Protein AF-0000000086184238 (afdb_homodimer)

Radius of gyration: 27.13 Å; Cα contacts (8 Å, |Δi|>4): 1151; chains: 2; bounding box: 64×146×68 Å

Foldseek 3Di:
DPDDDDPPPPPPCPPPPDPPPPDDPPCVVVVVVVVLVCLLVLLQLDDDDPLQLLLLQLLLQLLLLQLVLLVVVPVVADQVQCVVVVNHPCSVVSVVVNVLSVVSNVNSCSNCVSHVHHHFDRFDWADDDDGPVSSLVVQLVSLLLSLQANVQSLVPPPDDDPDPDDPDDDPSPNVNPVPPVVVSSVVSLVSNLVSCVVLQHHSDLDPAFFHDHPQQSLLACVVTGDGGPPPSRNPDHHAFAKDFDDPVQADPQKTFIAGPDNVLDDPVAWKWKWKTGGHDIDIATQDPRMGRHDPVLVPSWDKIWIFIFRDHDPPPVTGSYHTDIDTDHDPNHDDDDDDPPPPD/DDPCPPDPPPPDDPPPPDPPPPPDPPCVVVVVVVVLLCLLVVLQLDDDDPLQLLLLQLLLQLLLVQLVLLVVVPVVDDQVQCVVVVNHPCSVVSVVVNVLSVVSNVNSCSNCVSHVHHHFDRFDWAQDDDGPVSSLVVQLVSLLLSLQANVQSLVPPPDDDDDPDDPDDDPPPNVNPVPPVVVSSVVSLVSNLVSCVVLQHHSDLDPAFFHDHPQQSLLACVVTGDGGPPPSRNPDHHAFAKDFDDPVQADPQKTFIAGPDNVLDDPVAWKWKWKTGGHDIDIATQDPRMGRHDPVCVPSWDKIWIFIFRDHDPPPVTGSYHTDIDTDRDPNHDDDDDDPPPPD

Secondary structure (DSSP, 8-state):
--------------------------THHHHHHHHHHHHHHHS---S--HHHHHHHHHHHHHHHHHHHHHHHHHHH--HHHHHHTT-TT-HHHHHHHHHHHHHHHHHHHHHHHHTT-PPPPP-EE-----SHHHHHHHHHHHHHHHHHHHHHHHHHS-----------S-----TTTTHHHHHHHHHHHHHHHHHHHHTTS-SS-SSS-----HHHHHHHHHTTEEE--TT-S-SSPPPPPEEE--SSSEETTEEEEEESSGGGS-TTS--EEEEEETTEEEEEEEETTEEEPPHHHHHH-S-EEEEEESSS--SGGGEEEEEEEE--S---------------/--------------------------THHHHHHHHHHHHHHHS---S--HHHHHHHHHHHHHHHHHHHHHHHHHHH--HHHHHHTT-TT-HHHHHHHHHHHHHHHHHHHHHHHHTTPPPPPPPEE----SSHHHHHHHHHHHHHHHHHHHHHHHHHS-----------S-----TTTTHHHHHHHHHHHHHHHHHHHHTTS-SS-SSS-----HHHHHHHHHTTEEE--TT-S-SSPPPPPEEE--SSSEETTEEEEEESSGGGS-TTS--EEEEEETTEEEEEEEETTEEEPPHHHHHH-S-EEEEEESSS--SGGGEEEEEEEE--S---------------

Nearest PDB structures (foldseek):
  8w9k-assembly2_C  TM=8.357E-01  e=1.340E-16  Ramazzottius varieornatus
  8w9k-assembly1_B  TM=8.524E-01  e=4.489E-16  Ramazzottius varieornatus
  8w9k-assembly1_A  TM=8.519E-01  e=5.592E-16  Ramazzottius varieornatus
  8kce-assembly1_A-2  TM=8.612E-01  e=2.466E-15  Ramazzottius varieornatus
  8x1k-assembly1_B  TM=8.320E-01  e=1.979E-15  Ramazzottius varieornatus

Organism: Rhodotorula mucilaginosa (NCBI:txid5537)

pLDDT: mean 76.62, std 26.75, range [19.73, 98.75]

Structure (mmCIF, N/CA/C/O backbone):
data_AF-0000000086184238-model_v1
#
loop_
_entity.id
_entity.type
_entity.pdbx_description
1 polymer 'Uncharacterized protein'
#
loop_
_atom_site.group_PDB
_atom_site.id
_atom_site.type_symbol
_atom_site.label_atom_id
_atom_site.label_alt_id
_atom_site.label_comp_id
_atom_site.label_asym_id
_atom_site.label_entity_id
_atom_site.label_seq_id
_atom_site.pdbx_PDB_ins_code
_atom_site.Cartn_x
_atom_site.Cartn_y
_atom_site.Cartn_z
_atom_site.occupancy
_atom_site.B_iso_or_equiv
_atom_site.auth_seq_id
_atom_site.auth_comp_id
_atom_site.auth_asym_id
_atom_site.auth_atom_id
_atom_site.pdbx_PDB_model_num
ATOM 1 N N . MET A 1 1 ? 11.625 -73.438 -4.777 1 19.83 1 MET A N 1
ATOM 2 C CA . MET A 1 1 ? 10.523 -72.625 -5.328 1 19.83 1 MET A CA 1
ATOM 3 C C . MET A 1 1 ? 10.023 -71.625 -4.309 1 19.83 1 MET A C 1
ATOM 5 O O . MET A 1 1 ? 8.898 -71.125 -4.41 1 19.83 1 MET A O 1
ATOM 9 N N . LYS A 1 2 ? 10.594 -71.75 -3.109 1 26.55 2 LYS A N 1
ATOM 10 C CA . LYS A 1 2 ? 10.227 -71.125 -1.846 1 26.55 2 LYS A CA 1
ATOM 11 C C . LYS A 1 2 ? 10.227 -69.625 -1.977 1 26.55 2 LYS A C 1
ATOM 13 O O . LYS A 1 2 ? 11.281 -69 -2.162 1 26.55 2 LYS A O 1
ATOM 18 N N . LEU A 1 3 ? 9.219 -69 -2.691 1 20.02 3 LEU A N 1
ATOM 19 C CA . LEU A 1 3 ? 9.273 -67.625 -3.158 1 20.02 3 LEU A CA 1
ATOM 20 C C . LEU A 1 3 ? 9.656 -66.688 -2.021 1 20.02 3 LEU A C 1
ATOM 22 O O . LEU A 1 3 ? 9.25 -66.875 -0.875 1 20.02 3 LEU A O 1
ATOM 26 N N . ALA A 1 4 ? 10.523 -65.75 -2.27 1 22.7 4 ALA A N 1
ATOM 27 C CA . ALA A 1 4 ? 11.406 -64.812 -1.563 1 22.7 4 ALA A CA 1
ATOM 28 C C . ALA A 1 4 ? 10.625 -64 -0.544 1 22.7 4 ALA A C 1
ATOM 30 O O . ALA A 1 4 ? 10.977 -63.969 0.639 1 22.7 4 ALA A O 1
ATOM 31 N N . LEU A 1 5 ? 10.438 -62.656 -0.885 1 19.73 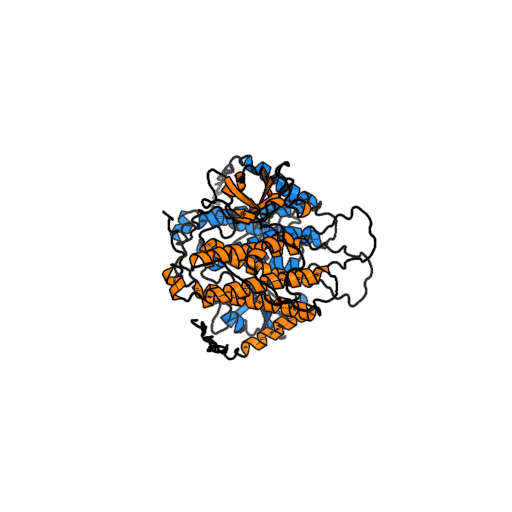5 LEU A N 1
ATOM 32 C CA . LEU A 1 5 ? 11.195 -61.5 -0.398 1 19.73 5 LEU A CA 1
ATOM 33 C C . LEU A 1 5 ? 10.445 -60.812 0.734 1 19.73 5 LEU A C 1
ATOM 35 O O . LEU A 1 5 ? 11.039 -60.469 1.771 1 19.73 5 LEU A O 1
ATOM 39 N N . ALA A 1 6 ? 9.328 -59.906 0.461 1 22.89 6 ALA A N 1
ATOM 40 C CA . ALA A 1 6 ? 9.266 -58.469 0.602 1 22.89 6 ALA A CA 1
ATOM 41 C C . ALA A 1 6 ? 8.695 -58.062 1.96 1 22.89 6 ALA A C 1
ATOM 43 O O . ALA A 1 6 ? 7.508 -58.281 2.225 1 22.89 6 ALA A O 1
ATOM 44 N N . ALA A 1 7 ? 9.383 -58.25 2.992 1 22.8 7 ALA A N 1
ATOM 45 C CA . ALA A 1 7 ? 8.805 -58 4.305 1 22.8 7 ALA A CA 1
ATOM 46 C C . ALA A 1 7 ? 8.438 -56.531 4.465 1 22.8 7 ALA A C 1
ATOM 48 O O . ALA A 1 7 ? 9.258 -55.656 4.211 1 22.8 7 ALA A O 1
ATOM 49 N N . ALA A 1 8 ? 7.141 -56.094 4.402 1 23.66 8 ALA A N 1
ATOM 50 C CA . ALA A 1 8 ? 6.41 -54.812 4.543 1 23.66 8 ALA A CA 1
ATOM 51 C C . ALA A 1 8 ? 6.691 -54.188 5.898 1 23.66 8 ALA A C 1
ATOM 53 O O . ALA A 1 8 ? 6.328 -54.719 6.941 1 23.66 8 ALA A O 1
ATOM 54 N N . PHE A 1 9 ? 7.93 -53.688 6.07 1 20.62 9 PHE A N 1
ATOM 55 C CA . PHE A 1 9 ? 8.18 -53.094 7.375 1 20.62 9 PHE A CA 1
ATOM 56 C C . PHE A 1 9 ? 7.152 -52 7.68 1 20.62 9 PHE A C 1
ATOM 58 O O . PHE A 1 9 ? 6.867 -51.156 6.836 1 20.62 9 PHE A O 1
ATOM 65 N N . ALA A 1 10 ? 6.234 -52.188 8.578 1 23.8 10 ALA A N 1
ATOM 66 C CA . ALA A 1 10 ? 5.156 -51.438 9.211 1 23.8 10 ALA A CA 1
ATOM 67 C C . ALA A 1 10 ? 5.695 -50.219 9.93 1 23.8 10 ALA A C 1
ATOM 69 O O . ALA A 1 10 ? 6.355 -50.344 10.969 1 23.8 10 ALA A O 1
ATOM 70 N N . LEU A 1 11 ? 6.465 -49.344 9.211 1 20.69 11 LEU A N 1
ATOM 71 C CA . LEU A 1 11 ? 7.023 -48.25 9.992 1 20.69 11 LEU A CA 1
ATOM 72 C C . LEU A 1 11 ? 5.934 -47.562 10.812 1 20.69 11 LEU A C 1
ATOM 74 O O . LEU A 1 11 ? 4.984 -47 10.25 1 20.69 11 LEU A O 1
ATOM 78 N N . GLU A 1 12 ? 5.754 -47.875 12.055 1 21.83 12 GLU A N 1
ATOM 79 C CA . GLU A 1 12 ? 4.871 -47.375 13.109 1 21.83 12 GLU A CA 1
ATOM 80 C C . GLU A 1 12 ? 5.125 -45.906 13.406 1 21.83 12 GLU A C 1
ATOM 82 O O . GLU A 1 12 ? 4.441 -45.281 14.234 1 21.83 12 GLU A O 1
ATOM 87 N N . ALA A 1 13 ? 6.16 -45.25 12.945 1 21.45 13 ALA A N 1
ATOM 88 C CA . ALA A 1 13 ? 6.648 -44.219 13.852 1 21.45 13 ALA A CA 1
ATOM 89 C C . ALA A 1 13 ? 5.629 -43.094 13.992 1 21.45 13 ALA A C 1
ATOM 91 O O . ALA A 1 13 ? 5.402 -42.344 13.055 1 21.45 13 ALA A O 1
ATOM 92 N N . ALA A 1 14 ? 4.562 -43.188 14.773 1 23.66 14 ALA A N 1
ATOM 93 C CA . ALA A 1 14 ? 3.547 -42.188 15.062 1 23.66 14 ALA A CA 1
ATOM 94 C C . ALA A 1 14 ? 4.156 -40.969 15.766 1 23.66 14 ALA A C 1
ATOM 96 O O . ALA A 1 14 ? 4.188 -40.906 17 1 23.66 14 ALA A O 1
ATOM 97 N N . SER A 1 15 ? 5.418 -40.594 15.602 1 24.69 15 SER A N 1
ATOM 98 C CA . SER A 1 15 ? 5.754 -39.625 16.641 1 24.69 15 SER A CA 1
ATOM 99 C C . SER A 1 15 ? 4.75 -38.469 16.656 1 24.69 15 SER A C 1
ATOM 101 O O . SER A 1 15 ? 4.328 -38 15.609 1 24.69 15 SER A O 1
ATOM 103 N N . THR A 1 16 ? 4.023 -38.375 17.766 1 24.09 16 THR A N 1
ATOM 104 C CA . THR A 1 16 ? 3.074 -37.375 18.266 1 24.09 16 THR A CA 1
ATOM 105 C C . THR A 1 16 ? 3.684 -36 18.25 1 24.09 16 THR A C 1
ATOM 107 O O . THR A 1 16 ? 4.715 -35.75 18.891 1 24.09 16 THR A O 1
ATOM 110 N N . VAL A 1 17 ? 3.855 -35.406 17.203 1 24.34 17 VAL A N 1
ATOM 111 C CA . VAL A 1 17 ? 4.309 -34 17.172 1 24.34 17 VAL A CA 1
ATOM 112 C C . VAL A 1 17 ? 3.539 -33.188 18.219 1 24.34 17 VAL A C 1
ATOM 114 O O . VAL A 1 17 ? 2.307 -33.156 18.188 1 24.34 17 VAL A O 1
ATOM 117 N N . HIS A 1 18 ? 4.02 -33.156 19.469 1 23.97 18 HIS A N 1
ATOM 118 C CA . HIS A 1 18 ? 3.539 -32.344 20.594 1 23.97 18 HIS A CA 1
ATOM 119 C C . HIS A 1 18 ? 3.129 -30.953 20.125 1 23.97 18 HIS A C 1
ATOM 121 O O . HIS A 1 18 ? 3.822 -30.328 19.312 1 23.97 18 HIS A O 1
ATOM 127 N N . ALA A 1 19 ? 1.967 -30.562 20.375 1 23.92 19 ALA A N 1
ATOM 128 C CA . ALA A 1 19 ? 1.245 -29.297 20.297 1 23.92 19 ALA A CA 1
ATOM 129 C C . ALA A 1 19 ? 2.01 -28.172 21 1 23.92 19 ALA A C 1
ATOM 131 O O . ALA A 1 19 ? 2.201 -28.219 22.219 1 23.92 19 ALA A O 1
ATOM 132 N N . ILE A 1 20 ? 3.082 -27.781 20.609 1 24.19 20 ILE A N 1
ATOM 133 C CA . ILE A 1 20 ? 3.693 -26.656 21.312 1 24.19 20 ILE A CA 1
ATOM 134 C C . ILE A 1 20 ? 2.617 -25.656 21.719 1 24.19 20 ILE A C 1
ATOM 136 O O . ILE A 1 20 ? 1.836 -25.203 20.891 1 24.19 20 ILE A O 1
ATOM 140 N N . ALA A 1 21 ? 2.246 -25.562 23.016 1 24.05 21 ALA A N 1
ATOM 141 C CA . ALA A 1 21 ? 1.38 -24.641 23.766 1 24.05 21 ALA A CA 1
ATOM 142 C C . ALA A 1 21 ? 1.622 -23.203 23.359 1 24.05 21 ALA A C 1
ATOM 144 O O . ALA A 1 21 ? 2.73 -22.672 23.516 1 24.05 21 ALA A O 1
ATOM 145 N N . VAL A 1 22 ? 1.077 -22.75 22.359 1 26.66 22 VAL A N 1
ATOM 146 C CA . VAL A 1 22 ? 0.925 -21.312 22.094 1 26.66 22 VAL A CA 1
ATOM 147 C C . VAL A 1 22 ? 0.598 -20.594 23.406 1 26.66 22 VAL A C 1
ATOM 149 O O . VAL A 1 22 ? -0.439 -20.844 24.016 1 26.66 22 VAL A O 1
ATOM 152 N N . GLY A 1 23 ? 1.545 -20.375 24.172 1 27.75 23 GLY A N 1
ATOM 153 C CA . GLY A 1 23 ? 1.433 -19.75 25.484 1 27.75 23 GLY A CA 1
ATOM 154 C C . GLY A 1 23 ? 0.356 -18.688 25.531 1 27.75 23 GLY A C 1
ATOM 155 O O . GLY A 1 23 ? -0.129 -18.234 24.5 1 27.75 23 GLY A O 1
ATOM 156 N N . THR A 1 24 ? -0.101 -18.344 26.781 1 27.12 24 THR A N 1
ATOM 157 C CA . THR A 1 24 ? -1.165 -17.5 27.312 1 27.12 24 THR A CA 1
ATOM 158 C C . THR A 1 24 ? -1.14 -16.125 26.672 1 27.12 24 THR A C 1
ATOM 160 O O . THR A 1 24 ? -0.106 -15.445 26.672 1 27.12 24 THR A O 1
ATOM 163 N N . ILE A 1 25 ? -1.861 -16.016 25.688 1 28.94 25 ILE A N 1
ATOM 164 C CA . ILE A 1 25 ? -2.178 -14.766 25.016 1 28.94 25 ILE A CA 1
ATOM 165 C C . ILE A 1 25 ? -2.412 -13.664 26.047 1 28.94 25 ILE A C 1
ATOM 167 O O . ILE A 1 25 ? -3.262 -13.805 26.922 1 28.94 25 ILE A O 1
ATOM 171 N N . ASP A 1 26 ? -1.383 -12.984 26.359 1 29.31 26 ASP A N 1
ATOM 172 C CA . ASP A 1 26 ? -1.398 -11.906 27.344 1 29.31 26 ASP A CA 1
ATOM 173 C C . ASP A 1 26 ? -2.676 -11.078 27.234 1 29.31 26 ASP A C 1
ATOM 175 O O . ASP A 1 26 ? -3.221 -10.914 26.141 1 29.31 26 ASP A O 1
ATOM 179 N N . PRO A 1 27 ? -3.4 -10.742 28.234 1 26.41 27 PRO A N 1
ATOM 180 C CA . PRO A 1 27 ? -4.637 -9.977 28.422 1 26.41 27 PRO A CA 1
ATOM 181 C C . PRO A 1 27 ? -4.66 -8.688 27.594 1 26.41 27 PRO A C 1
ATOM 183 O O . PRO A 1 27 ? -5.734 -8.141 27.328 1 26.41 27 PRO A O 1
ATOM 186 N N . ALA A 1 28 ? -3.551 -8.094 27.453 1 30.59 28 ALA A N 1
ATOM 187 C CA . ALA A 1 28 ? -3.539 -6.902 26.609 1 30.59 28 ALA A CA 1
ATOM 188 C C . ALA A 1 28 ? -4.141 -7.191 25.234 1 30.59 28 ALA A C 1
ATOM 190 O O . ALA A 1 28 ? -4.465 -6.27 24.484 1 30.59 28 ALA A O 1
ATOM 191 N N . LYS A 1 29 ? -4.188 -8.398 24.797 1 32.75 29 LYS A N 1
ATOM 192 C CA . LYS A 1 29 ? -4.766 -8.914 23.547 1 32.75 29 LYS A CA 1
ATOM 193 C C . LYS A 1 29 ? -6.289 -8.828 23.578 1 32.75 29 LYS A C 1
ATOM 195 O O . LYS A 1 29 ? -6.945 -9.023 22.562 1 32.75 29 LYS A O 1
ATOM 200 N N . LYS A 1 30 ? -6.902 -8.82 24.766 1 30.89 30 LYS A N 1
ATOM 201 C CA . LYS A 1 30 ? -8.352 -8.719 24.922 1 30.89 30 LYS A CA 1
ATOM 202 C C . LYS A 1 30 ? -8.852 -7.352 24.484 1 30.89 30 LYS A C 1
ATOM 204 O O . LYS A 1 30 ? -9.922 -7.242 23.875 1 30.89 30 LYS A O 1
ATOM 209 N N . MET A 1 31 ? -8.156 -6.34 24.969 1 28.81 31 MET A N 1
ATOM 210 C CA . MET A 1 31 ? -8.633 -4.992 24.688 1 28.81 31 MET A CA 1
ATOM 211 C C . MET A 1 31 ? -8.602 -4.711 23.188 1 28.81 31 MET A C 1
ATOM 213 O O . MET A 1 31 ? -9.391 -3.906 22.688 1 28.81 31 MET A O 1
ATOM 217 N N . LYS A 1 32 ? -7.66 -5.414 22.516 1 33.72 32 LYS A N 1
ATOM 218 C CA . LYS A 1 32 ? -7.527 -5.246 21.062 1 33.72 32 LYS A CA 1
ATOM 219 C C . LYS A 1 32 ? -8.742 -5.805 20.344 1 33.72 32 LYS A C 1
ATOM 221 O O . LYS A 1 32 ? -9.062 -5.375 19.234 1 33.72 32 LYS A O 1
ATOM 226 N N . ARG A 1 33 ? -9.469 -6.742 20.875 1 31.64 33 ARG A N 1
ATOM 227 C CA . ARG A 1 33 ? -10.656 -7.395 20.328 1 31.64 33 ARG A CA 1
ATOM 228 C C . ARG A 1 33 ? -11.836 -6.43 20.266 1 31.64 33 ARG A C 1
ATOM 230 O O . ARG A 1 33 ? -12.609 -6.441 19.312 1 31.64 33 ARG A O 1
ATOM 237 N N . SER A 1 34 ? -12.031 -5.773 21.391 1 33.5 34 SER A N 1
ATOM 238 C CA . SER A 1 34 ? -13.203 -4.914 21.453 1 33.5 34 SER A CA 1
ATOM 239 C C . SER A 1 34 ? -13.156 -3.828 20.391 1 33.5 34 SER A C 1
ATOM 241 O O . SER A 1 34 ? -14.172 -3.525 19.75 1 33.5 34 SER A O 1
ATOM 243 N N . HIS A 1 35 ? -12.023 -3.279 20.266 1 31.86 35 HIS A N 1
ATOM 244 C CA . HIS A 1 35 ? -11.938 -2.176 19.312 1 31.86 35 HIS A CA 1
ATOM 245 C C . HIS A 1 35 ? -12.133 -2.666 17.875 1 31.86 35 HIS A C 1
ATOM 247 O O . HIS A 1 35 ? -12.844 -2.033 17.094 1 31.86 35 HIS A O 1
ATOM 253 N N . PHE A 1 36 ? -11.602 -3.803 17.656 1 33.03 36 PHE A N 1
ATOM 254 C CA . PHE A 1 36 ? -11.859 -4.43 16.359 1 33.03 36 PHE A CA 1
ATOM 255 C C . PHE A 1 36 ? -13.336 -4.754 16.203 1 33.03 36 PHE A C 1
ATOM 257 O O . PHE A 1 36 ? -13.93 -4.484 15.156 1 33.03 36 PHE A O 1
ATOM 264 N N . GLU A 1 37 ? -13.859 -5.379 17.266 1 35.84 37 GLU A N 1
ATOM 265 C CA . GLU A 1 37 ? -15.289 -5.676 17.203 1 35.84 37 GLU A CA 1
ATOM 266 C C . GLU A 1 37 ? -16.109 -4.406 17 1 35.84 37 GLU A C 1
ATOM 268 O O . GLU A 1 37 ? -17.078 -4.41 16.234 1 35.84 37 GLU A O 1
ATOM 273 N N . ASN A 1 38 ? -15.734 -3.51 17.781 1 31.56 38 ASN A N 1
ATOM 274 C CA . ASN A 1 38 ? -16.469 -2.256 17.641 1 31.56 38 ASN A CA 1
ATOM 275 C C . ASN A 1 38 ? -16.281 -1.659 16.25 1 31.56 38 ASN A C 1
ATOM 277 O O . ASN A 1 38 ? -17.234 -1.104 15.68 1 31.56 38 ASN A O 1
ATOM 281 N N . LEU A 1 39 ? -15.078 -1.734 15.891 1 32.81 39 LEU A N 1
ATOM 282 C CA . LEU A 1 39 ? -14.859 -1.259 14.523 1 32.81 39 LEU A CA 1
ATOM 283 C C . LEU A 1 39 ? -15.641 -2.105 13.523 1 32.81 39 LEU A C 1
ATOM 285 O O . LEU A 1 39 ? -16.219 -1.572 12.578 1 32.81 39 LEU A O 1
ATOM 289 N N . VAL A 1 40 ? -15.578 -3.475 13.867 1 34.56 40 VAL A N 1
ATOM 290 C CA . VAL A 1 40 ? -16.375 -4.359 13.023 1 34.56 40 VAL A CA 1
ATOM 291 C C . VAL A 1 40 ? -17.859 -4.055 13.211 1 34.56 40 VAL A C 1
ATOM 293 O O . VAL A 1 40 ? -18.625 -4.035 12.25 1 34.56 40 VAL A O 1
ATOM 296 N N . LYS A 1 41 ? -18.297 -3.945 14.5 1 33.16 41 LYS A N 1
ATOM 297 C CA . LYS A 1 41 ? -19.703 -3.639 14.797 1 33.16 41 LYS A CA 1
ATOM 298 C C . LYS A 1 41 ? -20.109 -2.299 14.188 1 33.16 41 LYS A C 1
ATOM 300 O O . LYS A 1 41 ? -21.25 -2.131 13.758 1 33.16 41 LYS A O 1
ATOM 305 N N . ARG A 1 42 ? -19.25 -1.415 14.539 1 29.59 42 ARG A N 1
ATOM 306 C CA . ARG A 1 42 ? -19.547 -0.114 13.945 1 29.59 42 ARG A CA 1
ATOM 307 C C . ARG A 1 42 ? -19.562 -0.193 12.422 1 29.59 42 ARG A C 1
ATOM 309 O O . ARG A 1 42 ? -20.141 0.668 11.758 1 29.59 42 ARG A O 1
ATOM 316 N N . GLN A 1 43 ? -18.656 -0.974 12.055 1 31.66 43 GLN A N 1
ATOM 317 C CA . GLN A 1 43 ? -18.656 -1.25 10.617 1 31.66 43 GLN A CA 1
ATOM 318 C C . GLN A 1 43 ? -19.75 -2.254 10.25 1 31.66 43 GLN A C 1
ATOM 320 O O . GLN A 1 43 ? -19.578 -3.457 10.461 1 31.66 43 GLN A O 1
ATOM 325 N N . SER A 1 44 ? -20.875 -2.004 10.789 1 28.59 44 SER A N 1
ATOM 326 C CA . SER A 1 44 ? -22.047 -2.816 10.484 1 28.59 44 SER A CA 1
ATOM 327 C C . SER A 1 44 ? -22.078 -3.229 9.023 1 28.59 44 SER A C 1
ATOM 329 O O . SER A 1 44 ? -22.078 -2.377 8.133 1 28.59 44 SER A O 1
ATOM 331 N N . PHE A 1 45 ? -21.359 -4.238 8.734 1 30.84 45 PHE A N 1
ATOM 332 C CA . PHE A 1 45 ? -21.672 -4.953 7.5 1 30.84 45 PHE A CA 1
ATOM 333 C C . PHE A 1 45 ? -23.188 -5.137 7.344 1 30.84 45 PHE A C 1
ATOM 335 O O . PHE A 1 45 ? -23.781 -5.996 8 1 30.84 45 PHE A O 1
ATOM 342 N N . THR A 1 46 ? -23.844 -4.156 7.469 1 28.94 46 THR A N 1
ATOM 343 C CA . THR A 1 46 ? -25.25 -4.52 7.273 1 28.94 46 THR A CA 1
ATOM 344 C C . THR A 1 46 ? -25.406 -5.414 6.047 1 28.94 46 THR A C 1
ATOM 346 O O . THR A 1 46 ? -24.484 -5.531 5.234 1 28.94 46 THR A O 1
ATOM 349 N N . THR A 1 47 ? -26.625 -5.141 5.234 1 29.42 47 THR A N 1
ATOM 350 C CA . THR A 1 47 ? -27.438 -6.082 4.473 1 29.42 47 THR A CA 1
ATOM 351 C C . THR A 1 47 ? -26.641 -6.656 3.303 1 29.42 47 THR A C 1
ATOM 353 O O . THR A 1 47 ? -25.641 -6.078 2.889 1 29.42 47 THR A O 1
ATOM 356 N N . GLY A 1 48 ? -27.156 -7.801 2.496 1 33.38 48 GLY A N 1
ATOM 357 C CA . GLY A 1 48 ? -27.328 -9.016 1.726 1 33.38 48 GLY A CA 1
ATOM 358 C C . GLY A 1 48 ? -26.859 -8.891 0.289 1 33.38 48 GLY A C 1
ATOM 359 O O . GLY A 1 48 ? -27.312 -9.633 -0.586 1 33.38 48 GLY A O 1
ATOM 360 N N . ASN A 1 49 ? -26.359 -7.703 -0.216 1 37.5 49 ASN A N 1
ATOM 361 C CA . ASN A 1 49 ? -26.312 -8.055 -1.631 1 37.5 49 ASN A CA 1
ATOM 362 C C . ASN A 1 49 ? -25.172 -9.039 -1.923 1 37.5 49 ASN A C 1
ATOM 364 O O . ASN A 1 49 ? -24.188 -9.086 -1.198 1 37.5 49 ASN A O 1
ATOM 368 N N . ALA A 1 50 ? -25.469 -10.156 -2.596 1 40 50 ALA A N 1
ATOM 369 C CA . ALA A 1 50 ? -24.672 -11.281 -3.082 1 40 50 ALA A CA 1
ATOM 370 C C . ALA A 1 50 ? -23.25 -10.852 -3.412 1 40 50 ALA A C 1
ATOM 372 O O . ALA A 1 50 ? -22.297 -11.586 -3.152 1 40 50 ALA A O 1
ATOM 373 N N . SER A 1 51 ? -23.031 -9.461 -3.824 1 52.75 51 SER A N 1
ATOM 374 C CA . SER A 1 51 ? -21.75 -8.977 -4.312 1 52.75 51 SER A CA 1
ATOM 375 C C . SER A 1 51 ? -20.781 -8.695 -3.158 1 52.75 51 SER A C 1
ATOM 377 O O . SER A 1 51 ? -19.609 -9.055 -3.215 1 52.75 51 SER A O 1
ATOM 379 N N . ASP A 1 52 ? -21.297 -8.391 -1.926 1 61.31 52 ASP A N 1
ATOM 380 C CA . ASP A 1 52 ? -20.406 -8.086 -0.809 1 61.31 52 ASP A CA 1
ATOM 381 C C . ASP A 1 52 ? -19.922 -9.359 -0.119 1 61.31 52 ASP A C 1
ATOM 383 O O . ASP A 1 52 ? -18.75 -9.469 0.242 1 61.31 52 ASP A O 1
ATOM 387 N N . SER A 1 53 ? -20.734 -10.352 -0.139 1 69.69 53 SER A N 1
ATOM 388 C CA . SER A 1 53 ? -20.375 -11.617 0.489 1 69.69 53 SER A CA 1
ATOM 389 C C . SER A 1 53 ? -19.266 -12.32 -0.281 1 69.69 53 SER A C 1
ATOM 391 O O . SER A 1 53 ? -18.344 -12.883 0.321 1 69.69 53 SER A O 1
ATOM 393 N N . THR A 1 54 ? -19.359 -12.227 -1.538 1 73.19 54 THR A N 1
ATOM 394 C CA . THR A 1 54 ? -18.359 -12.891 -2.373 1 73.19 54 THR A CA 1
ATOM 395 C C . THR A 1 54 ? -17 -12.211 -2.244 1 73.19 54 THR A C 1
ATOM 397 O O . THR A 1 54 ? -15.977 -12.891 -2.145 1 73.19 54 THR A O 1
ATOM 400 N N . VAL A 1 55 ? -17.031 -10.891 -2.141 1 74 55 VAL A N 1
ATOM 401 C CA . VAL A 1 55 ? -15.781 -10.133 -2.041 1 74 55 VAL A CA 1
ATOM 402 C C . VAL A 1 55 ? -15.109 -10.43 -0.706 1 74 55 VAL A C 1
ATOM 404 O O . VAL A 1 55 ? -13.898 -10.672 -0.656 1 74 55 VAL A O 1
ATOM 407 N N . LEU A 1 56 ? -15.891 -10.484 0.382 1 81.5 56 LEU A N 1
ATOM 408 C CA . LEU A 1 56 ? -15.336 -10.75 1.705 1 81.5 56 LEU A CA 1
ATOM 409 C C . LEU A 1 56 ? -14.812 -12.18 1.798 1 81.5 56 LEU A C 1
ATOM 411 O O . LEU A 1 56 ? -13.742 -12.414 2.365 1 81.5 56 LEU A O 1
ATOM 415 N N . SER A 1 57 ? -15.602 -13.078 1.233 1 86 57 SER A N 1
ATOM 416 C CA . SER A 1 57 ? -15.188 -14.484 1.257 1 86 57 SER A CA 1
ATOM 417 C C . SER A 1 57 ? -13.922 -14.695 0.441 1 86 57 SER A C 1
ATOM 419 O O . SER A 1 57 ? -13.016 -15.422 0.868 1 86 57 SER A O 1
ATOM 421 N N . ASN A 1 58 ? -13.859 -14.031 -0.707 1 84.88 58 ASN A N 1
ATOM 422 C CA . ASN A 1 58 ? -12.664 -14.148 -1.539 1 84.88 58 ASN A CA 1
ATOM 423 C C . ASN A 1 58 ? -11.445 -13.531 -0.865 1 84.88 58 ASN A C 1
ATOM 425 O O . ASN A 1 58 ? -10.336 -14.062 -0.961 1 84.88 58 ASN A O 1
ATOM 429 N N . ALA A 1 59 ? -11.727 -12.43 -0.25 1 87.56 59 ALA A N 1
ATOM 430 C CA . ALA A 1 59 ? -10.641 -11.805 0.492 1 87.56 59 ALA A CA 1
ATOM 431 C C . ALA A 1 59 ? -10.117 -12.734 1.586 1 87.56 59 ALA A C 1
ATOM 433 O O . ALA A 1 59 ? -8.906 -12.852 1.779 1 87.56 59 ALA A O 1
ATOM 434 N N . LEU A 1 60 ? -11 -13.391 2.285 1 93 60 LEU A N 1
ATOM 435 C CA . LEU A 1 60 ? -10.602 -14.297 3.357 1 93 60 LEU A CA 1
ATOM 436 C C . LEU A 1 60 ? -9.82 -15.484 2.803 1 93 60 LEU A C 1
ATOM 438 O O . LEU A 1 60 ? -8.867 -15.953 3.428 1 93 60 LEU A O 1
ATOM 442 N N . VAL A 1 61 ? -10.18 -15.977 1.635 1 93.69 61 VAL A N 1
ATOM 443 C CA . VAL A 1 61 ? -9.438 -17.047 0.979 1 93.69 61 VAL A CA 1
ATOM 444 C C . VAL A 1 61 ? -7.984 -16.625 0.779 1 93.69 61 VAL A C 1
ATOM 446 O O . VAL A 1 61 ? -7.062 -17.391 1.092 1 93.69 61 VAL A O 1
ATOM 449 N N . LEU A 1 62 ? -7.797 -15.422 0.311 1 94.25 62 LEU A N 1
ATOM 450 C CA . LEU A 1 62 ? -6.461 -14.898 0.062 1 94.25 62 LEU A CA 1
ATOM 451 C C . LEU A 1 62 ? -5.676 -14.773 1.362 1 94.25 62 LEU A C 1
ATOM 453 O O . LEU A 1 62 ? -4.5 -15.133 1.421 1 94.25 62 LEU A O 1
ATOM 457 N N . GLN A 1 63 ? -6.344 -14.297 2.346 1 95.88 63 GLN A N 1
ATOM 458 C CA . GLN A 1 63 ? -5.66 -14.078 3.617 1 95.88 63 GLN A CA 1
ATOM 459 C C . GLN A 1 63 ? -5.289 -15.398 4.277 1 95.88 63 GLN A C 1
ATOM 461 O O . GLN A 1 63 ? -4.227 -15.516 4.891 1 95.88 63 GLN A O 1
ATOM 466 N N . HIS A 1 64 ? -6.176 -16.422 4.156 1 97.62 64 HIS A N 1
ATOM 467 C CA . HIS A 1 64 ? -5.828 -17.75 4.637 1 97.62 64 HIS A CA 1
ATOM 468 C C . HIS A 1 64 ? -4.559 -18.266 3.967 1 97.62 64 HIS A C 1
ATOM 470 O O . HIS A 1 64 ? -3.686 -18.828 4.633 1 97.62 64 HIS A O 1
ATOM 476 N N . LEU A 1 65 ? -4.531 -18.125 2.703 1 97.69 65 LEU A N 1
ATOM 477 C CA . LEU A 1 65 ? -3.367 -18.609 1.963 1 97.69 65 LEU A CA 1
ATOM 478 C C . LEU A 1 65 ? -2.094 -17.938 2.465 1 97.69 65 LEU A C 1
ATOM 480 O O . LEU A 1 65 ? -1.104 -18.609 2.758 1 97.69 65 LEU A O 1
ATOM 484 N N . GLU A 1 66 ? -2.084 -16.609 2.635 1 98.06 66 GLU A N 1
ATOM 485 C CA . GLU A 1 66 ? -0.897 -15.883 3.076 1 98.06 66 GLU A CA 1
ATOM 486 C C . GLU A 1 66 ? -0.537 -16.234 4.516 1 98.06 66 GLU A C 1
ATOM 488 O O . GLU A 1 66 ? 0.637 -16.422 4.84 1 98.06 66 GLU A O 1
ATOM 493 N N . ALA A 1 67 ? -1.575 -16.266 5.352 1 98.56 67 ALA A N 1
ATOM 494 C CA . ALA A 1 67 ? -1.309 -16.594 6.746 1 98.56 67 ALA A CA 1
ATOM 495 C C . ALA A 1 67 ? -0.633 -17.953 6.863 1 98.56 67 ALA A C 1
ATOM 497 O O . ALA A 1 67 ? 0.326 -18.125 7.621 1 98.56 67 ALA A O 1
ATOM 498 N N . ASN A 1 68 ? -1.084 -18.953 6.109 1 98.62 68 ASN A N 1
ATOM 499 C CA . ASN A 1 68 ? -0.487 -20.281 6.133 1 98.62 68 ASN A CA 1
ATOM 500 C C . ASN A 1 68 ? 0.918 -20.266 5.535 1 98.62 68 ASN A C 1
ATOM 502 O O . ASN A 1 68 ? 1.814 -20.953 6.047 1 98.62 68 ASN A O 1
ATOM 506 N N . PHE A 1 69 ? 1.146 -19.562 4.457 1 98.69 69 PHE A N 1
ATOM 507 C CA . PHE A 1 69 ? 2.447 -19.453 3.807 1 98.69 69 PHE A CA 1
ATOM 508 C C . PHE A 1 69 ? 3.512 -19 4.801 1 98.69 69 PHE A C 1
ATOM 510 O O . PHE A 1 69 ? 4.562 -19.641 4.926 1 98.69 69 PHE A O 1
ATOM 517 N N . TYR A 1 70 ? 3.209 -17.906 5.559 1 98.75 70 TYR A N 1
ATOM 518 C CA . TYR A 1 70 ? 4.199 -17.344 6.473 1 98.75 70 TYR A CA 1
ATOM 519 C C . TYR A 1 70 ? 4.355 -18.234 7.707 1 98.75 70 TYR A C 1
ATOM 521 O O . TYR A 1 70 ? 5.457 -18.359 8.242 1 98.75 70 TYR A O 1
ATOM 529 N N . THR A 1 71 ? 3.234 -18.797 8.188 1 98.19 71 THR A N 1
ATOM 530 C CA . THR A 1 71 ? 3.322 -19.719 9.312 1 98.19 71 THR A CA 1
ATOM 531 C C . THR A 1 71 ? 4.234 -20.906 8.984 1 98.19 71 THR A C 1
ATOM 533 O O . THR A 1 71 ? 5.133 -21.234 9.758 1 98.19 71 THR A O 1
ATOM 536 N N . GLU A 1 72 ? 4.055 -21.484 7.793 1 98 72 GLU A N 1
ATOM 537 C CA . GLU A 1 72 ? 4.867 -22.625 7.371 1 98 72 GLU A CA 1
ATOM 538 C C . GLU A 1 72 ? 6.32 -22.219 7.156 1 98 72 GLU A C 1
ATOM 540 O O . GLU A 1 72 ? 7.238 -22.938 7.555 1 98 72 GLU A O 1
ATOM 545 N N . GLY A 1 73 ? 6.535 -21.094 6.496 1 98.44 73 GLY A N 1
ATOM 546 C CA . GLY A 1 73 ? 7.887 -20.609 6.25 1 98.44 73 GLY A CA 1
ATOM 547 C C . GLY A 1 73 ? 8.672 -20.359 7.523 1 98.44 73 GLY A C 1
ATOM 548 O O . GLY A 1 73 ? 9.836 -20.75 7.633 1 98.44 73 GLY A O 1
ATOM 549 N N . LEU A 1 74 ? 8.031 -19.766 8.523 1 98.44 74 LEU A N 1
ATOM 550 C CA . LEU A 1 74 ? 8.695 -19.422 9.781 1 98.44 74 LEU A CA 1
ATOM 551 C C . LEU A 1 74 ? 8.914 -20.656 10.633 1 98.44 74 LEU A C 1
ATOM 553 O O . LEU A 1 74 ? 9.797 -20.672 11.492 1 98.44 74 LEU A O 1
ATOM 557 N N . ALA A 1 75 ? 8.078 -21.703 10.453 1 98.19 75 ALA A N 1
ATOM 558 C CA . ALA A 1 75 ? 8.32 -23 11.109 1 98.19 75 ALA A CA 1
ATOM 559 C C . ALA A 1 75 ? 9.508 -23.719 10.484 1 98.19 75 ALA A C 1
ATOM 561 O O . ALA A 1 75 ? 10.273 -24.375 11.18 1 98.19 75 ALA A O 1
ATOM 562 N N . LYS A 1 76 ? 9.68 -23.578 9.219 1 98.12 76 LYS A N 1
ATOM 563 C CA . LYS A 1 76 ? 10.727 -24.266 8.469 1 98.12 76 LYS A CA 1
ATOM 564 C C . LYS A 1 76 ? 12.078 -23.594 8.656 1 98.12 76 LYS A C 1
ATOM 566 O O . LYS A 1 76 ? 13.109 -24.266 8.75 1 98.12 76 LYS A O 1
ATOM 571 N N . PHE A 1 77 ? 12.141 -22.25 8.664 1 98.44 77 PHE A N 1
ATOM 572 C CA . PHE A 1 77 ? 13.383 -21.5 8.688 1 98.44 77 PHE A CA 1
ATOM 573 C C . PHE A 1 77 ? 13.523 -20.719 10 1 98.44 77 PHE A C 1
ATOM 575 O O . PHE A 1 77 ? 12.703 -19.859 10.305 1 98.44 77 PHE A O 1
ATOM 582 N N . ASP A 1 78 ? 14.547 -21.031 10.75 1 97.75 78 ASP A N 1
ATOM 583 C CA . ASP A 1 78 ? 14.844 -20.297 11.969 1 97.75 78 ASP A CA 1
ATOM 584 C C . ASP A 1 78 ? 15.766 -19.109 11.688 1 97.75 78 ASP A C 1
ATOM 586 O O . ASP A 1 78 ? 16.062 -18.828 10.523 1 97.75 78 ASP A O 1
ATOM 590 N N . GLN A 1 79 ? 16.125 -18.391 12.719 1 97.12 79 GLN A N 1
ATOM 591 C CA . GLN A 1 79 ? 16.969 -17.203 12.57 1 97.12 79 GLN A CA 1
ATOM 592 C C . GLN A 1 79 ? 18.281 -17.547 11.859 1 97.12 79 GLN A C 1
ATOM 594 O O . GLN A 1 79 ? 18.734 -16.797 10.984 1 97.12 79 GLN A O 1
ATOM 599 N N . ASN A 1 80 ? 18.844 -18.656 12.195 1 97.62 80 ASN A N 1
ATOM 600 C CA . ASN A 1 80 ? 20.109 -19.062 11.609 1 97.62 80 ASN A CA 1
ATOM 601 C C . ASN A 1 80 ? 19.984 -19.312 10.109 1 97.62 80 ASN A C 1
ATOM 603 O O . ASN A 1 80 ? 20.922 -19.047 9.352 1 97.62 80 ASN A O 1
ATOM 607 N N . SER A 1 81 ? 18.828 -19.828 9.688 1 97.5 81 SER A N 1
ATOM 608 C CA . SER A 1 81 ? 18.594 -20.062 8.266 1 97.5 81 SER A CA 1
ATOM 609 C C . SER A 1 81 ? 18.656 -18.766 7.473 1 97.5 81 SER A C 1
ATOM 611 O O . SER A 1 81 ? 19.297 -18.703 6.422 1 97.5 81 SER A O 1
ATOM 613 N N . PHE A 1 82 ? 18.047 -17.734 7.977 1 96.56 82 PHE A N 1
ATOM 614 C CA . PHE A 1 82 ? 18.047 -16.438 7.309 1 96.56 82 PHE A CA 1
ATOM 615 C C . PHE A 1 82 ? 19.422 -15.797 7.355 1 96.56 82 PHE A C 1
ATOM 617 O O . PHE A 1 82 ? 19.891 -15.227 6.363 1 96.56 82 PHE A O 1
ATOM 624 N N . ASP A 1 83 ? 20.125 -15.938 8.508 1 95.31 83 ASP A N 1
ATOM 625 C CA . ASP A 1 83 ? 21.469 -15.398 8.648 1 95.31 83 ASP A CA 1
ATOM 626 C C . ASP A 1 83 ? 22.438 -16.047 7.66 1 95.31 83 ASP A C 1
ATOM 628 O O . ASP A 1 83 ? 23.234 -15.367 7.02 1 95.31 83 ASP A O 1
ATOM 632 N N . GLN A 1 84 ? 22.312 -17.359 7.523 1 95.81 84 GLN A N 1
ATOM 633 C CA . GLN A 1 84 ? 23.188 -18.109 6.625 1 95.81 84 GLN A CA 1
ATOM 634 C C . GLN A 1 84 ? 22.938 -17.734 5.168 1 95.81 84 GLN A C 1
ATOM 636 O O . GLN A 1 84 ? 23.844 -17.766 4.344 1 95.81 84 GLN A O 1
ATOM 641 N N . ALA A 1 85 ? 21.719 -17.312 4.949 1 94.69 85 ALA A N 1
ATOM 642 C CA . ALA A 1 85 ? 21.375 -16.891 3.594 1 94.69 85 ALA A CA 1
ATOM 643 C C . ALA A 1 85 ? 21.734 -15.43 3.359 1 94.69 85 ALA A C 1
ATOM 645 O O . ALA A 1 85 ? 21.531 -14.906 2.262 1 94.69 85 ALA A O 1
ATOM 646 N N . GLY A 1 86 ? 22.219 -14.75 4.375 1 93.62 86 GLY A N 1
ATOM 647 C CA . GLY A 1 86 ? 22.688 -13.383 4.242 1 93.62 86 GLY A CA 1
ATOM 648 C C . GLY A 1 86 ? 21.656 -12.352 4.625 1 93.62 86 GLY A C 1
ATOM 649 O O . GLY A 1 86 ? 21.859 -11.148 4.438 1 93.62 86 GLY A O 1
ATOM 650 N N . TYR A 1 87 ? 20.5 -12.789 5.125 1 94.5 87 TYR A N 1
ATOM 651 C CA . TYR A 1 87 ? 19.422 -11.898 5.527 1 94.5 87 TYR A CA 1
ATOM 652 C C . TYR A 1 87 ? 19.406 -11.719 7.043 1 94.5 87 TYR A C 1
ATOM 654 O O . TYR A 1 87 ? 18.453 -12.133 7.711 1 94.5 87 TYR A O 1
ATOM 662 N N . TYR A 1 88 ? 20.391 -10.945 7.539 1 94.31 88 TYR A N 1
ATOM 663 C CA . TYR A 1 88 ? 20.453 -10.664 8.969 1 94.31 88 TYR A CA 1
ATOM 664 C C . TYR A 1 88 ? 19.312 -9.742 9.391 1 94.31 88 TYR A C 1
ATOM 666 O O . TYR A 1 88 ? 18.953 -8.82 8.664 1 94.31 88 TYR A O 1
ATOM 674 N N . ASN A 1 89 ? 18.672 -10.008 10.508 1 94.44 89 ASN A N 1
ATOM 675 C CA . ASN A 1 89 ? 17.625 -9.203 11.148 1 94.44 89 ASN A CA 1
ATOM 676 C C . ASN A 1 89 ? 16.328 -9.234 10.352 1 94.44 89 ASN A C 1
ATOM 678 O O . ASN A 1 89 ? 15.438 -8.406 10.57 1 94.44 89 ASN A O 1
ATOM 682 N N . LEU A 1 90 ? 16.188 -10.18 9.422 1 96.38 90 LEU A N 1
ATOM 683 C CA . LEU A 1 90 ? 14.984 -10.258 8.602 1 96.38 90 LEU A CA 1
ATOM 684 C C . LEU A 1 90 ? 13.852 -10.953 9.352 1 96.38 90 LEU A C 1
ATOM 686 O O . LEU A 1 90 ? 12.688 -10.562 9.219 1 96.38 90 LEU A O 1
ATOM 690 N N . ARG A 1 91 ? 14.133 -11.977 10.078 1 96.62 91 ARG A N 1
ATOM 691 C CA . ARG A 1 91 ? 13.117 -12.875 10.617 1 96.62 91 ARG A CA 1
ATOM 692 C C . ARG A 1 91 ? 12.117 -12.117 11.477 1 96.62 91 ARG A C 1
ATOM 694 O O . ARG A 1 91 ? 10.906 -12.359 11.391 1 96.62 91 ARG A O 1
ATOM 701 N N . PRO A 1 92 ? 12.539 -11.148 12.359 1 94.81 92 PRO A N 1
ATOM 702 C CA . PRO A 1 92 ? 11.539 -10.414 13.141 1 94.81 92 PRO A CA 1
ATOM 703 C C . PRO A 1 92 ? 10.531 -9.68 12.258 1 94.81 92 PRO A C 1
ATOM 705 O O . PRO A 1 92 ? 9.359 -9.539 12.633 1 94.81 92 PRO A O 1
ATOM 708 N N . LEU A 1 93 ? 10.953 -9.195 11.156 1 96.19 93 LEU A N 1
ATOM 709 C CA . LEU A 1 93 ? 10.031 -8.531 10.25 1 96.19 93 LEU A CA 1
ATOM 710 C C . LEU A 1 93 ? 9.086 -9.531 9.594 1 96.19 93 LEU A C 1
ATOM 712 O O . LEU A 1 93 ? 7.91 -9.227 9.367 1 96.19 93 LEU A O 1
ATOM 716 N N . LEU A 1 94 ? 9.586 -10.711 9.305 1 98.31 94 LEU A N 1
ATOM 717 C CA . LEU A 1 94 ? 8.719 -11.758 8.773 1 98.31 94 LEU A CA 1
ATOM 718 C C . LEU A 1 94 ? 7.684 -12.18 9.812 1 98.31 94 LEU A C 1
ATOM 720 O O . LEU A 1 94 ? 6.539 -12.484 9.461 1 98.31 94 LEU A O 1
ATOM 724 N N . GLU A 1 95 ? 8.094 -12.266 11.016 1 97.5 95 GLU A N 1
ATOM 725 C CA . GLU A 1 95 ? 7.148 -12.555 12.102 1 97.5 95 GLU A CA 1
ATOM 726 C C . GLU A 1 95 ? 6.07 -11.477 12.188 1 97.5 95 GLU A C 1
ATOM 728 O O . GLU A 1 95 ? 4.902 -11.789 12.438 1 97.5 95 GLU A O 1
ATOM 733 N N . GLN A 1 96 ? 6.438 -10.258 11.992 1 95.62 96 GLN A N 1
ATOM 734 C CA . GLN A 1 96 ? 5.445 -9.195 11.961 1 95.62 96 GLN A CA 1
ATOM 735 C C . GLN A 1 96 ? 4.488 -9.367 10.781 1 95.62 96 GLN A C 1
ATOM 737 O O . GLN A 1 96 ? 3.279 -9.172 10.922 1 95.62 96 GLN A O 1
ATOM 742 N N . VAL A 1 97 ? 5.008 -9.703 9.617 1 98.25 97 VAL A N 1
ATOM 743 C CA . VAL A 1 97 ? 4.152 -9.969 8.469 1 98.25 97 VAL A CA 1
ATOM 744 C C . VAL A 1 97 ? 3.166 -11.086 8.805 1 98.25 97 VAL A C 1
ATOM 746 O O . VAL A 1 97 ? 1.974 -10.977 8.508 1 98.25 97 VAL A O 1
ATOM 749 N N . ALA A 1 98 ? 3.678 -12.133 9.414 1 98.44 98 ALA A N 1
ATOM 750 C CA . ALA A 1 98 ? 2.824 -13.258 9.805 1 98.44 98 ALA A CA 1
ATOM 751 C C . ALA A 1 98 ? 1.713 -12.805 10.742 1 98.44 98 ALA A C 1
ATOM 753 O O . ALA A 1 98 ? 0.562 -13.227 10.609 1 98.44 98 ALA A O 1
ATOM 754 N N . GLN A 1 99 ? 2.027 -11.969 11.641 1 96.62 99 GLN A N 1
ATOM 755 C CA . GLN A 1 99 ? 1.033 -11.438 12.562 1 96.62 99 GLN A CA 1
ATOM 756 C C . GLN A 1 99 ? 0.006 -10.578 11.836 1 96.62 99 GLN A C 1
ATOM 758 O O . GLN A 1 99 ? -1.19 -10.648 12.125 1 96.62 99 GLN A O 1
ATOM 763 N N . ASP A 1 100 ? 0.467 -9.742 10.953 1 96.62 100 ASP A N 1
ATOM 764 C CA . ASP A 1 100 ? -0.453 -8.953 10.141 1 96.62 100 ASP A CA 1
ATOM 765 C C . ASP A 1 100 ? -1.439 -9.844 9.391 1 96.62 100 ASP A C 1
ATOM 767 O O . ASP A 1 100 ? -2.645 -9.594 9.406 1 96.62 100 ASP A O 1
ATOM 771 N N . GLU A 1 101 ? -0.887 -10.906 8.773 1 97.81 101 GLU A N 1
ATOM 772 C CA . GLU A 1 101 ? -1.743 -11.797 8 1 97.81 101 GLU A CA 1
ATOM 773 C C . GLU A 1 101 ? -2.766 -12.5 8.898 1 97.81 101 GLU A C 1
ATOM 775 O O . GLU A 1 101 ? -3.912 -12.703 8.492 1 97.81 101 GLU A O 1
ATOM 780 N N . ALA A 1 102 ? -2.346 -12.867 10.07 1 97.25 102 ALA A N 1
ATOM 781 C CA . ALA A 1 102 ? -3.281 -13.461 11.023 1 97.25 102 ALA A CA 1
ATOM 782 C C . ALA A 1 102 ? -4.387 -12.477 11.391 1 97.25 102 ALA A C 1
ATOM 784 O O . ALA A 1 102 ? -5.555 -12.859 11.5 1 97.25 102 ALA A O 1
ATOM 785 N N . GLU A 1 103 ? -4.012 -11.242 11.586 1 93.94 103 GLU A N 1
ATOM 786 C CA . GLU A 1 103 ? -5 -10.219 11.891 1 93.94 103 GLU A CA 1
ATOM 787 C C . GLU A 1 103 ? -5.941 -9.977 10.719 1 93.94 103 GLU A C 1
ATOM 789 O O . GLU A 1 103 ? -7.121 -9.68 10.906 1 93.94 103 GLU A O 1
ATOM 794 N N . HIS A 1 104 ? -5.434 -10.055 9.492 1 94.5 104 HIS A N 1
ATOM 795 C CA . HIS A 1 104 ? -6.285 -9.938 8.312 1 94.5 104 HIS A CA 1
ATOM 796 C C . HIS A 1 104 ? -7.324 -11.055 8.266 1 94.5 104 HIS A C 1
ATOM 798 O O . HIS A 1 104 ? -8.5 -10.805 7.984 1 94.5 104 HIS A O 1
ATOM 804 N N . VAL A 1 105 ? -6.867 -12.266 8.555 1 95.5 105 VAL A N 1
ATOM 805 C CA . VAL A 1 105 ? -7.793 -13.391 8.625 1 95.5 105 VAL A CA 1
ATOM 806 C C . VAL A 1 105 ? -8.867 -13.102 9.664 1 95.5 105 VAL A C 1
ATOM 808 O O . VAL A 1 105 ? -10.062 -13.281 9.406 1 95.5 105 VAL A O 1
ATOM 811 N N . ASN A 1 106 ? -8.445 -12.695 10.836 1 93.5 106 ASN A N 1
ATOM 812 C CA . ASN A 1 106 ? -9.391 -12.391 11.898 1 93.5 106 ASN A CA 1
ATOM 813 C C . ASN A 1 106 ? -10.383 -11.312 11.477 1 93.5 106 ASN A C 1
ATOM 815 O O . ASN A 1 106 ? -11.57 -11.398 11.781 1 93.5 106 ASN A O 1
ATOM 819 N N . PHE A 1 107 ? -9.922 -10.32 10.836 1 88.75 107 PHE A N 1
ATOM 820 C CA . PHE A 1 107 ? -10.773 -9.227 10.375 1 88.75 107 PHE A CA 1
ATOM 821 C C . PHE A 1 107 ? -11.875 -9.758 9.461 1 88.75 107 PHE A C 1
ATOM 823 O O . PHE A 1 107 ? -13.062 -9.523 9.711 1 88.75 107 PHE A O 1
ATOM 830 N N . PHE A 1 108 ? -11.539 -10.453 8.43 1 88.62 108 PHE A N 1
ATOM 831 C CA . PHE A 1 108 ? -12.508 -10.898 7.441 1 88.62 108 PHE A CA 1
ATOM 832 C C . PHE A 1 108 ? -13.43 -11.961 8.023 1 88.62 108 PHE A C 1
ATOM 834 O O . PHE A 1 108 ? -14.609 -12.031 7.676 1 88.62 108 PHE A O 1
ATOM 841 N N . THR A 1 109 ? -12.844 -12.859 8.914 1 92.12 109 THR A N 1
ATOM 842 C CA . THR A 1 109 ? -13.688 -13.836 9.602 1 92.12 109 THR A CA 1
ATOM 843 C C . THR A 1 109 ? -14.758 -13.141 10.438 1 92.12 109 THR A C 1
ATOM 845 O O . THR A 1 109 ? -15.938 -13.508 10.375 1 92.12 109 THR A O 1
ATOM 848 N N . THR A 1 110 ? -14.367 -12.156 11.141 1 86.44 110 THR A N 1
ATOM 849 C CA . THR A 1 110 ? -15.289 -11.406 11.992 1 86.44 110 THR A CA 1
ATOM 850 C C . THR A 1 110 ? -16.312 -10.648 11.148 1 86.44 110 THR A C 1
ATOM 852 O O . THR A 1 110 ? -17.5 -10.609 11.484 1 86.44 110 THR A O 1
ATOM 855 N N . ALA A 1 111 ? -15.852 -10.031 10.055 1 80.69 111 ALA A N 1
ATOM 856 C CA . ALA A 1 111 ? -16.75 -9.305 9.156 1 80.69 111 ALA A CA 1
ATOM 857 C C . ALA A 1 111 ? -17.797 -10.227 8.562 1 80.69 111 ALA A C 1
ATOM 859 O O . ALA A 1 111 ? -18.969 -9.859 8.461 1 80.69 111 ALA A O 1
ATOM 860 N N . LEU A 1 112 ? -17.422 -11.398 8.172 1 84.69 112 LEU A N 1
ATOM 861 C CA . LEU A 1 112 ? -18.344 -12.367 7.594 1 84.69 112 LEU A CA 1
ATOM 862 C C . LEU A 1 112 ? -19.344 -12.844 8.641 1 84.69 112 LEU A C 1
ATOM 864 O O . LEU A 1 112 ? -20.547 -12.961 8.352 1 84.69 112 LEU A O 1
ATOM 868 N N . LYS A 1 113 ? -18.891 -13.094 9.844 1 85.38 113 LYS A N 1
ATOM 869 C CA . LYS A 1 113 ? -19.781 -13.484 10.938 1 85.38 113 LYS A CA 1
ATOM 870 C C . LYS A 1 113 ? -20.812 -12.391 11.219 1 85.38 113 LYS A C 1
ATOM 872 O O . LYS A 1 113 ? -21.984 -12.68 11.391 1 85.38 113 LYS A O 1
ATOM 877 N N . ALA A 1 114 ? -20.312 -11.211 11.227 1 75.81 114 ALA A N 1
ATOM 878 C CA . ALA A 1 114 ? -21.203 -10.078 11.461 1 75.81 114 ALA A CA 1
ATOM 879 C C . ALA A 1 114 ? -22.266 -9.977 10.375 1 75.81 114 ALA A C 1
ATOM 881 O O . ALA A 1 114 ? -23.375 -9.516 10.625 1 75.81 114 ALA A O 1
ATOM 882 N N . ALA A 1 115 ? -21.969 -10.414 9.172 1 74.38 115 ALA A N 1
ATOM 883 C CA . ALA A 1 115 ? -22.891 -10.391 8.039 1 74.38 115 ALA A CA 1
ATOM 884 C C . ALA A 1 115 ? -23.719 -11.68 7.973 1 74.38 115 ALA A C 1
ATOM 886 O O . ALA A 1 115 ? -24.469 -11.898 7.027 1 74.38 115 ALA A O 1
ATOM 887 N N . ASN A 1 116 ? -23.516 -12.57 8.961 1 82.94 116 ASN A N 1
ATOM 888 C CA . ASN A 1 116 ? -24.203 -13.859 9.047 1 82.94 116 ASN A CA 1
ATOM 889 C C . ASN A 1 116 ? -23.875 -14.75 7.848 1 82.94 116 ASN A C 1
ATOM 891 O O . ASN A 1 116 ? -24.75 -15.422 7.312 1 82.94 116 ASN A O 1
ATOM 895 N N . ILE A 1 117 ? -22.719 -14.531 7.383 1 84.5 117 ILE A N 1
ATOM 896 C CA . ILE A 1 117 ? -22.188 -15.375 6.32 1 84.5 117 ILE A CA 1
ATOM 897 C C . ILE A 1 117 ? -21.141 -16.328 6.898 1 84.5 117 ILE A C 1
ATOM 899 O O . ILE A 1 117 ? -20.266 -15.906 7.672 1 84.5 117 ILE A O 1
ATOM 903 N N . SER A 1 118 ? -21.266 -17.578 6.531 1 90.69 118 SER A N 1
ATOM 904 C CA . SER A 1 118 ? -20.266 -18.547 7.004 1 90.69 118 SER A CA 1
ATOM 905 C C . SER A 1 118 ? -18.875 -18.219 6.465 1 90.69 118 SER A C 1
ATOM 907 O O . SER A 1 118 ? -18.703 -18.078 5.25 1 90.69 118 SER A O 1
ATOM 909 N N . ALA A 1 119 ? -17.969 -18.078 7.367 1 92.75 119 ALA A N 1
ATOM 910 C CA . ALA A 1 119 ? -16.594 -17.797 6.957 1 92.75 119 ALA A CA 1
ATOM 911 C C . ALA A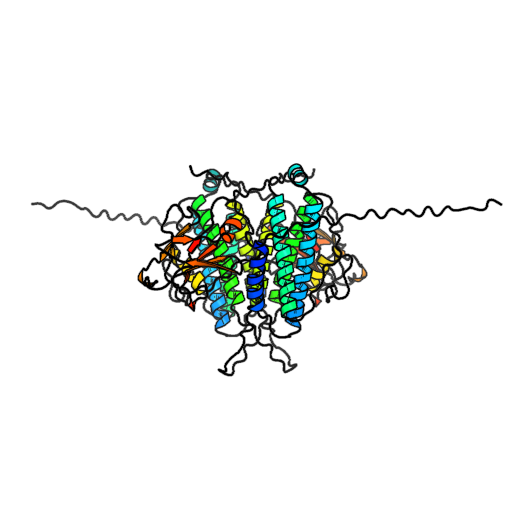 1 119 ? -15.945 -19.016 6.32 1 92.75 119 ALA A C 1
ATOM 913 O O . ALA A 1 119 ? -16.062 -20.141 6.844 1 92.75 119 ALA A O 1
ATOM 914 N N . VAL A 1 120 ? -15.305 -18.828 5.168 1 94.94 120 VAL A N 1
ATOM 915 C CA . VAL A 1 120 ? -14.555 -19.922 4.543 1 94.94 120 VAL A CA 1
ATOM 916 C C . VAL A 1 120 ? -13.391 -20.328 5.441 1 94.94 120 VAL A C 1
ATOM 918 O O . VAL A 1 120 ? -12.875 -19.516 6.211 1 94.94 120 VAL A O 1
ATOM 921 N N . GLN A 1 121 ? -12.977 -21.578 5.336 1 97 121 GLN A N 1
ATOM 922 C CA . GLN A 1 121 ? -11.867 -22.109 6.113 1 97 121 GLN A CA 1
ATOM 923 C C . GLN A 1 121 ? -10.594 -22.188 5.277 1 97 121 GLN A C 1
ATOM 925 O O . GLN A 1 121 ? -10.641 -22.109 4.051 1 97 121 GLN A O 1
ATOM 930 N N . ALA A 1 122 ? -9.492 -22.266 6.016 1 97.81 122 ALA A N 1
ATOM 931 C CA . ALA A 1 122 ? -8.211 -22.438 5.324 1 97.81 122 ALA A CA 1
ATOM 932 C C . ALA A 1 122 ? -8.18 -23.75 4.547 1 97.81 122 ALA A C 1
ATOM 934 O O . ALA A 1 122 ? -8.656 -24.781 5.035 1 97.81 122 ALA A O 1
ATOM 935 N N . CYS A 1 123 ? -7.617 -23.734 3.352 1 97.69 123 CYS A N 1
ATOM 936 C CA . CYS A 1 123 ? -7.379 -24.922 2.547 1 97.69 123 CYS A CA 1
ATOM 937 C C . CYS A 1 123 ? -6.074 -25.594 2.945 1 97.69 123 CYS A C 1
ATOM 939 O O . CYS A 1 123 ? -5.398 -25.156 3.875 1 97.69 123 CYS A O 1
ATOM 941 N N . ASN A 1 124 ? -5.844 -26.766 2.326 1 97.69 124 ASN A N 1
ATOM 942 C CA . ASN A 1 124 ? -4.52 -27.375 2.344 1 97.69 124 ASN A CA 1
ATOM 943 C C . ASN A 1 124 ? -3.641 -26.844 1.22 1 97.69 124 ASN A C 1
ATOM 945 O O . ASN A 1 124 ? -4.059 -26.797 0.061 1 97.69 124 ASN A O 1
ATOM 949 N N . TYR A 1 125 ? -2.498 -26.359 1.688 1 98 125 TYR A N 1
ATOM 950 C CA . TYR A 1 125 ? -1.66 -25.656 0.725 1 98 125 TYR A CA 1
ATOM 951 C C . TYR A 1 125 ? -0.341 -26.391 0.508 1 98 125 TYR A C 1
ATOM 953 O O . TYR A 1 125 ? 0.102 -27.156 1.37 1 98 125 TYR A O 1
ATOM 961 N N . THR A 1 126 ? 0.242 -26.25 -0.698 1 97.06 126 THR A N 1
ATOM 962 C CA . THR A 1 126 ? 1.617 -26.609 -1.018 1 97.06 126 THR A CA 1
ATOM 963 C C . THR A 1 126 ? 2.363 -25.438 -1.629 1 97.06 126 THR A C 1
ATOM 965 O O . THR A 1 126 ? 1.962 -24.906 -2.672 1 97.06 126 THR A O 1
ATOM 968 N N . PHE A 1 127 ? 3.387 -25.062 -0.969 1 97.62 127 PHE A N 1
ATOM 969 C CA . PHE A 1 127 ? 4.188 -23.938 -1.432 1 97.62 127 PHE A CA 1
ATOM 970 C C . PHE A 1 127 ? 5.543 -24.406 -1.943 1 97.62 127 PHE A C 1
ATOM 972 O O . PHE A 1 127 ? 6.309 -25.031 -1.205 1 97.62 127 PHE A O 1
ATOM 979 N N . PRO A 1 128 ? 5.887 -24.109 -3.199 1 95.31 128 PRO A N 1
ATOM 980 C CA . PRO A 1 128 ? 7.098 -24.672 -3.809 1 95.31 128 PRO A CA 1
ATOM 981 C C . PRO A 1 128 ? 8.344 -23.844 -3.514 1 95.31 128 PRO A C 1
ATOM 983 O O . PRO A 1 128 ? 8.828 -23.109 -4.383 1 95.31 128 PRO A O 1
ATOM 986 N N . TYR A 1 129 ? 8.906 -24 -2.328 1 95.75 129 TYR A N 1
ATOM 987 C CA . TYR A 1 129 ? 10.211 -23.453 -1.983 1 95.75 129 TYR A CA 1
ATOM 988 C C . TYR A 1 129 ? 11.039 -24.469 -1.214 1 95.75 129 TYR A C 1
ATOM 990 O O . TYR A 1 129 ? 10.5 -25.266 -0.452 1 95.75 129 TYR A O 1
ATOM 998 N N . GLU A 1 130 ? 12.32 -24.375 -1.45 1 96 130 GLU A N 1
ATOM 999 C CA . GLU A 1 130 ? 13.219 -25.328 -0.826 1 96 130 GLU A CA 1
ATOM 1000 C C . GLU A 1 130 ? 14.117 -24.672 0.212 1 96 130 GLU A C 1
ATOM 1002 O O . GLU A 1 130 ? 14.586 -25.312 1.149 1 96 130 GLU A O 1
ATOM 1007 N N . ASP A 1 131 ? 14.383 -23.406 -0.017 1 97.06 131 ASP A N 1
ATOM 1008 C CA . ASP A 1 131 ? 15.312 -22.672 0.836 1 97.06 131 ASP A CA 1
ATOM 1009 C C . ASP A 1 131 ? 14.82 -21.234 1.067 1 97.06 131 ASP A C 1
ATOM 1011 O O . ASP A 1 131 ? 13.742 -20.859 0.599 1 97.06 131 ASP A O 1
ATOM 1015 N N . VAL A 1 132 ? 15.57 -20.484 1.797 1 96.56 132 VAL A N 1
ATOM 1016 C CA . VAL A 1 132 ? 15.203 -19.125 2.182 1 96.56 132 VAL A CA 1
ATOM 1017 C C . VAL A 1 132 ? 15.008 -18.266 0.933 1 96.56 132 VAL A C 1
ATOM 1019 O O . VAL A 1 132 ? 14.055 -17.5 0.846 1 96.56 132 VAL A O 1
ATOM 1022 N N . SER A 1 133 ? 15.906 -18.438 -0.032 1 93.81 133 SER A N 1
ATOM 1023 C CA . SER A 1 133 ? 15.797 -17.672 -1.264 1 93.81 133 SER A CA 1
ATOM 1024 C C . SER A 1 133 ? 14.492 -17.969 -1.99 1 93.81 133 SER A C 1
ATOM 1026 O O . SER A 1 133 ? 13.805 -17.047 -2.449 1 93.81 133 SER A O 1
ATOM 1028 N N . GLY A 1 134 ? 14.18 -19.297 -2.107 1 95 134 GLY A N 1
ATOM 1029 C CA . GLY A 1 134 ? 12.914 -19.672 -2.715 1 95 134 GLY A CA 1
ATOM 1030 C C . GLY A 1 134 ? 11.711 -19.172 -1.949 1 95 134 GLY A C 1
ATOM 1031 O O . GLY A 1 134 ? 10.719 -18.75 -2.551 1 95 134 GLY A O 1
ATOM 1032 N N . PHE A 1 135 ? 11.789 -19.188 -0.608 1 97.69 135 PHE A N 1
ATOM 1033 C CA . PHE A 1 135 ? 10.727 -18.672 0.253 1 97.69 135 PHE A CA 1
ATOM 1034 C C . PHE A 1 135 ? 10.492 -17.188 0.018 1 97.69 135 PHE A C 1
ATOM 1036 O O . PHE A 1 135 ? 9.359 -16.75 -0.146 1 97.69 135 PHE A O 1
ATOM 1043 N N . LEU A 1 136 ? 11.586 -16.406 -0.072 1 96.38 136 LEU A N 1
ATOM 1044 C CA . LEU A 1 136 ? 11.477 -14.961 -0.237 1 96.38 136 LEU A CA 1
ATOM 1045 C C . LEU A 1 136 ? 11.008 -14.602 -1.643 1 96.38 136 LEU A C 1
ATOM 1047 O O . LEU A 1 136 ? 10.281 -13.625 -1.831 1 96.38 136 LEU A O 1
ATOM 1051 N N . ARG A 1 137 ? 11.359 -15.383 -2.625 1 93.38 137 ARG A N 1
ATOM 1052 C CA . ARG A 1 137 ? 10.852 -15.18 -3.979 1 93.38 137 ARG A CA 1
ATOM 1053 C C . ARG A 1 137 ? 9.344 -15.398 -4.039 1 93.38 137 ARG A C 1
ATOM 1055 O O . ARG A 1 137 ? 8.625 -14.609 -4.656 1 93.38 137 ARG A O 1
ATOM 1062 N N . LEU A 1 138 ? 8.922 -16.469 -3.457 1 96.44 138 LEU A N 1
ATOM 1063 C CA . LEU A 1 138 ? 7.488 -16.75 -3.469 1 96.44 138 LEU A CA 1
ATOM 1064 C C . LEU A 1 138 ? 6.723 -15.711 -2.662 1 96.44 138 LEU A C 1
ATOM 1066 O O . LEU A 1 138 ? 5.613 -15.32 -3.037 1 96.44 138 LEU A O 1
ATOM 1070 N N . ALA A 1 139 ? 7.301 -15.211 -1.531 1 97.69 139 ALA A N 1
ATOM 1071 C CA . ALA A 1 139 ? 6.688 -14.133 -0.765 1 97.69 139 ALA A CA 1
ATOM 1072 C C . ALA A 1 139 ? 6.469 -12.898 -1.637 1 97.69 139 ALA A C 1
ATOM 1074 O O . ALA A 1 139 ? 5.395 -12.289 -1.6 1 97.69 139 ALA A O 1
ATOM 1075 N N . GLN A 1 140 ? 7.465 -12.57 -2.41 1 95.5 140 GLN A N 1
ATOM 1076 C CA . GLN A 1 140 ? 7.367 -11.438 -3.332 1 95.5 140 GLN A CA 1
ATOM 1077 C C . GLN A 1 140 ? 6.215 -11.633 -4.316 1 95.5 140 GLN A C 1
ATOM 1079 O O . GLN A 1 140 ? 5.402 -10.727 -4.512 1 95.5 140 GLN A O 1
ATOM 1084 N N . VAL A 1 141 ? 6.137 -12.797 -4.887 1 95.12 141 VAL A N 1
ATOM 1085 C CA . VAL A 1 141 ? 5.117 -13.094 -5.887 1 95.12 141 VAL A CA 1
ATOM 1086 C C . VAL A 1 141 ? 3.732 -13.023 -5.25 1 95.12 141 VAL A C 1
ATOM 1088 O O . VAL A 1 141 ? 2.838 -12.344 -5.77 1 95.12 141 VAL A O 1
ATOM 1091 N N . LEU A 1 142 ? 3.568 -13.672 -4.098 1 97.5 142 LEU A N 1
ATOM 1092 C CA . LEU A 1 142 ? 2.262 -13.781 -3.459 1 97.5 142 LEU A CA 1
ATOM 1093 C C . LEU A 1 142 ? 1.768 -12.414 -2.992 1 97.5 142 LEU A C 1
ATOM 1095 O O . LEU A 1 142 ? 0.595 -12.078 -3.174 1 97.5 142 LEU A O 1
ATOM 1099 N N . GLU A 1 143 ? 2.666 -11.633 -2.398 1 98.06 143 GLU A N 1
ATOM 1100 C CA . GLU A 1 143 ? 2.252 -10.312 -1.925 1 98.06 143 GLU A CA 1
ATOM 1101 C C . GLU A 1 143 ? 1.823 -9.422 -3.086 1 98.06 143 GLU A C 1
ATOM 1103 O O . GLU A 1 143 ? 0.86 -8.656 -2.967 1 98.06 143 GLU A O 1
ATOM 1108 N N . ASN A 1 144 ? 2.535 -9.477 -4.18 1 96.81 144 ASN A N 1
ATOM 1109 C CA . ASN A 1 144 ? 2.135 -8.695 -5.344 1 96.81 144 ASN A CA 1
ATOM 1110 C C . ASN A 1 144 ? 0.816 -9.188 -5.926 1 96.81 144 ASN A C 1
ATOM 1112 O O . ASN A 1 144 ? -0.013 -8.391 -6.367 1 96.81 144 ASN A O 1
ATOM 1116 N N . VAL A 1 145 ? 0.591 -10.469 -5.961 1 96.5 145 VAL A N 1
ATOM 1117 C CA . VAL A 1 145 ? -0.648 -11.039 -6.477 1 96.5 145 VAL A CA 1
ATOM 1118 C C . VAL A 1 145 ? -1.823 -10.602 -5.605 1 96.5 145 VAL A C 1
ATOM 1120 O O . VAL A 1 145 ? -2.893 -10.266 -6.121 1 96.5 145 VAL A O 1
ATOM 1123 N N . VAL A 1 146 ? -1.63 -10.609 -4.32 1 96.56 146 VAL A N 1
ATOM 1124 C CA . VAL A 1 146 ? -2.719 -10.258 -3.416 1 96.56 146 VAL A CA 1
ATOM 1125 C C . VAL A 1 146 ? -3.082 -8.789 -3.59 1 96.56 146 VAL A C 1
ATOM 1127 O O . VAL A 1 146 ? -4.262 -8.422 -3.547 1 96.56 146 VAL A O 1
ATOM 1130 N N . VAL A 1 147 ? -2.074 -7.926 -3.766 1 95.56 147 VAL A N 1
ATOM 1131 C CA . VAL A 1 147 ? -2.361 -6.527 -4.066 1 95.56 147 VAL A CA 1
ATOM 1132 C C . VAL A 1 147 ? -3.201 -6.434 -5.34 1 95.56 147 VAL A C 1
ATOM 1134 O O . VAL A 1 147 ? -4.23 -5.754 -5.363 1 95.56 147 VAL A O 1
ATOM 1137 N N . SER A 1 148 ? -2.828 -7.145 -6.359 1 93.19 148 SER A N 1
ATOM 1138 C CA . SER A 1 148 ? -3.555 -7.148 -7.625 1 93.19 148 SER A CA 1
ATOM 1139 C C . SER A 1 148 ? -4.969 -7.691 -7.453 1 93.19 148 SER A C 1
ATOM 1141 O O . SER A 1 148 ? -5.91 -7.199 -8.078 1 93.19 148 SER A O 1
ATOM 1143 N N . ALA A 1 149 ? -5.098 -8.68 -6.633 1 91.62 149 ALA A N 1
ATOM 1144 C CA . ALA A 1 149 ? -6.395 -9.297 -6.367 1 91.62 149 ALA A CA 1
ATOM 1145 C C . ALA A 1 149 ? -7.348 -8.305 -5.699 1 91.62 149 ALA A C 1
ATOM 1147 O O . ALA A 1 149 ? -8.484 -8.141 -6.133 1 91.62 149 ALA A O 1
ATOM 1148 N N . PHE A 1 150 ? -6.863 -7.641 -4.723 1 87.88 150 PHE A N 1
ATOM 1149 C CA . PHE A 1 150 ? -7.688 -6.66 -4.02 1 87.88 150 PHE A CA 1
ATOM 1150 C C . PHE A 1 150 ? -8.078 -5.516 -4.949 1 87.88 150 PHE A C 1
ATOM 1152 O O . PHE A 1 150 ? -9.211 -5.043 -4.914 1 87.88 150 PHE A O 1
ATOM 1159 N N . LEU A 1 151 ? -7.16 -5.133 -5.715 1 86.19 151 LEU A N 1
ATOM 1160 C CA . LEU A 1 151 ? -7.441 -4.051 -6.652 1 86.19 151 LEU A CA 1
ATOM 1161 C C . LEU A 1 151 ? -8.5 -4.473 -7.664 1 86.19 151 LEU A C 1
ATOM 1163 O O . LEU A 1 151 ? -9.359 -3.674 -8.039 1 86.19 151 LEU A O 1
ATOM 1167 N N . GLY A 1 152 ? -8.414 -5.703 -8.141 1 82.38 152 GLY A N 1
ATOM 1168 C CA . GLY A 1 152 ? -9.453 -6.207 -9.023 1 82.38 152 GLY A CA 1
ATOM 1169 C C . GLY A 1 152 ? -10.828 -6.234 -8.383 1 82.38 152 GLY A C 1
ATOM 1170 O O . GLY A 1 152 ? -11.828 -5.941 -9.039 1 82.38 152 GLY A O 1
ATOM 1171 N N . ALA A 1 153 ? -10.875 -6.547 -7.133 1 75.25 153 ALA A N 1
ATOM 1172 C CA . ALA A 1 153 ? -12.133 -6.625 -6.387 1 75.25 153 ALA A CA 1
ATOM 1173 C C . ALA A 1 153 ? -12.727 -5.238 -6.168 1 75.25 153 ALA A C 1
ATOM 1175 O O . ALA A 1 153 ? -13.945 -5.059 -6.242 1 75.25 153 ALA A O 1
ATOM 1176 N N . VAL A 1 154 ? -11.898 -4.305 -5.887 1 66.56 154 VAL A N 1
ATOM 1177 C CA . VAL A 1 154 ? -12.367 -2.953 -5.605 1 66.56 154 VAL A CA 1
ATOM 1178 C C . VAL A 1 154 ? -12.758 -2.26 -6.91 1 66.56 154 VAL A C 1
ATOM 1180 O O . VAL A 1 154 ? -13.656 -1.418 -6.926 1 66.56 154 VAL A O 1
ATOM 1183 N N . THR A 1 155 ? -12.211 -2.615 -7.992 1 59.69 155 THR A N 1
ATOM 1184 C CA . THR A 1 155 ? -12.484 -1.976 -9.273 1 59.69 155 THR A CA 1
ATOM 1185 C C . THR A 1 155 ? -13.711 -2.6 -9.93 1 59.69 155 THR A C 1
ATOM 1187 O O . THR A 1 155 ? -14.32 -1.996 -10.82 1 59.69 155 THR A O 1
ATOM 1190 N N . SER A 1 156 ? -14.141 -3.787 -9.539 1 54.53 156 SER A N 1
ATOM 1191 C CA . SER A 1 156 ? -15.273 -4.488 -10.125 1 54.53 156 SER A CA 1
ATOM 1192 C C . SER A 1 156 ? -16.578 -4.133 -9.398 1 54.53 156 SER A C 1
ATOM 1194 O O . SER A 1 156 ? -17.656 -4.473 -9.867 1 54.53 156 SER A O 1
ATOM 1196 N N . VAL A 1 157 ? -16.578 -3.516 -8.258 1 45.81 157 VAL A N 1
ATOM 1197 C CA . VAL A 1 157 ? -17.797 -3.199 -7.508 1 45.81 157 VAL A CA 1
ATOM 1198 C C . VAL A 1 157 ? -18.516 -2.021 -8.156 1 45.81 157 VAL A C 1
ATOM 1200 O O . VAL A 1 157 ? -17.922 -0.967 -8.383 1 45.81 157 VAL A O 1
ATOM 1203 N N . PRO A 1 158 ? -19.719 -2.379 -8.844 1 41.19 158 PRO A N 1
ATOM 1204 C CA . PRO A 1 158 ? -20.5 -1.312 -9.477 1 41.19 158 PRO A CA 1
ATOM 1205 C C . PRO A 1 158 ? -20.781 -0.148 -8.531 1 41.19 158 PRO A C 1
ATOM 1207 O O . PRO A 1 158 ? -20.922 -0.349 -7.324 1 41.19 158 PRO A O 1
ATOM 1210 N N . THR A 1 159 ? -20.453 1.066 -8.945 1 37.47 159 THR A N 1
ATOM 1211 C CA . THR A 1 159 ? -20.781 2.273 -8.195 1 37.47 159 THR A CA 1
ATOM 1212 C C . THR A 1 159 ? -22.281 2.398 -8 1 37.47 159 THR A C 1
ATOM 1214 O O . THR A 1 159 ? -23.062 2.08 -8.906 1 37.47 159 THR A O 1
ATOM 1217 N N . CYS A 1 160 ? -22.812 2.314 -6.883 1 34.88 160 CYS A N 1
ATOM 1218 C CA . CYS A 1 160 ? -24.234 2.445 -6.535 1 34.88 160 CYS A CA 1
ATOM 1219 C C . CYS A 1 160 ? -24.812 3.732 -7.098 1 34.88 160 CYS A C 1
ATOM 1221 O O . CYS A 1 160 ? -24.219 4.801 -6.98 1 34.88 160 CYS A O 1
ATOM 1223 N N . PRO A 1 161 ? -25.766 3.627 -8.047 1 31.64 161 PRO A N 1
ATOM 1224 C CA . PRO A 1 161 ? -26.484 4.871 -8.32 1 31.64 161 PRO A CA 1
ATOM 1225 C C . PRO A 1 161 ? -27.047 5.516 -7.059 1 31.64 161 PRO A C 1
ATOM 1227 O O . PRO A 1 161 ? -27.562 4.816 -6.176 1 31.64 161 PRO A O 1
ATOM 1230 N N . ARG A 1 162 ? -26.641 6.656 -6.648 1 31.28 162 ARG A N 1
ATOM 1231 C CA . ARG A 1 162 ? -27.266 7.398 -5.555 1 31.28 162 ARG A CA 1
ATOM 1232 C C . ARG A 1 162 ? -28.75 7.602 -5.812 1 31.28 162 ARG A C 1
ATOM 1234 O O . ARG A 1 162 ? -29.141 8.109 -6.867 1 31.28 162 ARG A O 1
ATOM 1241 N N . PRO A 1 163 ? -29.766 6.887 -5.184 1 27.69 163 PRO A N 1
ATOM 1242 C CA . PRO A 1 163 ? -31.109 7.461 -5.332 1 27.69 163 PRO A CA 1
ATOM 1243 C C . PRO A 1 163 ? -31.188 8.914 -4.871 1 27.69 163 PRO A C 1
ATOM 1245 O O . PRO A 1 163 ? -30.438 9.32 -3.975 1 27.69 163 PRO A O 1
ATOM 1248 N N . ARG A 1 164 ? -31.719 9.914 -5.684 1 26.86 164 ARG A N 1
ATOM 1249 C CA . ARG A 1 164 ? -32.094 11.281 -5.348 1 26.86 164 ARG A CA 1
ATOM 1250 C C . ARG A 1 164 ? -32.844 11.336 -4.02 1 26.86 164 ARG A C 1
ATOM 1252 O O . ARG A 1 164 ? -33.188 12.422 -3.525 1 26.86 164 ARG A O 1
ATOM 1259 N N . SER A 1 165 ? -34.062 10.523 -3.826 1 26.09 165 SER A N 1
ATOM 1260 C CA . SER A 1 165 ? -35.188 11.086 -3.074 1 26.09 165 SER A CA 1
ATOM 1261 C C . SER A 1 165 ? -34.75 11.445 -1.651 1 26.09 165 SER A C 1
ATOM 1263 O O . SER A 1 165 ? -34.938 12.578 -1.209 1 26.09 165 SER A O 1
ATOM 1265 N N . GLU A 1 166 ? -35.781 10.906 -0.534 1 25.42 166 GLU A N 1
ATOM 1266 C CA . GLU A 1 166 ? -36.406 11.367 0.693 1 25.42 166 GLU A CA 1
ATOM 1267 C C . GLU A 1 166 ? -35.406 11.461 1.839 1 25.42 166 GLU A C 1
ATOM 1269 O O . GLU A 1 166 ? -34.469 10.68 1.899 1 25.42 166 GLU A O 1
ATOM 1274 N N . ALA A 1 167 ? -35.406 12.609 2.74 1 25.19 167 ALA A N 1
ATOM 1275 C CA . ALA A 1 167 ? -35.031 13.195 4.023 1 25.19 167 ALA A CA 1
ATOM 1276 C C . ALA A 1 167 ? -35 12.133 5.121 1 25.19 167 ALA A C 1
ATOM 1278 O O . ALA A 1 167 ? -34.844 12.461 6.301 1 25.19 167 ALA A O 1
ATOM 1279 N N . GLY A 1 168 ? -35.844 11.031 5.086 1 24.5 168 GLY A N 1
ATOM 1280 C CA . GLY A 1 168 ? -36.062 10.477 6.41 1 24.5 168 GLY A CA 1
ATOM 1281 C C . GLY A 1 168 ? -34.781 10.062 7.113 1 24.5 168 GLY A C 1
ATOM 1282 O O . GLY A 1 168 ? -33.719 9.93 6.48 1 24.5 168 GLY A O 1
ATOM 1283 N N . ALA A 1 169 ? -35 9.523 8.445 1 22.97 169 ALA A N 1
ATOM 1284 C CA . ALA A 1 169 ? -34.219 9.312 9.664 1 22.97 169 ALA A CA 1
ATOM 1285 C C . ALA A 1 169 ? -32.969 8.477 9.383 1 22.97 169 ALA A C 1
ATOM 1287 O O . ALA A 1 169 ? -31.859 8.891 9.711 1 22.97 169 ALA A O 1
ATOM 1288 N N . GLY A 1 170 ? -33.031 7.125 9.828 1 25.14 170 GLY A N 1
ATOM 1289 C CA . GLY A 1 170 ? -32 6.262 10.375 1 25.14 170 GLY A CA 1
ATOM 1290 C C . GLY A 1 170 ? -31.094 5.691 9.312 1 25.14 170 GLY A C 1
ATOM 1291 O O . GLY A 1 170 ? -30.969 4.473 9.172 1 25.14 170 GLY A O 1
ATOM 1292 N N . ALA A 1 171 ? -31.219 6.129 8.078 1 26.89 171 ALA A N 1
ATOM 1293 C CA . ALA A 1 171 ? -30.547 5.379 7.02 1 26.89 171 ALA A CA 1
ATOM 1294 C C . ALA A 1 171 ? -29.078 5.121 7.375 1 26.89 171 ALA A C 1
ATOM 1296 O O . ALA A 1 171 ? -28.344 6.055 7.676 1 26.89 171 ALA A O 1
ATOM 1297 N N . ILE A 1 172 ? -28.938 3.955 7.957 1 27.27 172 ILE A N 1
ATOM 1298 C CA . ILE A 1 172 ? -27.656 3.338 8.242 1 27.27 172 ILE A CA 1
ATOM 1299 C C . ILE A 1 172 ? -26.719 3.494 7.035 1 27.27 172 ILE A C 1
ATOM 1301 O O . ILE A 1 172 ? -27.062 3.057 5.934 1 27.27 172 ILE A O 1
ATOM 1305 N N . ASP A 1 173 ? -26.172 4.598 6.785 1 31.53 173 ASP A N 1
ATOM 1306 C CA . ASP A 1 173 ? -25.062 4.922 5.898 1 31.53 173 ASP A CA 1
ATOM 1307 C C . ASP A 1 173 ? -24.141 3.727 5.719 1 31.53 173 ASP A C 1
ATOM 1309 O O . ASP A 1 173 ? -23.422 3.344 6.652 1 31.53 173 ASP A O 1
ATOM 1313 N N . ASN A 1 174 ? -24.656 2.656 5.129 1 31.75 174 ASN A N 1
ATOM 1314 C CA . ASN A 1 174 ? -23.969 1.453 4.664 1 31.75 174 ASN A CA 1
ATOM 1315 C C . ASN A 1 174 ? -22.609 1.779 4.059 1 31.75 174 ASN A C 1
ATOM 1317 O O . ASN A 1 174 ? -22.25 1.249 3.006 1 31.75 174 ASN A O 1
ATOM 1321 N N . SER A 1 175 ? -22.156 2.938 4.133 1 33.5 175 SER A N 1
ATOM 1322 C CA . SER A 1 175 ? -20.906 3.354 3.482 1 33.5 175 SER A CA 1
ATOM 1323 C C . SER A 1 175 ? -19.734 2.492 3.934 1 33.5 175 SER A C 1
ATOM 1325 O O . SER A 1 175 ? -18.578 2.867 3.74 1 33.5 175 SER A O 1
ATOM 1327 N N . LEU A 1 176 ? -19.922 1.488 4.836 1 34.69 176 LEU A N 1
ATOM 1328 C CA . LEU A 1 176 ? -18.797 0.989 5.621 1 34.69 176 LEU A CA 1
ATOM 1329 C C . LEU A 1 176 ? -17.781 0.284 4.727 1 34.69 176 LEU A C 1
ATOM 1331 O O . LEU A 1 176 ? -16.703 -0.093 5.188 1 34.69 176 LEU A O 1
ATOM 1335 N N . TYR A 1 177 ? -18.25 -0.525 3.67 1 40.47 177 TYR A N 1
ATOM 1336 C CA . TYR A 1 177 ? -17.406 -1.617 3.199 1 40.47 177 TYR A CA 1
ATOM 1337 C C . TYR A 1 177 ? -16.062 -1.093 2.688 1 40.47 177 TYR A C 1
ATOM 1339 O O . TYR A 1 177 ? -15.008 -1.605 3.059 1 40.47 177 TYR A O 1
ATOM 1347 N N . PRO A 1 178 ? -16.203 -0.229 1.637 1 51.16 178 PRO A N 1
ATOM 1348 C CA . PRO A 1 178 ? -14.969 -0.129 0.861 1 51.16 178 PRO A CA 1
ATOM 1349 C C . PRO A 1 178 ? -13.797 0.386 1.688 1 51.16 178 PRO A C 1
ATOM 1351 O O . PRO A 1 178 ? -12.641 0.141 1.342 1 51.16 178 PRO A O 1
ATOM 1354 N N . GLY A 1 179 ? -14.07 0.542 3.172 1 60.47 179 GLY A N 1
ATOM 1355 C CA . GLY A 1 179 ? -12.969 1.236 3.818 1 60.47 179 GLY A CA 1
ATOM 1356 C C . GLY A 1 179 ? -11.992 0.298 4.504 1 60.47 179 GLY A C 1
ATOM 1357 O O . GLY A 1 179 ? -10.781 0.419 4.324 1 60.47 179 GLY A O 1
ATOM 1358 N N . ALA A 1 180 ? -12.57 -0.789 5.164 1 66 180 ALA A N 1
ATOM 1359 C CA . ALA A 1 180 ? -11.656 -1.586 5.977 1 66 180 ALA A CA 1
ATOM 1360 C C . ALA A 1 180 ? -10.773 -2.473 5.098 1 66 180 ALA A C 1
ATOM 1362 O O . ALA A 1 180 ? -9.562 -2.568 5.316 1 66 180 ALA A O 1
ATOM 1363 N N . PRO A 1 181 ? -11.359 -3.018 4.02 1 76 181 PRO A N 1
ATOM 1364 C CA . PRO A 1 181 ? -10.484 -3.816 3.162 1 76 181 PRO A CA 1
ATOM 1365 C C . PRO A 1 181 ? -9.383 -2.984 2.506 1 76 181 PRO A C 1
ATOM 1367 O O . PRO A 1 181 ? -8.281 -3.484 2.273 1 76 181 PRO A O 1
ATOM 1370 N N . ALA A 1 182 ? -9.719 -1.783 2.336 1 83.5 182 ALA A N 1
ATOM 1371 C CA . ALA A 1 182 ? -8.719 -0.912 1.734 1 83.5 182 ALA A CA 1
ATOM 1372 C C . ALA A 1 182 ? -7.535 -0.704 2.678 1 83.5 182 ALA A C 1
ATOM 1374 O O . ALA A 1 182 ? -6.395 -0.548 2.232 1 83.5 182 ALA A O 1
ATOM 1375 N N . THR A 1 183 ? -7.781 -0.721 4.031 1 88.38 183 THR A N 1
ATOM 1376 C CA . THR A 1 183 ? -6.715 -0.525 5.004 1 88.38 183 THR A CA 1
ATOM 1377 C C . THR A 1 183 ? -5.809 -1.752 5.066 1 88.38 183 THR A C 1
ATOM 1379 O O . THR A 1 183 ? -4.66 -1.66 5.5 1 88.38 183 THR A O 1
ATOM 1382 N N . ILE A 1 184 ? -6.367 -2.867 4.691 1 91.62 184 ILE A N 1
ATOM 1383 C CA . ILE A 1 184 ? -5.59 -4.098 4.598 1 91.62 184 ILE A CA 1
ATOM 1384 C C . ILE A 1 184 ? -4.828 -4.125 3.273 1 91.62 184 ILE A C 1
ATOM 1386 O O . ILE A 1 184 ? -3.658 -4.512 3.23 1 91.62 184 ILE A O 1
ATOM 1390 N N . LEU A 1 185 ? -5.496 -3.676 2.211 1 92.06 185 LEU A N 1
ATOM 1391 C CA . LEU A 1 185 ? -4.883 -3.588 0.89 1 92.06 185 LEU A CA 1
ATOM 1392 C C . LEU A 1 185 ? -3.584 -2.789 0.946 1 92.06 185 LEU A C 1
ATOM 1394 O O . LEU A 1 185 ? -2.566 -3.207 0.386 1 92.06 185 LEU A O 1
ATOM 1398 N N . THR A 1 186 ? -3.58 -1.679 1.633 1 95.56 186 THR A N 1
ATOM 1399 C CA . THR A 1 186 ? -2.387 -0.842 1.69 1 95.56 186 THR A CA 1
ATOM 1400 C C . THR A 1 186 ? -1.28 -1.534 2.482 1 95.56 186 THR A C 1
ATOM 1402 O O . THR A 1 186 ? -0.097 -1.372 2.176 1 95.56 186 THR A O 1
ATOM 1405 N N . VAL A 1 187 ? -1.633 -2.289 3.469 1 96.88 187 VAL A N 1
ATOM 1406 C CA . VAL A 1 187 ? -0.621 -3.023 4.223 1 96.88 187 VAL A CA 1
ATOM 1407 C C . VAL A 1 187 ? -0.007 -4.109 3.342 1 96.88 187 VAL A C 1
ATOM 1409 O O . VAL A 1 187 ? 1.21 -4.312 3.352 1 96.88 187 VAL A O 1
ATOM 1412 N N . ASP A 1 188 ? -0.833 -4.762 2.584 1 97.56 188 ASP A N 1
ATOM 1413 C CA . ASP A 1 188 ? -0.309 -5.754 1.649 1 97.56 188 ASP A CA 1
ATOM 1414 C C . ASP A 1 188 ? 0.608 -5.105 0.616 1 97.56 188 ASP A C 1
ATOM 1416 O O . ASP A 1 188 ? 1.603 -5.703 0.198 1 97.56 188 ASP A O 1
ATOM 1420 N N . ALA A 1 189 ? 0.244 -3.938 0.218 1 98.19 189 ALA A N 1
ATOM 1421 C CA . ALA A 1 189 ? 1.114 -3.201 -0.694 1 98.19 189 ALA A CA 1
ATOM 1422 C C . ALA A 1 189 ? 2.451 -2.877 -0.035 1 98.19 189 ALA A C 1
ATOM 1424 O O . ALA A 1 189 ? 3.5 -2.934 -0.683 1 98.19 189 ALA A O 1
ATOM 1425 N N . ARG A 1 190 ? 2.438 -2.525 1.248 1 98.56 190 ARG A N 1
ATOM 1426 C CA . ARG A 1 190 ? 3.668 -2.297 1.998 1 98.56 190 ARG A CA 1
ATOM 1427 C C . ARG A 1 190 ? 4.512 -3.566 2.068 1 98.56 190 ARG A C 1
ATOM 1429 O O . ARG A 1 190 ? 5.727 -3.521 1.877 1 98.56 190 ARG A O 1
ATOM 1436 N N . HIS A 1 191 ? 3.811 -4.715 2.326 1 98.75 191 HIS A N 1
ATOM 1437 C CA . HIS A 1 191 ? 4.531 -5.984 2.314 1 98.75 191 HIS A CA 1
ATOM 1438 C C . HIS A 1 191 ? 5.219 -6.211 0.975 1 98.75 191 HIS A C 1
ATOM 1440 O O . HIS A 1 191 ? 6.406 -6.543 0.932 1 98.75 191 HIS A O 1
ATOM 1446 N N . SER A 1 192 ? 4.48 -6.004 -0.073 1 98.19 192 SER A N 1
ATOM 1447 C CA . SER A 1 192 ? 5.004 -6.266 -1.411 1 98.19 192 SER A CA 1
ATOM 1448 C C . SER A 1 192 ? 6.199 -5.375 -1.723 1 98.19 192 SER A C 1
ATOM 1450 O O . SER A 1 192 ? 7.168 -5.824 -2.338 1 98.19 192 SER A O 1
ATOM 1452 N N . ALA A 1 193 ? 6.148 -4.098 -1.312 1 98 193 ALA A N 1
ATOM 1453 C CA . ALA A 1 193 ? 7.262 -3.178 -1.521 1 98 193 ALA A CA 1
ATOM 1454 C C . ALA A 1 193 ? 8.523 -3.668 -0.807 1 98 193 ALA A C 1
ATOM 1456 O O . ALA A 1 193 ? 9.617 -3.605 -1.36 1 98 193 ALA A O 1
ATOM 1457 N N . PHE A 1 194 ? 8.336 -4.133 0.407 1 97.69 194 PHE A N 1
ATOM 1458 C CA . PHE A 1 194 ? 9.445 -4.629 1.215 1 97.69 194 PHE A CA 1
ATOM 1459 C C . PHE A 1 194 ? 10.094 -5.84 0.559 1 97.69 194 PHE A C 1
ATOM 1461 O O . PHE A 1 194 ? 11.312 -5.898 0.423 1 97.69 194 PHE A O 1
ATOM 1468 N N . PHE A 1 195 ? 9.297 -6.766 0.057 1 96.56 195 PHE A N 1
ATOM 1469 C CA . PHE A 1 195 ? 9.836 -7.984 -0.535 1 96.56 195 PHE A CA 1
ATOM 1470 C C . PHE A 1 195 ? 10.461 -7.695 -1.895 1 96.56 195 PHE A C 1
ATOM 1472 O O . PHE A 1 195 ? 11.445 -8.328 -2.277 1 96.56 195 PHE A O 1
ATOM 1479 N N . ASN A 1 196 ? 9.812 -6.762 -2.701 1 94.75 196 ASN A N 1
ATOM 1480 C CA . ASN A 1 196 ? 10.492 -6.324 -3.916 1 94.75 196 ASN A CA 1
ATOM 1481 C C . ASN A 1 196 ? 11.898 -5.82 -3.625 1 94.75 196 ASN A C 1
ATOM 1483 O O . ASN A 1 196 ? 12.859 -6.223 -4.289 1 94.75 196 ASN A O 1
ATOM 1487 N N . PHE A 1 197 ? 11.992 -5.027 -2.578 1 94.25 197 PHE A N 1
ATOM 1488 C CA . PHE A 1 197 ? 13.273 -4.43 -2.24 1 94.25 197 PHE A CA 1
ATOM 1489 C C . PHE A 1 197 ? 14.258 -5.492 -1.753 1 94.25 197 PHE A C 1
ATOM 1491 O O . PHE A 1 197 ? 15.438 -5.457 -2.098 1 94.25 197 PHE A O 1
ATOM 1498 N N . LEU A 1 198 ? 13.773 -6.461 -0.931 1 92.69 198 LEU A N 1
ATOM 1499 C CA . LEU A 1 198 ? 14.609 -7.551 -0.436 1 92.69 198 LEU A CA 1
ATOM 1500 C C . LEU A 1 198 ? 15.195 -8.352 -1.591 1 92.69 198 LEU A C 1
ATOM 1502 O O . LEU A 1 198 ? 16.297 -8.906 -1.478 1 92.69 198 LEU A O 1
ATOM 1506 N N . ARG A 1 199 ? 14.438 -8.391 -2.631 1 91.81 199 ARG A N 1
ATOM 1507 C CA . ARG A 1 199 ? 14.867 -9.156 -3.799 1 91.81 199 ARG A CA 1
ATOM 1508 C C . ARG A 1 199 ? 15.609 -8.258 -4.793 1 91.81 199 ARG A C 1
ATOM 1510 O O . ARG A 1 199 ? 15.797 -8.641 -5.949 1 91.81 199 ARG A O 1
ATOM 1517 N N . ARG A 1 200 ? 15.945 -7.055 -4.367 1 91.19 200 ARG A N 1
ATOM 1518 C CA . ARG A 1 200 ? 16.75 -6.086 -5.109 1 91.19 200 ARG A CA 1
ATOM 1519 C C . ARG A 1 200 ? 16.016 -5.609 -6.359 1 91.19 200 ARG A C 1
ATOM 1521 O O . ARG A 1 200 ? 16.641 -5.406 -7.406 1 91.19 200 ARG A O 1
ATOM 1528 N N . GLU A 1 201 ? 14.766 -5.551 -6.25 1 91.44 201 GLU A N 1
ATOM 1529 C CA . GLU A 1 201 ? 13.906 -4.938 -7.254 1 91.44 201 GLU A CA 1
ATOM 1530 C C . GLU A 1 201 ? 13.273 -3.648 -6.73 1 91.44 201 GLU A C 1
ATOM 1532 O O . GLU A 1 201 ? 13.242 -3.412 -5.523 1 91.44 201 GLU A O 1
ATOM 1537 N N . SER A 1 202 ? 12.789 -2.803 -7.668 1 93.25 202 SER A N 1
ATOM 1538 C CA . SER A 1 202 ? 12.133 -1.576 -7.234 1 93.25 202 SER A CA 1
ATOM 1539 C C . SER A 1 202 ? 10.953 -1.877 -6.312 1 93.25 202 SER A C 1
ATOM 1541 O O . SER A 1 202 ? 10.102 -2.707 -6.637 1 93.25 202 SER A O 1
ATOM 1543 N N . PRO A 1 203 ? 10.852 -1.195 -5.176 1 96 203 PRO A N 1
ATOM 1544 C CA . PRO A 1 203 ? 9.688 -1.359 -4.305 1 96 203 PRO A CA 1
ATOM 1545 C C . PRO A 1 203 ? 8.398 -0.87 -4.949 1 96 203 PRO A C 1
ATOM 1547 O O . PRO A 1 203 ? 7.305 -1.216 -4.488 1 96 203 PRO A O 1
ATOM 1550 N N . PHE A 1 204 ? 8.469 -0.015 -5.922 1 96.25 204 PHE A N 1
ATOM 1551 C CA . PHE A 1 204 ? 7.34 0.602 -6.605 1 96.25 204 PHE A CA 1
ATOM 1552 C C . PHE A 1 204 ? 7.57 0.638 -8.109 1 96.25 204 PHE A C 1
ATOM 1554 O O . PHE A 1 204 ? 7.777 1.707 -8.688 1 96.25 204 PHE A O 1
ATOM 1561 N N . PRO A 1 205 ? 7.434 -0.503 -8.758 1 92.69 205 PRO A N 1
ATOM 1562 C CA . PRO A 1 205 ? 7.883 -0.646 -10.148 1 92.69 205 PRO A CA 1
ATOM 1563 C C . PRO A 1 205 ? 6.996 0.114 -11.133 1 92.69 205 PRO A C 1
ATOM 1565 O O . PRO A 1 205 ? 7.43 0.413 -12.25 1 92.69 205 PRO A O 1
ATOM 1568 N N . PHE A 1 206 ? 5.746 0.415 -10.773 1 91.06 206 PHE A N 1
ATOM 1569 C CA . PHE A 1 206 ? 4.805 1.072 -11.672 1 91.06 206 PHE A CA 1
ATOM 1570 C C . PHE A 1 206 ? 4.102 2.227 -10.969 1 91.06 206 PHE A C 1
ATOM 1572 O O . PHE A 1 206 ? 3.871 2.176 -9.766 1 91.06 206 PHE A O 1
ATOM 1579 N N . PRO A 1 207 ? 3.734 3.277 -11.734 1 93.12 207 PRO A N 1
ATOM 1580 C CA . PRO A 1 207 ? 3.01 4.383 -11.102 1 93.12 207 PRO A CA 1
ATOM 1581 C C . PRO A 1 207 ? 1.595 3.992 -10.68 1 93.12 207 PRO A C 1
ATOM 1583 O O . PRO A 1 207 ? 0.959 4.707 -9.898 1 93.12 207 PRO A O 1
ATOM 1586 N N . MET A 1 208 ? 1.107 2.945 -11.242 1 90.81 208 MET A N 1
ATOM 1587 C CA . MET A 1 208 ? -0.156 2.32 -10.867 1 90.81 208 MET A CA 1
ATOM 1588 C C . MET A 1 208 ? -0.014 0.802 -10.805 1 90.81 208 MET A C 1
ATOM 1590 O O . MET A 1 208 ? 0.636 0.199 -11.656 1 90.81 208 MET A O 1
ATOM 1594 N N . ASP A 1 209 ? -0.664 0.242 -9.797 1 92.62 209 ASP A N 1
ATOM 1595 C CA . ASP A 1 209 ? -0.582 -1.212 -9.688 1 92.62 209 ASP A CA 1
ATOM 1596 C C . ASP A 1 209 ? -1.56 -1.892 -10.641 1 92.62 209 ASP A C 1
ATOM 1598 O O . ASP A 1 209 ? -2.457 -1.243 -11.188 1 92.62 209 ASP A O 1
ATOM 1602 N N . THR A 1 210 ? -1.382 -3.146 -10.859 1 90.56 210 THR A N 1
ATOM 1603 C CA . THR A 1 210 ? -2.105 -3.926 -11.859 1 90.56 210 THR A CA 1
ATOM 1604 C C . THR A 1 210 ? -3.273 -4.672 -11.219 1 90.56 210 THR A C 1
ATOM 1606 O O . THR A 1 210 ? -3.068 -5.613 -10.445 1 90.56 210 THR A O 1
ATOM 1609 N N . PRO A 1 211 ? -4.527 -4.305 -11.516 1 88.38 211 PRO A N 1
ATOM 1610 C CA . PRO A 1 211 ? -5.652 -5.105 -11.031 1 88.38 211 PRO A CA 1
ATOM 1611 C C . PRO A 1 211 ? -5.789 -6.438 -11.766 1 88.38 211 PRO A C 1
ATOM 1613 O O . PRO A 1 211 ? -5.527 -6.512 -12.969 1 88.38 211 PRO A O 1
ATOM 1616 N N . LEU A 1 212 ? -6.145 -7.469 -11.055 1 90.12 212 LEU A N 1
ATOM 1617 C CA . LEU A 1 212 ? -6.469 -8.766 -11.641 1 90.12 212 LEU A CA 1
ATOM 1618 C C . LEU A 1 212 ? -7.918 -9.148 -11.352 1 90.12 212 LEU A C 1
ATOM 1620 O O . LEU A 1 212 ? -8.414 -8.922 -10.242 1 90.12 212 LEU A O 1
ATOM 1624 N N . SER A 1 213 ? -8.555 -9.727 -12.391 1 85.62 213 SER A N 1
ATOM 1625 C CA . SER A 1 213 ? -9.891 -10.258 -12.164 1 85.62 213 SER A CA 1
ATOM 1626 C C . SER A 1 213 ? -9.875 -11.422 -11.172 1 85.62 213 SER A C 1
ATOM 1628 O O . SER A 1 213 ? -8.828 -12.031 -10.945 1 85.62 213 SER A O 1
ATOM 1630 N N . GLU A 1 214 ? -11.016 -11.648 -10.617 1 85.81 214 GLU A N 1
ATOM 1631 C CA . GLU A 1 214 ? -11.148 -12.758 -9.68 1 85.81 214 GLU A CA 1
ATOM 1632 C C . GLU A 1 214 ? -10.695 -14.07 -10.312 1 85.81 214 GLU A C 1
ATOM 1634 O O . GLU A 1 214 ? -10 -14.867 -9.68 1 85.81 214 GLU A O 1
ATOM 1639 N N . ARG A 1 215 ? -11.117 -14.289 -11.5 1 91.38 215 ARG A N 1
ATOM 1640 C CA . ARG A 1 215 ? -10.789 -15.539 -12.172 1 91.38 215 ARG A CA 1
ATOM 1641 C C . ARG A 1 215 ? -9.281 -15.656 -12.406 1 91.38 215 ARG A C 1
ATOM 1643 O O . ARG A 1 215 ? -8.711 -16.734 -12.273 1 91.38 215 ARG A O 1
ATOM 1650 N N . ALA A 1 216 ? -8.648 -14.547 -12.789 1 92.75 216 ALA A N 1
ATOM 1651 C CA . ALA A 1 216 ? -7.195 -14.531 -12.938 1 92.75 216 ALA A CA 1
ATOM 1652 C C . ALA A 1 216 ? -6.504 -14.867 -11.625 1 92.75 216 ALA A C 1
ATOM 1654 O O . ALA A 1 216 ? -5.547 -15.641 -11.594 1 92.75 216 ALA A O 1
ATOM 1655 N N . VAL A 1 217 ? -7 -14.32 -10.57 1 93.19 217 VAL A N 1
ATOM 1656 C CA . VAL A 1 217 ? -6.402 -14.523 -9.25 1 93.19 217 VAL A CA 1
ATOM 1657 C C . VAL A 1 217 ? -6.512 -15.992 -8.852 1 93.19 217 VAL A C 1
ATOM 1659 O O . VAL A 1 217 ? -5.531 -16.594 -8.422 1 93.19 217 VAL A O 1
ATOM 1662 N N . VAL A 1 218 ? -7.703 -16.547 -9.023 1 93.25 218 VAL A N 1
ATOM 1663 C CA . VAL A 1 218 ? -7.922 -17.938 -8.656 1 93.25 218 VAL A CA 1
ATOM 1664 C C . VAL A 1 218 ? -7.023 -18.844 -9.5 1 93.25 218 VAL A C 1
ATOM 1666 O O . VAL A 1 218 ? -6.535 -19.875 -9.023 1 93.25 218 VAL A O 1
ATOM 1669 N N . THR A 1 219 ? -6.766 -18.453 -10.711 1 95.44 219 THR A N 1
ATOM 1670 C CA . THR A 1 219 ? -5.883 -19.219 -11.594 1 95.44 219 THR A CA 1
ATOM 1671 C C . THR A 1 219 ? -4.461 -19.234 -11.031 1 95.44 219 THR A C 1
ATOM 1673 O O . THR A 1 219 ? -3.83 -20.297 -10.984 1 95.44 219 THR A O 1
ATOM 1676 N N . VAL A 1 220 ? -3.977 -18.125 -10.586 1 95 220 VAL A N 1
ATOM 1677 C CA . VAL A 1 220 ? -2.631 -18.062 -10.023 1 95 220 VAL A CA 1
ATOM 1678 C C . VAL A 1 220 ? -2.568 -18.875 -8.734 1 95 220 VAL A C 1
ATOM 1680 O O . VAL A 1 220 ? -1.614 -19.625 -8.508 1 95 220 VAL A O 1
ATOM 1683 N N . LEU A 1 221 ? -3.555 -18.828 -7.926 1 93.69 221 LEU A N 1
ATOM 1684 C CA . LEU A 1 221 ? -3.498 -19.375 -6.574 1 93.69 221 LEU A CA 1
ATOM 1685 C C . LEU A 1 221 ? -3.734 -20.891 -6.59 1 93.69 221 LEU A C 1
ATOM 1687 O O . LEU A 1 221 ? -3.373 -21.578 -5.641 1 93.69 221 LEU A O 1
ATOM 1691 N N . LYS A 1 222 ? -4.418 -21.312 -7.594 1 94 222 LYS A N 1
ATOM 1692 C CA . LYS A 1 222 ? -4.75 -22.719 -7.684 1 94 222 LYS A CA 1
ATOM 1693 C C . LYS A 1 222 ? -3.494 -23.594 -7.578 1 94 222 LYS A C 1
ATOM 1695 O O . LYS A 1 222 ? -3.531 -24.672 -7.008 1 94 222 LYS A O 1
ATOM 1700 N N . GLN A 1 223 ? -2.393 -23.156 -8.055 1 92.5 223 GLN A N 1
ATOM 1701 C CA . GLN A 1 223 ? -1.171 -23.953 -8.062 1 92.5 223 GLN A CA 1
ATOM 1702 C C . GLN A 1 223 ? -0.646 -24.172 -6.645 1 92.5 223 GLN A C 1
ATOM 1704 O O . GLN A 1 223 ? 0.168 -25.078 -6.41 1 92.5 223 GLN A O 1
ATOM 1709 N N . PHE A 1 224 ? -1.136 -23.422 -5.672 1 96.06 224 PHE A N 1
ATOM 1710 C CA . PHE A 1 224 ? -0.649 -23.547 -4.305 1 96.06 224 PHE A CA 1
ATOM 1711 C C . PHE A 1 224 ? -1.676 -24.266 -3.428 1 96.06 224 PHE A C 1
ATOM 1713 O O . PHE A 1 224 ? -1.441 -24.469 -2.236 1 96.06 224 PHE A O 1
ATOM 1720 N N . THR A 1 225 ? -2.814 -24.547 -3.973 1 95.69 225 THR A N 1
ATOM 1721 C CA . THR A 1 225 ? -3.926 -25.078 -3.199 1 95.69 225 THR A CA 1
ATOM 1722 C C . THR A 1 225 ? -4.156 -26.547 -3.541 1 95.69 225 THR A C 1
ATOM 1724 O O . THR A 1 225 ? -4.434 -26.891 -4.691 1 95.69 225 THR A O 1
ATOM 1727 N N . GLU A 1 226 ? -4.105 -27.422 -2.582 1 95.44 226 GLU A N 1
ATOM 1728 C CA . GLU A 1 226 ? -4.281 -28.859 -2.787 1 95.44 226 GLU A CA 1
ATOM 1729 C C . GLU A 1 226 ? -5.746 -29.266 -2.648 1 95.44 226 GLU A C 1
ATOM 1731 O O . GLU A 1 226 ? -6.281 -29.984 -3.502 1 95.44 226 GLU A O 1
ATOM 1736 N N . SER A 1 227 ? -6.336 -28.922 -1.572 1 96.19 227 SER A N 1
ATOM 1737 C CA . SER A 1 227 ? -7.73 -29.219 -1.277 1 96.19 227 SER A CA 1
ATOM 1738 C C . SER A 1 227 ? -8.312 -28.219 -0.282 1 96.19 227 SER A C 1
ATOM 1740 O O . SER A 1 227 ? -7.57 -27.562 0.45 1 96.19 227 SER A O 1
ATOM 1742 N N . CYS A 1 228 ? -9.578 -28.125 -0.401 1 96.56 228 CYS A N 1
ATOM 1743 C CA . CYS A 1 228 ? -10.273 -27.234 0.526 1 96.56 228 CYS A CA 1
ATOM 1744 C C . CYS A 1 228 ? -11.406 -27.969 1.238 1 96.56 228 CYS A C 1
ATOM 1746 O O . CYS A 1 228 ? -12.047 -28.844 0.658 1 96.56 228 CYS A O 1
ATOM 1748 N N . PRO A 1 229 ? -11.633 -27.609 2.502 1 96.5 229 PRO A N 1
ATOM 1749 C CA . PRO A 1 229 ? -12.883 -28.062 3.115 1 96.5 229 PRO A CA 1
ATOM 1750 C C . PRO A 1 229 ? -14.117 -27.688 2.297 1 96.5 229 PRO A C 1
ATOM 1752 O O . PRO A 1 229 ? -14.086 -26.719 1.532 1 96.5 229 PRO A O 1
ATOM 1755 N N . SER A 1 230 ? -15.18 -28.453 2.51 1 93.88 230 SER A N 1
ATOM 1756 C CA . SER A 1 230 ? -16.422 -28.234 1.764 1 93.88 230 SER A CA 1
ATOM 1757 C C . SER A 1 230 ? -16.891 -26.781 1.9 1 93.88 230 SER A C 1
ATOM 1759 O O . SER A 1 230 ? -16.922 -26.25 3.008 1 93.88 230 SER A O 1
ATOM 1761 N N . GLY A 1 231 ? -17.094 -26.156 0.783 1 91.06 231 GLY A N 1
ATOM 1762 C CA . GLY A 1 231 ? -17.641 -24.812 0.768 1 91.06 231 GLY A CA 1
ATOM 1763 C C . GLY A 1 231 ? -16.594 -23.734 0.879 1 91.06 231 GLY A C 1
ATOM 1764 O O . GLY A 1 231 ? -16.891 -22.531 0.806 1 91.06 231 GLY A O 1
ATOM 1765 N N . SER A 1 232 ? -15.297 -24.109 0.944 1 94.44 232 SER A N 1
ATOM 1766 C CA . SER A 1 232 ? -14.273 -23.109 1.236 1 94.44 232 SER A CA 1
ATOM 1767 C C . SER A 1 232 ? -13.445 -22.797 -0.005 1 94.44 232 SER A C 1
ATOM 1769 O O . SER A 1 232 ? -12.641 -21.859 0.003 1 94.44 232 SER A O 1
ATOM 1771 N N . ALA A 1 233 ? -13.688 -23.531 -1.078 1 90.81 233 ALA A N 1
ATOM 1772 C CA . ALA A 1 233 ? -13 -23.25 -2.332 1 90.81 233 ALA A CA 1
ATOM 1773 C C . ALA A 1 233 ? -13.617 -22.031 -3.023 1 90.81 233 ALA A C 1
ATOM 1775 O O . ALA A 1 233 ? -14.797 -21.75 -2.848 1 90.81 233 ALA A O 1
ATOM 1776 N N . PRO A 1 234 ? -12.695 -21.281 -3.766 1 88.12 234 PRO A N 1
ATOM 1777 C CA . PRO A 1 234 ? -13.297 -20.219 -4.57 1 88.12 234 PRO A CA 1
ATOM 1778 C C . PRO A 1 234 ? -14.43 -20.719 -5.465 1 88.12 234 PRO A C 1
ATOM 1780 O O . PRO A 1 234 ? -14.352 -21.828 -6.008 1 88.12 234 PRO A O 1
ATOM 1783 N N . LYS A 1 235 ? -15.453 -19.891 -5.629 1 84 235 LYS A N 1
ATOM 1784 C CA . LYS A 1 235 ? -16.641 -20.297 -6.375 1 84 235 LYS A CA 1
ATOM 1785 C C . LYS A 1 235 ? -16.422 -20.156 -7.875 1 84 235 LYS A C 1
ATOM 1787 O O . LYS A 1 235 ? -17.062 -20.844 -8.672 1 84 235 LYS A O 1
ATOM 1792 N N . ILE A 1 236 ? -15.547 -19.297 -8.211 1 88.31 236 ILE A N 1
ATOM 1793 C CA . ILE A 1 236 ? -15.273 -19.078 -9.633 1 88.31 236 ILE A CA 1
ATOM 1794 C C . ILE A 1 236 ? -14.195 -20.062 -10.102 1 88.31 236 ILE A C 1
ATOM 1796 O O . ILE A 1 236 ? -13.211 -20.297 -9.398 1 88.31 236 ILE A O 1
ATOM 1800 N N . ALA A 1 237 ? -14.398 -20.703 -11.281 1 91.56 237 ALA A N 1
ATOM 1801 C CA . ALA A 1 237 ? -13.438 -21.656 -11.852 1 91.56 237 ALA A CA 1
ATOM 1802 C C . ALA A 1 237 ? -12.227 -20.922 -12.43 1 91.56 237 ALA A C 1
ATOM 1804 O O . ALA A 1 237 ? -12.375 -19.891 -13.078 1 91.56 237 ALA A O 1
ATOM 1805 N N . PRO A 1 238 ? -11.062 -21.5 -12.219 1 94.94 238 PRO A N 1
ATOM 1806 C CA . PRO A 1 238 ? -9.875 -20.891 -12.82 1 94.94 238 PRO A CA 1
ATOM 1807 C C . PRO A 1 238 ? -9.812 -21.078 -14.336 1 94.94 238 PRO A C 1
ATOM 1809 O O . PRO A 1 238 ? -10.516 -21.938 -14.883 1 94.94 238 PRO A O 1
ATOM 1812 N N . PHE A 1 239 ? -8.977 -20.234 -14.992 1 96.5 239 PHE A N 1
ATOM 1813 C CA . PHE A 1 239 ? -8.555 -20.5 -16.359 1 96.5 239 PHE A CA 1
ATOM 1814 C C . PHE A 1 239 ? -7.602 -21.688 -16.406 1 96.5 239 PHE A C 1
ATOM 1816 O O . PHE A 1 239 ? -7.051 -22.094 -15.383 1 96.5 239 PHE A O 1
ATOM 1823 N N . PRO A 1 240 ? -7.512 -22.234 -17.656 1 97.31 240 PRO A N 1
ATOM 1824 C CA . PRO A 1 240 ? -6.371 -23.141 -17.812 1 97.31 240 PRO A CA 1
ATOM 1825 C C . PRO A 1 240 ? -5.047 -22.5 -17.406 1 97.31 240 PRO A C 1
ATOM 1827 O O . PRO A 1 240 ? -4.809 -21.328 -17.703 1 97.31 240 PRO A O 1
ATOM 1830 N N . ALA A 1 241 ? -4.266 -23.281 -16.719 1 96.06 241 ALA A N 1
ATOM 1831 C CA . ALA A 1 241 ? -2.99 -22.766 -16.234 1 96.06 241 ALA A CA 1
ATOM 1832 C C . ALA A 1 241 ? -2.012 -22.531 -17.375 1 96.06 241 ALA A C 1
ATOM 1834 O O . ALA A 1 241 ? -2.102 -23.188 -18.422 1 96.06 241 ALA A O 1
ATOM 1835 N N . LEU A 1 242 ? -1.148 -21.562 -17.172 1 95.88 242 LEU A N 1
ATOM 1836 C CA . LEU A 1 242 ? -0.07 -21.219 -18.094 1 95.88 242 LEU A CA 1
ATOM 1837 C C . LEU A 1 242 ? 1.29 -21.406 -17.422 1 95.88 242 LEU A C 1
ATOM 1839 O O . LEU A 1 242 ? 1.521 -20.891 -16.328 1 95.88 242 LEU A O 1
ATOM 1843 N N . ASN A 1 243 ? 2.184 -22.156 -18.125 1 92.19 243 ASN A N 1
ATOM 1844 C CA . ASN A 1 243 ? 3.508 -22.406 -17.562 1 92.19 243 ASN A CA 1
ATOM 1845 C C . ASN A 1 243 ? 4.609 -21.844 -18.453 1 92.19 243 ASN A C 1
ATOM 1847 O O . ASN A 1 243 ? 4.477 -21.812 -19.672 1 92.19 243 ASN A O 1
ATOM 1851 N N . PHE A 1 244 ? 5.609 -21.422 -17.781 1 90.75 244 PHE A N 1
ATOM 1852 C CA . PHE A 1 244 ? 6.832 -21.125 -18.531 1 90.75 244 PHE A CA 1
ATOM 1853 C C . PHE A 1 244 ? 7.539 -22.422 -18.922 1 90.75 244 PHE A C 1
ATOM 1855 O O . PHE A 1 244 ? 7.605 -23.359 -18.141 1 90.75 244 PHE A O 1
ATOM 1862 N N . THR A 1 245 ? 8.023 -22.469 -20.125 1 87.25 245 THR A N 1
ATOM 1863 C CA . THR A 1 245 ? 8.531 -23.734 -20.656 1 87.25 245 THR A CA 1
ATOM 1864 C C . THR A 1 245 ? 10.055 -23.688 -20.781 1 87.25 245 THR A C 1
ATOM 1866 O O . THR A 1 245 ? 10.672 -24.688 -21.172 1 87.25 245 THR A O 1
ATOM 1869 N N . SER A 1 246 ? 10.633 -22.547 -20.562 1 76.62 246 SER A N 1
ATOM 1870 C CA . SER A 1 246 ? 12.086 -22.469 -20.625 1 76.62 246 SER A CA 1
ATOM 1871 C C . SER A 1 246 ? 12.68 -22.078 -19.266 1 76.62 246 SER A C 1
ATOM 1873 O O . SER A 1 246 ? 12.07 -21.328 -18.516 1 76.62 246 SER A O 1
ATOM 1875 N N . SER A 1 247 ? 13.789 -22.75 -19.078 1 62.69 247 SER A N 1
ATOM 1876 C CA . SER A 1 247 ? 14.539 -22.422 -17.859 1 62.69 247 SER A CA 1
ATOM 1877 C C . SER A 1 247 ? 15.117 -21.016 -17.953 1 62.69 247 SER A C 1
ATOM 1879 O O . SER A 1 247 ? 15.375 -20.375 -16.922 1 62.69 247 SER A O 1
ATOM 1881 N N . GLU A 1 248 ? 15.461 -20.766 -19.219 1 63.75 248 GLU A N 1
ATOM 1882 C CA . GLU A 1 248 ? 15.914 -19.391 -19.438 1 63.75 248 GLU A CA 1
ATOM 1883 C C . GLU A 1 248 ? 14.734 -18.453 -19.609 1 63.75 248 GLU A C 1
ATOM 1885 O O . GLU A 1 248 ? 14.18 -18.344 -20.703 1 63.75 248 GLU A O 1
ATOM 1890 N N . PHE A 1 249 ? 14.055 -18.078 -18.625 1 62.66 249 PHE A N 1
ATOM 1891 C CA . PHE A 1 249 ? 12.805 -17.328 -18.578 1 62.66 249 PHE A CA 1
ATOM 1892 C C . PHE A 1 249 ? 12.758 -16.281 -19.688 1 62.66 249 PHE A C 1
ATOM 1894 O O . PHE A 1 249 ? 11.758 -16.188 -20.406 1 62.66 249 PHE A O 1
ATOM 1901 N N . PHE A 1 250 ? 13.789 -15.5 -19.812 1 68.06 250 PHE A N 1
ATOM 1902 C CA . PHE A 1 250 ? 13.836 -14.391 -20.766 1 68.06 250 PHE A CA 1
ATOM 1903 C C . PHE A 1 250 ? 15.094 -14.453 -21.609 1 68.06 250 PHE A C 1
ATOM 1905 O O . PHE A 1 250 ? 16.203 -14.438 -21.078 1 68.06 250 PHE A O 1
ATOM 1912 N N . SER A 1 251 ? 14.953 -14.812 -22.844 1 69.44 251 SER A N 1
ATOM 1913 C CA . SER A 1 251 ? 16.062 -14.875 -23.797 1 69.44 251 SER A CA 1
ATOM 1914 C C . SER A 1 251 ? 15.703 -14.195 -25.109 1 69.44 251 SER A C 1
ATOM 1916 O O . SER A 1 251 ? 14.617 -14.422 -25.656 1 69.44 251 SER A O 1
ATOM 1918 N N . ASP A 1 252 ? 16.594 -13.258 -25.484 1 75.56 252 ASP A N 1
ATOM 1919 C CA . ASP A 1 252 ? 16.453 -12.586 -26.766 1 75.56 252 ASP A CA 1
ATOM 1920 C C . ASP A 1 252 ? 15.117 -11.859 -26.875 1 75.56 252 ASP A C 1
ATOM 1922 O O . ASP A 1 252 ? 14.422 -11.969 -27.875 1 75.56 252 ASP A O 1
ATOM 1926 N N . GLY A 1 253 ? 14.68 -11.344 -25.797 1 85.38 253 GLY A N 1
ATOM 1927 C CA . GLY A 1 253 ? 13.477 -10.523 -25.797 1 85.38 253 GLY A CA 1
ATOM 1928 C C . GLY A 1 253 ? 12.203 -11.344 -25.766 1 85.38 253 GLY A C 1
ATOM 1929 O O . GLY A 1 253 ? 11.109 -10.812 -25.984 1 85.38 253 GLY A O 1
ATOM 1930 N N . LYS A 1 254 ? 12.398 -12.68 -25.547 1 90.56 254 LYS A N 1
ATOM 1931 C CA . LYS A 1 254 ? 11.234 -13.562 -25.609 1 90.56 254 LYS A CA 1
ATOM 1932 C C . LYS A 1 254 ? 11.062 -14.32 -24.297 1 90.56 254 LYS A C 1
ATOM 1934 O O . LYS A 1 254 ? 12.031 -14.531 -23.562 1 90.56 254 LYS A O 1
ATOM 1939 N N . VAL A 1 255 ? 9.805 -14.602 -24.062 1 91.56 255 VAL A N 1
ATOM 1940 C CA . VAL A 1 255 ? 9.492 -15.578 -23.031 1 91.56 255 VAL A CA 1
ATOM 1941 C C . VAL A 1 255 ? 8.75 -16.766 -23.656 1 91.56 255 VAL A C 1
ATOM 1943 O O . VAL A 1 255 ? 8.062 -16.609 -24.672 1 91.56 255 VAL A O 1
ATOM 1946 N N . PHE A 1 256 ? 8.992 -17.922 -23.062 1 92.94 256 PHE A N 1
ATOM 1947 C CA . PHE A 1 256 ? 8.383 -19.156 -23.578 1 92.94 256 PHE A CA 1
ATOM 1948 C C . PHE A 1 256 ? 7.336 -19.688 -22.609 1 92.94 256 PHE A C 1
ATOM 1950 O O . PHE A 1 256 ? 7.637 -19.922 -21.438 1 92.94 256 PHE A O 1
ATOM 1957 N N . VAL A 1 257 ? 6.082 -19.766 -23.125 1 94.19 257 VAL A N 1
ATOM 1958 C CA . VAL A 1 257 ? 4.984 -20.203 -22.266 1 94.19 257 VAL A CA 1
ATOM 1959 C C . VAL A 1 257 ? 4.102 -21.188 -23.031 1 94.19 257 VAL A C 1
ATOM 1961 O O . VAL A 1 257 ? 4.062 -21.172 -24.266 1 94.19 257 VAL A O 1
ATOM 1964 N N . ALA A 1 258 ? 3.418 -22.016 -22.312 1 94.69 258 ALA A N 1
ATOM 1965 C CA . ALA A 1 258 ? 2.434 -22.938 -22.875 1 94.69 258 ALA A CA 1
ATOM 1966 C C . ALA A 1 258 ? 1.347 -23.266 -21.844 1 94.69 258 ALA A C 1
ATOM 1968 O O . ALA A 1 258 ? 1.62 -23.359 -20.656 1 94.69 258 ALA A O 1
ATOM 1969 N N . PRO A 1 259 ? 0.091 -23.344 -22.406 1 96.06 259 PRO A N 1
ATOM 1970 C CA . PRO A 1 259 ? -0.932 -23.828 -21.484 1 96.06 259 PRO A CA 1
ATOM 1971 C C . PRO A 1 259 ? -0.67 -25.25 -21 1 96.06 259 PRO A C 1
ATOM 1973 O O . PRO A 1 259 ? -0.156 -26.078 -21.766 1 96.06 259 PRO A O 1
ATOM 1976 N N . VAL A 1 260 ? -1.037 -25.516 -19.797 1 92.81 260 VAL A N 1
ATOM 1977 C CA . VAL A 1 260 ? -0.884 -26.859 -19.234 1 92.81 260 VAL A CA 1
ATOM 1978 C C . VAL A 1 260 ? -1.767 -27.828 -20 1 92.81 260 VAL A C 1
ATOM 1980 O O . VAL A 1 260 ? -1.353 -28.969 -20.281 1 92.81 260 VAL A O 1
ATOM 1983 N N . GLU A 1 261 ? -2.941 -27.344 -20.312 1 93.44 261 GLU A N 1
ATOM 1984 C CA . GLU A 1 261 ? -3.838 -28.094 -21.188 1 93.44 261 GLU A CA 1
ATOM 1985 C C . GLU A 1 261 ? -3.777 -27.562 -22.625 1 93.44 261 GLU A C 1
ATOM 1987 O O . GLU A 1 261 ? -4.289 -26.484 -22.922 1 93.44 261 GLU A O 1
ATOM 1992 N N . ALA A 1 262 ? -3.312 -28.344 -23.469 1 90.31 262 ALA A N 1
ATOM 1993 C CA . ALA A 1 262 ? -3.111 -27.922 -24.859 1 90.31 262 ALA A CA 1
ATOM 1994 C C . ALA A 1 262 ? -4.438 -27.547 -25.516 1 90.31 262 ALA A C 1
ATOM 1996 O O . ALA A 1 262 ? -4.477 -26.703 -26.406 1 90.31 262 ALA A O 1
ATOM 1997 N N . SER A 1 263 ? -5.496 -28.156 -25.094 1 92.44 263 SER A N 1
ATOM 1998 C CA . SER A 1 263 ? -6.809 -27.938 -25.703 1 92.44 263 SER A CA 1
ATOM 1999 C C . SER A 1 263 ? -7.332 -26.531 -25.375 1 92.44 263 SER A C 1
ATOM 2001 O O . SER A 1 263 ? -8.32 -26.094 -25.953 1 92.44 263 SER A O 1
ATOM 2003 N N . ALA A 1 264 ? -6.625 -25.844 -24.5 1 94.19 264 ALA A N 1
ATOM 2004 C CA . ALA A 1 264 ? -7.059 -24.516 -24.094 1 94.19 264 ALA A CA 1
ATOM 2005 C C . ALA A 1 264 ? -6.891 -23.516 -25.234 1 94.19 264 ALA A C 1
ATOM 2007 O O . ALA A 1 264 ? -7.496 -22.438 -25.219 1 94.19 264 ALA A O 1
ATOM 2008 N N . VAL A 1 265 ? -6.016 -23.891 -26.156 1 93.06 265 VAL A N 1
ATOM 2009 C CA . VAL A 1 265 ? -5.75 -22.969 -27.266 1 93.06 265 VAL A CA 1
ATOM 2010 C C . VAL A 1 265 ? -6.047 -23.672 -28.578 1 93.06 265 VAL A C 1
ATOM 2012 O O . VAL A 1 265 ? -5.793 -24.859 -28.734 1 93.06 265 VAL A O 1
ATOM 2015 N N . ASN A 1 266 ? -6.684 -22.875 -29.438 1 89.81 266 ASN A N 1
ATOM 2016 C CA . ASN A 1 266 ? -6.828 -23.297 -30.828 1 89.81 266 ASN A CA 1
ATOM 2017 C C . ASN A 1 266 ? -5.625 -22.875 -31.672 1 89.81 266 ASN A C 1
ATOM 2019 O O . ASN A 1 266 ? -5.473 -21.703 -32 1 89.81 266 ASN A O 1
ATOM 2023 N N . LEU A 1 267 ? -4.883 -23.844 -32.125 1 84.94 267 LEU A N 1
ATOM 2024 C CA . LEU A 1 267 ? -3.625 -23.578 -32.812 1 84.94 267 LEU A CA 1
ATOM 2025 C C . LEU A 1 267 ? -3.875 -23.109 -34.219 1 84.94 267 LEU A C 1
ATOM 2027 O O . LEU A 1 267 ? -2.967 -22.594 -34.875 1 84.94 267 LEU A O 1
ATOM 2031 N N . ASN A 1 268 ? -5.062 -23.156 -34.688 1 89.69 268 ASN A N 1
ATOM 2032 C CA . ASN A 1 268 ? -5.395 -22.703 -36.031 1 89.69 268 ASN A CA 1
ATOM 2033 C C . ASN A 1 268 ? -5.852 -21.234 -36 1 89.69 268 ASN A C 1
ATOM 2035 O O . ASN A 1 268 ? -6.105 -20.656 -37.062 1 89.69 268 ASN A O 1
ATOM 2039 N N . ALA A 1 269 ? -5.961 -20.703 -34.844 1 93.56 269 ALA A N 1
ATOM 2040 C CA . ALA A 1 269 ? -6.352 -19.297 -34.688 1 93.56 269 ALA A CA 1
ATOM 2041 C C . ALA A 1 269 ? -5.195 -18.453 -34.188 1 93.56 269 ALA A C 1
ATOM 2043 O O . ALA A 1 269 ? -4.238 -18.984 -33.594 1 93.56 269 ALA A O 1
ATOM 2044 N N . THR A 1 270 ? -5.281 -17.219 -34.5 1 96.75 270 THR A N 1
ATOM 2045 C CA . THR A 1 270 ? -4.293 -16.328 -33.906 1 96.75 270 THR A CA 1
ATOM 2046 C C . THR A 1 270 ? -4.484 -16.219 -32.406 1 96.75 270 THR A C 1
ATOM 2048 O O . THR A 1 270 ? -5.594 -15.969 -31.922 1 96.75 270 THR A O 1
ATOM 2051 N N . VAL A 1 271 ? -3.457 -16.531 -31.703 1 97.62 271 VAL A N 1
ATOM 2052 C CA . VAL A 1 271 ? -3.432 -16.406 -30.25 1 97.62 271 VAL A CA 1
ATOM 2053 C C . VAL A 1 271 ? -2.459 -15.305 -29.844 1 97.62 271 VAL A C 1
ATOM 2055 O O . VAL A 1 271 ? -1.395 -15.148 -30.438 1 97.62 271 VAL A O 1
ATOM 2058 N N . TYR A 1 272 ? -2.836 -14.57 -28.859 1 97.56 272 TYR A N 1
ATOM 2059 C CA . TYR A 1 272 ? -2.004 -13.461 -28.406 1 97.56 272 TYR A CA 1
ATOM 2060 C C . TYR A 1 272 ? -1.438 -13.734 -27.016 1 97.56 272 TYR A C 1
ATOM 2062 O O . TYR A 1 272 ? -2.066 -14.414 -26.203 1 97.56 272 TYR A O 1
ATOM 2070 N N . CYS A 1 273 ? -0.236 -13.203 -26.812 1 97.25 273 CYS A N 1
ATOM 2071 C CA . CYS A 1 273 ? 0.274 -12.992 -25.453 1 97.25 273 CYS A CA 1
ATOM 2072 C C . CYS A 1 273 ? -0.13 -11.625 -24.922 1 97.25 273 CYS A C 1
ATOM 2074 O O . CYS A 1 273 ? 0.247 -10.602 -25.5 1 97.25 273 CYS A O 1
ATOM 2076 N N . GLY A 1 274 ? -0.943 -11.641 -23.906 1 95.94 274 GLY A N 1
ATOM 2077 C CA . GLY A 1 274 ? -1.27 -10.406 -23.203 1 95.94 274 GLY A CA 1
ATOM 2078 C C . GLY A 1 274 ? -0.433 -10.188 -21.969 1 95.94 274 GLY A C 1
ATOM 2079 O O . GLY A 1 274 ? -0.345 -11.07 -21.109 1 95.94 274 GLY A O 1
ATOM 2080 N N . PHE A 1 275 ? 0.252 -9.039 -21.906 1 93.12 275 PHE A N 1
ATOM 2081 C CA . PHE A 1 275 ? 1.069 -8.656 -20.75 1 93.12 275 PHE A CA 1
ATOM 2082 C C . PHE A 1 275 ? 0.404 -7.535 -19.969 1 93.12 275 PHE A C 1
ATOM 2084 O O . PHE A 1 275 ? 0.313 -6.402 -20.453 1 93.12 275 PHE A O 1
ATOM 2091 N N . ALA A 1 276 ? -0.033 -7.934 -18.75 1 90.94 276 ALA A N 1
ATOM 2092 C CA . ALA A 1 276 ? -0.666 -6.922 -17.906 1 90.94 276 ALA A CA 1
ATOM 2093 C C . ALA A 1 276 ? 0.329 -6.344 -16.906 1 90.94 276 ALA A C 1
ATOM 2095 O O . ALA A 1 276 ? 0.998 -7.086 -16.188 1 90.94 276 ALA A O 1
ATOM 2096 N N . LEU A 1 277 ? 0.519 -5.113 -16.875 1 87.12 277 LEU A N 1
ATOM 2097 C CA . LEU A 1 277 ? 1.327 -4.34 -15.938 1 87.12 277 LEU A CA 1
ATOM 2098 C C . LEU A 1 277 ? 0.764 -2.93 -15.773 1 87.12 277 LEU A C 1
ATOM 2100 O O . LEU A 1 277 ? 0.324 -2.314 -16.75 1 87.12 277 LEU A O 1
ATOM 2104 N N . GLY A 1 278 ? 0.762 -2.51 -14.523 1 80.69 278 GLY A N 1
ATOM 2105 C CA . GLY A 1 278 ? 0.063 -1.256 -14.297 1 80.69 278 GLY A CA 1
ATOM 2106 C C . GLY A 1 278 ? -1.396 -1.304 -14.711 1 80.69 278 GLY A C 1
ATOM 2107 O O . GLY A 1 278 ? -2.09 -2.289 -14.445 1 80.69 278 GLY A O 1
ATOM 2108 N N . LEU A 1 279 ? -1.916 -0.24 -15.266 1 78.88 279 LEU A N 1
ATOM 210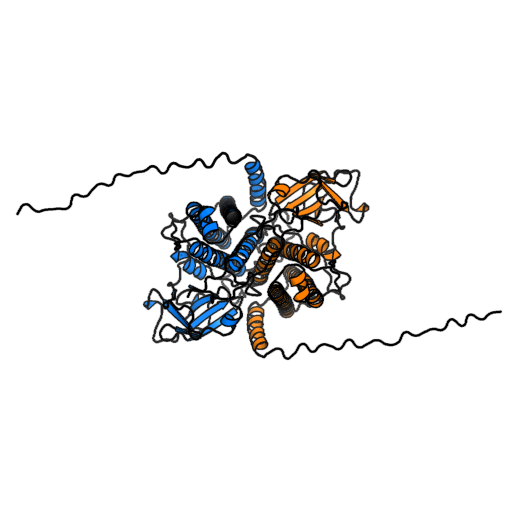9 C CA . LEU A 1 279 ? -3.309 -0.201 -15.695 1 78.88 279 LEU A CA 1
ATOM 2110 C C . LEU A 1 279 ? -3.434 -0.612 -17.156 1 78.88 279 LEU A C 1
ATOM 2112 O O . LEU A 1 279 ? -4.539 -0.647 -17.703 1 78.88 279 LEU A O 1
ATOM 2116 N N . GLY A 1 280 ? -2.309 -0.991 -17.719 1 75.31 280 GLY A N 1
ATOM 2117 C CA . GLY A 1 280 ? -2.348 -1.308 -19.141 1 75.31 280 GLY A CA 1
ATOM 2118 C C . GLY A 1 280 ? -1.984 -2.75 -19.438 1 75.31 280 GLY A C 1
ATOM 2119 O O . GLY A 1 280 ? -1.791 -3.551 -18.516 1 75.31 280 GLY A O 1
ATOM 2120 N N . ALA A 1 281 ? -2.158 -3.066 -20.719 1 86.75 281 ALA A N 1
ATOM 2121 C CA . ALA A 1 281 ? -1.718 -4.352 -21.25 1 86.75 281 ALA A CA 1
ATOM 2122 C C . ALA A 1 281 ? -1.064 -4.188 -22.625 1 86.75 281 ALA A C 1
ATOM 2124 O O . ALA A 1 281 ? -1.446 -3.305 -23.406 1 86.75 281 ALA A O 1
ATOM 2125 N N . ASN A 1 282 ? -0.04 -4.887 -22.828 1 89.88 282 ASN A N 1
ATOM 2126 C CA . ASN A 1 282 ? 0.614 -5 -24.125 1 89.88 282 ASN A CA 1
ATOM 2127 C C . ASN A 1 282 ? 0.435 -6.395 -24.734 1 89.88 282 ASN A C 1
ATOM 2129 O O . ASN A 1 282 ? 0.102 -7.344 -24.016 1 89.88 282 ASN A O 1
ATOM 2133 N N . PHE A 1 283 ? 0.607 -6.426 -26.062 1 93.69 283 PHE A N 1
ATOM 2134 C CA . PHE A 1 283 ? 0.306 -7.703 -26.703 1 93.69 283 PHE A CA 1
ATOM 2135 C C . PHE A 1 283 ? 1.353 -8.039 -27.766 1 93.69 283 PHE A C 1
ATOM 2137 O O . PHE A 1 283 ? 1.937 -7.148 -28.375 1 93.69 283 PHE A O 1
ATOM 2144 N N . SER A 1 284 ? 1.616 -9.211 -27.922 1 96.81 284 SER A N 1
ATOM 2145 C CA . SER A 1 284 ? 2.34 -9.82 -29.031 1 96.81 284 SER A CA 1
ATOM 2146 C C . SER A 1 284 ? 1.674 -11.109 -29.484 1 96.81 284 SER A C 1
ATOM 2148 O O . SER A 1 284 ? 0.735 -11.594 -28.844 1 96.81 284 SER A O 1
ATOM 2150 N N . VAL A 1 285 ? 2.092 -11.633 -30.578 1 97.19 285 VAL A N 1
ATOM 2151 C CA . VAL A 1 285 ? 1.522 -12.875 -31.094 1 97.19 285 VAL A CA 1
ATOM 2152 C C . VAL A 1 285 ? 2.232 -14.07 -30.453 1 97.19 285 VAL A C 1
ATOM 2154 O O . VAL A 1 285 ? 3.459 -14.07 -30.328 1 97.19 285 VAL A O 1
ATOM 2157 N N . TRP A 1 286 ? 1.43 -15.023 -29.969 1 96.88 286 TRP A N 1
ATOM 2158 C CA . TRP A 1 286 ? 1.975 -16.297 -29.484 1 96.88 286 TRP A CA 1
ATOM 2159 C C . TRP A 1 286 ? 2.258 -17.234 -30.656 1 96.88 286 TRP A C 1
ATOM 2161 O O . TRP A 1 286 ? 1.346 -17.609 -31.406 1 96.88 286 TRP A O 1
ATOM 2171 N N . SER A 1 287 ? 3.504 -17.531 -30.812 1 93.69 287 SER A N 1
ATOM 2172 C CA . SER A 1 287 ? 3.916 -18.375 -31.922 1 93.69 287 SER A CA 1
ATOM 2173 C C . SER A 1 287 ? 5.02 -19.344 -31.516 1 93.69 287 SER A C 1
ATOM 2175 O O . SER A 1 287 ? 6.023 -18.938 -30.922 1 93.69 287 SER A O 1
ATOM 2177 N N . ASN A 1 288 ? 4.793 -20.703 -31.75 1 90.38 288 ASN A N 1
ATOM 2178 C CA . ASN A 1 288 ? 5.762 -21.734 -31.422 1 90.38 288 ASN A CA 1
ATOM 2179 C C . ASN A 1 288 ? 6.141 -21.688 -29.938 1 90.38 288 ASN A C 1
ATOM 2181 O O . ASN A 1 288 ? 7.32 -21.766 -29.594 1 90.38 288 ASN A O 1
ATOM 2185 N N . GLY A 1 289 ? 5.215 -21.344 -29.125 1 92.19 289 GLY A N 1
ATOM 2186 C CA . GLY A 1 289 ? 5.402 -21.391 -27.688 1 92.19 289 GLY A CA 1
ATOM 2187 C C . GLY A 1 289 ? 6.109 -20.172 -27.141 1 92.19 289 GLY A C 1
ATOM 2188 O O . GLY A 1 289 ? 6.523 -20.156 -25.984 1 92.19 289 GLY A O 1
ATOM 2189 N N . SER A 1 290 ? 6.258 -19.172 -27.953 1 93.69 290 SER A N 1
ATOM 2190 C CA . SER A 1 290 ? 7.02 -18 -27.516 1 93.69 290 SER A CA 1
ATOM 2191 C C . SER A 1 290 ? 6.195 -16.734 -27.641 1 93.69 290 SER A C 1
ATOM 2193 O O . SER A 1 290 ? 5.266 -16.656 -28.453 1 93.69 290 SER A O 1
ATOM 2195 N N . CYS A 1 291 ? 6.484 -15.75 -26.844 1 95 291 CYS A N 1
ATOM 2196 C CA . CYS A 1 291 ? 5.934 -14.406 -26.844 1 95 291 CYS A CA 1
ATOM 2197 C C . CYS A 1 291 ? 7.043 -13.359 -26.906 1 95 291 CYS A C 1
ATOM 2199 O O . CYS A 1 291 ? 7.98 -13.398 -26.109 1 95 291 CYS A O 1
ATOM 2201 N N . ASP A 1 292 ? 6.977 -12.414 -27.812 1 94.62 292 ASP A N 1
ATOM 2202 C CA . ASP A 1 292 ? 7.855 -11.25 -27.75 1 94.62 292 ASP A CA 1
ATOM 2203 C C . ASP A 1 292 ? 7.488 -10.336 -26.594 1 94.62 292 ASP A C 1
ATOM 2205 O O . ASP A 1 292 ? 6.336 -9.922 -26.453 1 94.62 292 ASP A O 1
ATOM 2209 N N . VAL A 1 293 ? 8.484 -10.062 -25.797 1 92.38 293 VAL A N 1
ATOM 2210 C CA . VAL A 1 293 ? 8.227 -9.211 -24.641 1 92.38 293 VAL A CA 1
ATOM 2211 C C . VAL A 1 293 ? 8.227 -7.746 -25.062 1 92.38 293 VAL A C 1
ATOM 2213 O O . VAL A 1 293 ? 9.211 -7.266 -25.641 1 92.38 293 VAL A O 1
ATOM 2216 N N . PRO A 1 294 ? 7.18 -7.074 -24.797 1 89.88 294 PRO A N 1
ATOM 2217 C CA . PRO A 1 294 ? 7.145 -5.652 -25.141 1 89.88 294 PRO A CA 1
ATOM 2218 C C . PRO A 1 294 ? 8.242 -4.848 -24.453 1 89.88 294 PRO A C 1
ATOM 2220 O O . PRO A 1 294 ? 8.602 -5.137 -23.312 1 89.88 294 PRO A O 1
ATOM 2223 N N . THR A 1 295 ? 8.688 -3.787 -25.078 1 84.81 295 THR A N 1
ATOM 2224 C CA . THR A 1 295 ? 9.789 -2.953 -24.609 1 84.81 295 THR A CA 1
ATOM 2225 C C . THR A 1 295 ? 9.453 -2.326 -23.266 1 84.81 295 THR A C 1
ATOM 2227 O O . THR A 1 295 ? 10.328 -2.168 -22.406 1 84.81 295 THR A O 1
ATOM 2230 N N . GLN A 1 296 ? 8.234 -1.992 -23.031 1 79.5 296 GLN A N 1
ATOM 2231 C CA . GLN A 1 296 ? 7.809 -1.37 -21.781 1 79.5 296 GLN A CA 1
ATOM 2232 C C . GLN A 1 296 ? 8.102 -2.273 -20.578 1 79.5 296 GLN A C 1
ATOM 2234 O O . GLN A 1 296 ? 8.484 -1.795 -19.516 1 79.5 296 GLN A O 1
ATOM 2239 N N . ILE A 1 297 ? 7.926 -3.5 -20.797 1 81.88 297 ILE A N 1
ATOM 2240 C CA . ILE A 1 297 ? 8.141 -4.477 -19.734 1 81.88 297 ILE A CA 1
ATOM 2241 C C . ILE A 1 297 ? 9.633 -4.609 -19.453 1 81.88 297 ILE A C 1
ATOM 2243 O O . ILE A 1 297 ? 10.031 -4.777 -18.297 1 81.88 297 ILE A O 1
ATOM 2247 N N . ILE A 1 298 ? 10.391 -4.5 -20.453 1 77 298 ILE A N 1
ATOM 2248 C CA . ILE A 1 298 ? 11.836 -4.609 -20.312 1 77 298 ILE A CA 1
ATOM 2249 C C . ILE A 1 298 ? 12.383 -3.402 -19.562 1 77 298 ILE A C 1
ATOM 2251 O O . ILE A 1 298 ? 13.328 -3.523 -18.781 1 77 298 ILE A O 1
ATOM 2255 N N . ILE A 1 299 ? 11.688 -2.328 -19.688 1 75.5 299 ILE A N 1
ATOM 2256 C CA . ILE A 1 299 ? 12.141 -1.083 -19.078 1 75.5 299 ILE A CA 1
ATOM 2257 C C . ILE A 1 299 ? 11.633 -0.997 -17.641 1 75.5 299 ILE A C 1
ATOM 2259 O O . ILE A 1 299 ? 12.406 -0.71 -16.734 1 75.5 299 ILE A O 1
ATOM 2263 N N . ASP A 1 300 ? 10.391 -1.166 -17.422 1 73.06 300 ASP A N 1
ATOM 2264 C CA . ASP A 1 300 ? 9.766 -0.928 -16.125 1 73.06 300 ASP A CA 1
ATOM 2265 C C . ASP A 1 300 ? 10.164 -2.006 -15.109 1 73.06 300 ASP A C 1
ATOM 2267 O O . ASP A 1 300 ? 10.297 -1.729 -13.922 1 73.06 300 ASP A O 1
ATOM 2271 N N . LYS A 1 301 ? 10.469 -2.963 -15.461 1 75.06 301 LYS A N 1
ATOM 2272 C CA . LYS A 1 301 ? 10.906 -4.09 -14.641 1 75.06 301 LYS A CA 1
ATOM 2273 C C . LYS A 1 301 ? 9.992 -4.277 -13.43 1 75.06 301 LYS A C 1
ATOM 2275 O O . LYS A 1 301 ? 9.461 -3.307 -12.891 1 75.06 301 LYS A O 1
ATOM 2280 N N . GLY A 1 302 ? 9.148 -5.125 -13.266 1 86.81 302 GLY A N 1
ATOM 2281 C CA . GLY A 1 302 ? 8.25 -5.512 -12.195 1 86.81 302 GLY A CA 1
ATOM 2282 C C . GLY A 1 302 ? 7.441 -6.754 -12.508 1 86.81 302 GLY A C 1
ATOM 2283 O O . GLY A 1 302 ? 7.492 -7.266 -13.633 1 86.81 302 GLY A O 1
ATOM 2284 N N . GLN A 1 303 ? 6.852 -7.094 -11.469 1 90.06 303 GLN A N 1
ATOM 2285 C CA . GLN A 1 303 ? 6.031 -8.281 -11.68 1 90.06 303 GLN A CA 1
ATOM 2286 C C . GLN A 1 303 ? 4.941 -8.023 -12.719 1 90.06 303 GLN A C 1
ATOM 2288 O O . GLN A 1 303 ? 4.18 -7.062 -12.602 1 90.06 303 GLN A O 1
ATOM 2293 N N . THR A 1 304 ? 4.992 -8.828 -13.711 1 91.75 304 THR A N 1
ATOM 2294 C CA . THR A 1 304 ? 4.078 -8.766 -14.844 1 91.75 304 THR A CA 1
ATOM 2295 C C . THR A 1 304 ? 3.26 -10.047 -14.953 1 91.75 304 THR A C 1
ATOM 2297 O O . THR A 1 304 ? 3.734 -11.125 -14.586 1 91.75 304 THR A O 1
ATOM 2300 N N . TYR A 1 305 ? 2.047 -9.93 -15.414 1 94.12 305 TYR A N 1
ATOM 2301 C CA . TYR A 1 305 ? 1.163 -11.07 -15.617 1 94.12 305 TYR A CA 1
ATOM 2302 C C . TYR A 1 305 ? 0.985 -11.375 -17.094 1 94.12 305 TYR A C 1
ATOM 2304 O O . TYR A 1 305 ? 0.597 -10.492 -17.875 1 94.12 305 TYR A O 1
ATOM 2312 N N . ILE A 1 306 ? 1.286 -12.586 -17.469 1 95.31 306 ILE A N 1
ATOM 2313 C CA . ILE A 1 306 ? 1.177 -12.961 -18.875 1 95.31 306 ILE A CA 1
ATOM 2314 C C . ILE A 1 306 ? -0.012 -13.898 -19.078 1 95.31 306 ILE A C 1
ATOM 2316 O O . ILE A 1 306 ? -0.216 -14.82 -18.281 1 95.31 306 ILE A O 1
ATOM 2320 N N . PHE A 1 307 ? -0.81 -13.648 -20.109 1 97 307 PHE A N 1
ATOM 2321 C CA . PHE A 1 307 ? -1.977 -14.414 -20.516 1 97 307 PHE A CA 1
ATOM 2322 C C . PHE A 1 307 ? -1.824 -14.898 -21.953 1 97 307 PHE A C 1
ATOM 2324 O O . PHE A 1 307 ? -1.137 -14.266 -22.766 1 97 307 PHE A O 1
ATOM 2331 N N . LEU A 1 308 ? -2.428 -15.977 -22.25 1 98 308 LEU A N 1
ATOM 2332 C CA . LEU A 1 308 ? -2.807 -16.25 -23.641 1 98 308 LEU A CA 1
ATOM 2333 C C . LEU A 1 308 ? -4.258 -15.852 -23.891 1 98 308 LEU A C 1
ATOM 2335 O O . LEU A 1 308 ? -5.145 -16.203 -23.109 1 98 308 LEU A O 1
ATOM 2339 N N . THR A 1 309 ? -4.477 -15.102 -24.984 1 96.94 309 THR A N 1
ATOM 2340 C CA . THR A 1 309 ? -5.809 -14.562 -25.234 1 96.94 309 THR A CA 1
ATOM 2341 C C . THR A 1 309 ? -6.195 -14.734 -26.703 1 96.94 309 THR A C 1
ATOM 2343 O O . THR A 1 309 ? -5.328 -14.844 -27.578 1 96.94 309 THR A O 1
ATOM 2346 N N . LYS A 1 310 ? -7.434 -14.797 -27.031 1 97.38 310 LYS A N 1
ATOM 2347 C CA . LYS A 1 310 ? -7.922 -14.992 -28.391 1 97.38 310 LYS A CA 1
ATOM 2348 C C . LYS A 1 310 ? -7.996 -13.672 -29.141 1 97.38 310 LYS A C 1
ATOM 2350 O O . LYS A 1 310 ? -8.242 -13.648 -30.344 1 97.38 310 LYS A O 1
ATOM 2355 N N . GLU A 1 311 ? -7.859 -12.562 -28.469 1 95.31 311 GLU A N 1
ATOM 2356 C CA . GLU A 1 311 ? -7.785 -11.203 -29 1 95.31 311 GLU A CA 1
ATOM 2357 C C . GLU A 1 311 ? -6.91 -10.312 -28.125 1 95.31 311 GLU A C 1
ATOM 2359 O O . GLU A 1 311 ? -6.395 -10.758 -27.109 1 95.31 311 GLU A O 1
ATOM 2364 N N . GLN A 1 312 ? -6.668 -9.109 -28.562 1 93.69 312 GLN A N 1
ATOM 2365 C CA . GLN A 1 312 ? -5.797 -8.203 -27.812 1 93.69 312 GLN A CA 1
ATOM 2366 C C . GLN A 1 312 ? -6.531 -7.59 -26.625 1 93.69 312 GLN A C 1
ATOM 2368 O O . GLN A 1 312 ? -6.758 -6.379 -26.578 1 93.69 312 GLN A O 1
ATOM 2373 N N . SER A 1 313 ? -6.871 -8.469 -25.688 1 91.31 313 SER A N 1
ATOM 2374 C CA . SER A 1 313 ? -7.555 -8.125 -24.438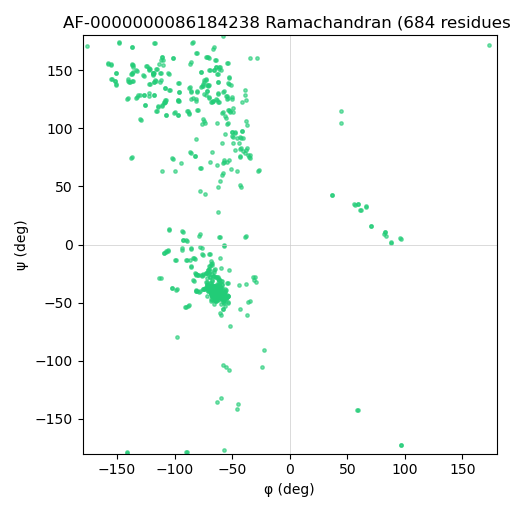 1 91.31 313 SER A CA 1
ATOM 2375 C C . SER A 1 313 ? -7.262 -9.148 -23.344 1 91.31 313 SER A C 1
ATOM 2377 O O . SER A 1 313 ? -7.148 -10.344 -23.625 1 91.31 313 SER A O 1
ATOM 2379 N N . VAL A 1 314 ? -7.129 -8.594 -22.141 1 92.06 314 VAL A N 1
ATOM 2380 C CA . VAL A 1 314 ? -6.922 -9.508 -21.031 1 92.06 314 VAL A CA 1
ATOM 2381 C C . VAL A 1 314 ? -8.211 -9.625 -20.219 1 92.06 314 VAL A C 1
ATOM 2383 O O . VAL A 1 314 ? -8.188 -10.078 -19.062 1 92.06 314 VAL A O 1
ATOM 2386 N N . ALA A 1 315 ? -9.289 -9.156 -20.766 1 86.94 315 ALA A N 1
ATOM 2387 C CA . ALA A 1 315 ? -10.586 -9.383 -20.141 1 86.94 315 ALA A CA 1
ATOM 2388 C C . ALA A 1 315 ? -10.914 -10.875 -20.062 1 86.94 315 ALA A C 1
ATOM 2390 O O . ALA A 1 315 ? -10.484 -11.648 -20.922 1 86.94 315 ALA A O 1
ATOM 2391 N N . ASP A 1 316 ? -11.703 -11.281 -19.125 1 89.56 316 ASP A N 1
ATOM 2392 C CA . ASP A 1 316 ? -11.969 -12.688 -18.844 1 89.56 316 ASP A CA 1
ATOM 2393 C C . ASP A 1 316 ? -12.484 -13.406 -20.094 1 89.56 316 ASP A C 1
ATOM 2395 O O . ASP A 1 316 ? -12.117 -14.555 -20.344 1 89.56 316 ASP A O 1
ATOM 2399 N N . GLU A 1 317 ? -13.32 -12.711 -20.828 1 90.81 317 GLU A N 1
ATOM 2400 C CA . GLU A 1 317 ? -13.938 -13.344 -22 1 90.81 317 GLU A CA 1
ATOM 2401 C C . GLU A 1 317 ? -12.906 -13.633 -23.078 1 90.81 317 GLU A C 1
ATOM 2403 O O . GLU A 1 317 ? -13.156 -14.445 -23.969 1 90.81 317 GLU A O 1
ATOM 2408 N N . SER A 1 318 ? -11.734 -12.977 -23 1 93.88 318 SER A N 1
ATOM 2409 C CA . SER A 1 318 ? -10.719 -13.109 -24.031 1 93.88 318 SER A CA 1
ATOM 2410 C C . SER A 1 318 ? -9.633 -14.102 -23.625 1 93.88 318 SER A C 1
ATOM 2412 O O . SER A 1 318 ? -8.82 -14.523 -24.453 1 93.88 318 SER A O 1
ATOM 2414 N N . VAL A 1 319 ? -9.562 -14.5 -22.359 1 96.31 319 VAL A N 1
ATOM 2415 C CA . VAL A 1 319 ? -8.445 -15.273 -21.828 1 96.31 319 VAL A CA 1
ATOM 2416 C C . VAL A 1 319 ? -8.609 -16.75 -22.188 1 96.31 319 VAL A C 1
ATOM 2418 O O . VAL A 1 319 ? -9.688 -17.312 -22.016 1 96.31 319 VAL A O 1
ATOM 2421 N N . LEU A 1 320 ? -7.555 -17.297 -22.688 1 97.94 320 LEU A N 1
ATOM 2422 C CA . LEU A 1 320 ? -7.508 -18.719 -23.016 1 97.94 320 LEU A CA 1
ATOM 2423 C C . LEU A 1 320 ? -6.754 -19.5 -21.953 1 97.94 320 LEU A C 1
ATOM 2425 O O . LEU A 1 320 ? -7.102 -20.641 -21.641 1 97.94 320 LEU A O 1
ATOM 2429 N N . ALA A 1 321 ? -5.719 -18.891 -21.438 1 98.06 321 ALA A N 1
ATOM 2430 C CA . ALA A 1 321 ? -4.914 -19.5 -20.375 1 98.06 321 ALA A CA 1
ATOM 2431 C C . ALA A 1 321 ? -4.152 -18.438 -19.594 1 98.06 321 ALA A C 1
ATOM 2433 O O . ALA A 1 321 ? -3.824 -17.375 -20.125 1 98.06 321 ALA A O 1
ATOM 2434 N N . GLY A 1 322 ? -3.795 -18.812 -18.312 1 97.44 322 GLY A N 1
ATOM 2435 C CA . GLY A 1 322 ? -3.068 -17.906 -17.453 1 97.44 322 GLY A CA 1
ATOM 2436 C C . GLY A 1 322 ? -3.969 -17.141 -16.5 1 97.44 322 GLY A C 1
ATOM 2437 O O . GLY A 1 322 ? -5.152 -17.453 -16.375 1 97.44 322 GLY A O 1
ATOM 2438 N N . PRO A 1 323 ? -3.395 -16.203 -15.797 1 97.06 323 PRO A N 1
ATOM 2439 C CA . PRO A 1 323 ? -2.057 -15.656 -16.031 1 97.06 323 PRO A CA 1
ATOM 2440 C C . PRO A 1 323 ? -0.958 -16.469 -15.344 1 97.06 323 PRO A C 1
ATOM 2442 O O . PRO A 1 323 ? -1.236 -17.234 -14.414 1 97.06 323 PRO A O 1
ATOM 2445 N N . ALA A 1 324 ? 0.248 -16.375 -15.836 1 94.56 324 ALA A N 1
ATOM 2446 C CA . ALA A 1 324 ? 1.496 -16.688 -15.141 1 94.56 324 ALA A CA 1
ATOM 2447 C C . ALA A 1 324 ? 2.234 -15.406 -14.75 1 94.56 324 ALA A C 1
ATOM 2449 O O . ALA A 1 324 ? 2.098 -14.375 -15.414 1 94.56 324 ALA A O 1
ATOM 2450 N N . THR A 1 325 ? 2.924 -15.492 -13.625 1 91.94 325 THR A N 1
ATOM 2451 C CA . THR A 1 325 ? 3.664 -14.328 -13.148 1 91.94 325 THR A CA 1
ATOM 2452 C C . THR A 1 325 ? 5.129 -14.414 -13.57 1 91.94 325 THR A C 1
ATOM 2454 O O . THR A 1 325 ? 5.719 -15.492 -13.562 1 91.94 325 THR A O 1
ATOM 2457 N N . PHE A 1 326 ? 5.648 -13.25 -13.992 1 83.81 326 PHE A N 1
ATOM 2458 C CA . PHE A 1 326 ? 7.098 -13.266 -14.172 1 83.81 326 PHE A CA 1
ATOM 2459 C C . PHE A 1 326 ? 7.688 -11.883 -13.945 1 83.81 326 PHE A C 1
ATOM 2461 O O . PHE A 1 326 ? 6.965 -10.883 -13.945 1 83.81 326 PHE A O 1
ATOM 2468 N N . SER A 1 327 ? 8.805 -11.789 -13.477 1 79.5 327 SER A N 1
ATOM 2469 C CA . SER A 1 327 ? 9.602 -10.578 -13.344 1 79.5 327 SER A CA 1
ATOM 2470 C C . SER A 1 327 ? 10.945 -10.719 -14.062 1 79.5 327 SER A C 1
ATOM 2472 O O . SER A 1 327 ? 11.562 -11.781 -14.031 1 79.5 327 SER A O 1
ATOM 2474 N N . LEU A 1 328 ? 11.141 -9.711 -14.875 1 72.31 328 LEU A N 1
ATOM 2475 C CA . LEU A 1 328 ? 12.414 -9.766 -15.586 1 72.31 328 LEU A CA 1
ATOM 2476 C C . LEU A 1 328 ? 13.57 -9.422 -14.648 1 72.31 328 LEU A C 1
ATOM 2478 O O . LEU A 1 328 ? 13.406 -8.617 -13.727 1 72.31 328 LEU A O 1
ATOM 2482 N N . SER A 1 329 ? 14.344 -10.516 -14.219 1 59.56 329 SER A N 1
ATOM 2483 C CA . SER A 1 329 ? 15.391 -10.672 -13.203 1 59.56 329 SER A CA 1
ATOM 2484 C C . SER A 1 329 ? 16.078 -9.336 -12.906 1 59.56 329 SER A C 1
ATOM 2486 O O . SER A 1 329 ? 16.219 -8.961 -11.75 1 59.56 329 SER A O 1
ATOM 2488 N N . SER A 1 330 ? 17.156 -8.609 -13.078 1 60.84 330 SER A N 1
ATOM 2489 C CA . SER A 1 330 ? 18.406 -8.047 -12.562 1 60.84 330 SER A CA 1
ATOM 2490 C C . SER A 1 330 ? 18.297 -6.531 -12.398 1 60.84 330 SER A C 1
ATOM 2492 O O . SER A 1 330 ? 18.766 -5.773 -13.242 1 60.84 330 SER A O 1
ATOM 2494 N N . GLN A 1 331 ? 17.359 -6.133 -11.477 1 67.38 331 GLN A N 1
ATOM 2495 C CA . GLN A 1 331 ? 17.453 -4.688 -11.312 1 67.38 331 GLN A CA 1
ATOM 2496 C C . GLN A 1 331 ? 18.578 -4.316 -10.336 1 67.38 331 GLN A C 1
ATOM 2498 O O . GLN A 1 331 ? 19.094 -3.201 -10.375 1 67.38 331 GLN A O 1
ATOM 2503 N N . ASN A 1 332 ? 19.125 -5.211 -9.609 1 76.25 332 ASN A N 1
ATOM 2504 C CA . ASN A 1 332 ? 20.156 -5.016 -8.586 1 76.25 332 ASN A CA 1
ATOM 2505 C C . ASN A 1 332 ? 19.938 -3.711 -7.824 1 76.25 332 ASN A C 1
ATOM 2507 O O . ASN A 1 332 ? 20.875 -2.93 -7.648 1 76.25 332 ASN A O 1
ATOM 2511 N N . VAL A 1 333 ? 18.656 -3.482 -7.508 1 82.25 333 VAL A N 1
ATOM 2512 C CA . VAL A 1 333 ? 18.328 -2.309 -6.711 1 82.25 333 VAL A CA 1
ATOM 2513 C C . VAL A 1 333 ? 18.859 -2.477 -5.289 1 82.25 333 VAL A C 1
ATOM 2515 O O . VAL A 1 333 ? 18.578 -3.488 -4.637 1 82.25 333 VAL A O 1
ATOM 2518 N N . THR A 1 334 ? 19.703 -1.54 -4.824 1 84.88 334 THR A N 1
ATOM 2519 C CA . THR A 1 334 ? 20.25 -1.504 -3.471 1 84.88 334 THR A CA 1
ATOM 2520 C C . THR A 1 334 ? 20.297 -0.072 -2.945 1 84.88 334 THR A C 1
ATOM 2522 O O . THR A 1 334 ? 20.469 0.874 -3.719 1 84.88 334 THR A O 1
ATOM 2525 N N . VAL A 1 335 ? 20.016 0.056 -1.696 1 82.75 335 VAL A N 1
ATOM 2526 C CA . VAL A 1 335 ? 20.203 1.338 -1.025 1 82.75 335 VAL A CA 1
ATOM 2527 C C . VAL A 1 335 ? 20.953 1.13 0.283 1 82.75 335 VAL A C 1
ATOM 2529 O O . VAL A 1 335 ? 20.641 0.22 1.053 1 82.75 335 VAL A O 1
ATOM 2532 N N . SER A 1 336 ? 22.031 1.918 0.443 1 84.56 336 SER A N 1
ATOM 2533 C CA . SER A 1 336 ? 22.656 1.932 1.76 1 84.56 336 SER A CA 1
ATOM 2534 C C . SER A 1 336 ? 21.844 2.76 2.75 1 84.56 336 SER A C 1
ATOM 2536 O O . SER A 1 336 ? 21.297 3.803 2.393 1 84.56 336 SER A O 1
ATOM 2538 N N . ILE A 1 337 ? 21.656 2.301 3.906 1 80.88 337 ILE A N 1
ATOM 2539 C CA . ILE A 1 337 ? 21 3.014 4.992 1 80.88 337 ILE A CA 1
ATOM 2540 C C . ILE A 1 337 ? 21.984 3.256 6.133 1 80.88 337 ILE A C 1
ATOM 2542 O O . ILE A 1 337 ? 22.484 2.309 6.738 1 80.88 337 ILE A O 1
ATOM 2546 N N . PRO A 1 338 ? 22.266 4.562 6.344 1 76.62 338 PRO A N 1
ATOM 2547 C CA . PRO A 1 338 ? 23.266 4.836 7.371 1 76.62 338 PRO A CA 1
ATOM 2548 C C . PRO A 1 338 ? 22.812 4.438 8.773 1 76.62 338 PRO A C 1
ATOM 2550 O O . PRO A 1 338 ? 21.609 4.367 9.031 1 76.62 338 PRO A O 1
ATOM 2553 N N . ASN A 1 339 ? 23.828 4.051 9.641 1 71.69 339 ASN A N 1
ATOM 2554 C CA . ASN A 1 339 ? 23.516 3.736 11.031 1 71.69 339 ASN A CA 1
ATOM 2555 C C . ASN A 1 339 ? 22.953 4.949 11.766 1 71.69 339 ASN A C 1
ATOM 2557 O O . ASN A 1 339 ? 23.234 6.09 11.398 1 71.69 339 ASN A O 1
ATOM 2561 N N . ALA A 1 340 ? 21.844 4.789 12.445 1 59.16 340 ALA A N 1
ATOM 2562 C CA . ALA A 1 340 ? 21.266 5.883 13.219 1 59.16 340 ALA A CA 1
ATOM 2563 C C . ALA A 1 340 ? 22.344 6.664 13.961 1 59.16 340 ALA A C 1
ATOM 2565 O O . ALA A 1 340 ? 23.266 6.074 14.547 1 59.16 340 ALA A O 1
ATOM 2566 N N . THR A 1 341 ? 22.797 7.773 13.438 1 44.72 341 THR A N 1
ATOM 2567 C CA . THR A 1 341 ? 23.672 8.562 14.312 1 44.72 341 THR A CA 1
ATOM 2568 C C . THR A 1 341 ? 23.047 8.695 15.703 1 44.72 341 THR A C 1
ATOM 2570 O O . THR A 1 341 ? 21.891 9.102 15.836 1 44.72 341 THR A O 1
ATOM 2573 N N . LEU A 1 342 ? 23.438 7.879 16.562 1 33.66 342 LEU A N 1
ATOM 2574 C CA . LEU A 1 342 ? 23.109 8.18 17.953 1 33.66 342 LEU A CA 1
ATOM 2575 C C . LEU A 1 342 ? 23.141 9.68 18.219 1 33.66 342 LEU A C 1
ATOM 2577 O O . LEU A 1 342 ? 24.141 10.344 17.938 1 33.66 342 LEU A O 1
ATOM 2581 N N . TYR A 1 343 ? 22.25 10.445 17.844 1 28.19 343 TYR A N 1
ATOM 2582 C CA . TYR A 1 343 ? 22.344 11.766 18.453 1 28.19 343 TYR A CA 1
ATOM 2583 C C . TYR A 1 343 ? 22.828 11.664 19.891 1 28.19 343 TYR A C 1
ATOM 2585 O O . TYR A 1 343 ? 22.234 10.945 20.703 1 28.19 343 TYR A O 1
ATOM 2593 N N . THR A 1 344 ? 24.078 11.461 20.094 1 24.75 344 THR A N 1
ATOM 2594 C CA . THR A 1 344 ? 24.578 12.031 21.328 1 24.75 344 THR A CA 1
ATOM 2595 C C . THR A 1 344 ? 24.25 13.516 21.422 1 24.75 344 THR A C 1
ATOM 2597 O O . THR A 1 344 ? 24.344 14.242 20.422 1 24.75 344 THR A O 1
ATOM 2600 N N . MET B 1 1 ? 21.391 73.375 6.262 1 26.61 1 MET B N 1
ATOM 2601 C CA . MET B 1 1 ? 20.016 73.125 5.859 1 26.61 1 MET B CA 1
ATOM 2602 C C . MET B 1 1 ? 19.953 72 4.809 1 26.61 1 MET B C 1
ATOM 2604 O O . MET B 1 1 ? 20.125 72.25 3.617 1 26.61 1 MET B O 1
ATOM 2608 N N . LYS B 1 2 ? 20.656 70.875 5.16 1 25.33 2 LYS B N 1
ATOM 2609 C CA . LYS B 1 2 ? 21.344 69.75 4.574 1 25.33 2 LYS B CA 1
ATOM 2610 C C . LYS B 1 2 ? 20.344 68.812 3.926 1 25.33 2 LYS B C 1
ATOM 2612 O O . LYS B 1 2 ? 19.547 68.188 4.617 1 25.33 2 LYS B O 1
ATOM 2617 N N . LEU B 1 3 ? 19.766 69.25 2.803 1 25.62 3 LEU B N 1
ATOM 2618 C CA . LEU B 1 3 ? 18.828 68.625 1.879 1 25.62 3 LEU B CA 1
ATOM 2619 C C . LEU B 1 3 ? 19.312 67.25 1.454 1 25.62 3 LEU B C 1
ATOM 2621 O O . LEU B 1 3 ? 20.406 67.125 0.925 1 25.62 3 LEU B O 1
ATOM 2625 N N . ALA B 1 4 ? 18.797 66.062 2.158 1 24.42 4 ALA B N 1
ATOM 2626 C CA . ALA B 1 4 ? 18.906 64.625 2.273 1 24.42 4 ALA B CA 1
ATOM 2627 C C . ALA B 1 4 ? 18.625 63.938 0.938 1 24.42 4 ALA B C 1
ATOM 2629 O O . ALA B 1 4 ? 17.484 63.875 0.491 1 24.42 4 ALA B O 1
ATOM 2630 N N . LEU B 1 5 ? 19.375 64.188 -0.064 1 21.2 5 LEU B N 1
ATOM 2631 C CA . LEU B 1 5 ? 19.125 63.656 -1.403 1 21.2 5 LEU B CA 1
ATOM 2632 C C . LEU B 1 5 ? 19.219 62.125 -1.42 1 21.2 5 LEU B C 1
ATOM 2634 O O . LEU B 1 5 ? 20.281 61.562 -1.191 1 21.2 5 LEU B O 1
ATOM 2638 N N . ALA B 1 6 ? 18.234 61.406 -0.745 1 22.36 6 ALA B N 1
ATOM 2639 C CA . ALA B 1 6 ? 18.188 59.969 -0.572 1 22.36 6 ALA B CA 1
ATOM 2640 C C . ALA B 1 6 ? 18.156 59.25 -1.921 1 22.36 6 ALA B C 1
ATOM 2642 O O . ALA B 1 6 ? 17.25 59.469 -2.73 1 22.36 6 ALA B O 1
ATOM 2643 N N . ALA B 1 7 ? 19.297 58.969 -2.506 1 19.73 7 ALA B N 1
ATOM 2644 C CA . ALA B 1 7 ? 19.547 58.344 -3.803 1 19.73 7 ALA B CA 1
ATOM 2645 C C . ALA B 1 7 ? 18.875 57 -3.887 1 19.73 7 ALA B C 1
ATOM 2647 O O . ALA B 1 7 ? 19.047 56.156 -2.996 1 19.73 7 ALA B O 1
ATOM 2648 N N . ALA B 1 8 ? 17.797 56.781 -4.723 1 22.91 8 ALA B N 1
ATOM 2649 C CA . ALA B 1 8 ? 16.891 55.719 -5.148 1 22.91 8 ALA B CA 1
ATOM 2650 C C . ALA B 1 8 ? 17.656 54.594 -5.84 1 22.91 8 ALA B C 1
ATOM 2652 O O . ALA B 1 8 ? 18.125 54.75 -6.965 1 22.91 8 ALA B O 1
ATOM 2653 N N . PHE B 1 9 ? 18.75 54.062 -5.266 1 20.28 9 PHE B N 1
ATOM 2654 C CA . PHE B 1 9 ? 19.406 53.094 -6.141 1 20.28 9 PHE B CA 1
ATOM 2655 C C . PHE B 1 9 ? 18.438 52 -6.559 1 20.28 9 PHE B C 1
ATOM 2657 O O . PHE B 1 9 ? 17.844 51.344 -5.707 1 20.28 9 PHE B O 1
ATOM 2664 N N . ALA B 1 10 ? 17.766 52.062 -7.707 1 23.94 10 ALA B N 1
ATOM 2665 C CA . ALA B 1 10 ? 16.875 51.219 -8.469 1 23.94 10 ALA B CA 1
ATOM 2666 C C . ALA B 1 10 ? 17.547 49.875 -8.812 1 23.94 10 ALA B C 1
ATOM 2668 O O . ALA B 1 10 ? 18.516 49.844 -9.586 1 23.94 10 ALA B O 1
ATOM 2669 N N . LEU B 1 11 ? 17.766 49 -7.82 1 21.48 11 LEU B N 1
ATOM 2670 C CA . LEU B 1 11 ? 18.359 47.656 -8.016 1 21.48 11 LEU B CA 1
ATOM 2671 C C . LEU B 1 11 ? 17.688 46.938 -9.172 1 21.48 11 LEU B C 1
ATOM 2673 O O . LEU B 1 11 ? 16.516 46.594 -9.102 1 21.48 11 LEU B O 1
ATOM 2677 N N . GLU B 1 12 ? 18.031 47.188 -10.414 1 20.88 12 GLU B N 1
ATOM 2678 C CA . GLU B 1 12 ? 17.562 46.688 -11.703 1 20.88 12 GLU B CA 1
ATOM 2679 C C . GLU B 1 12 ? 17.562 45.156 -11.734 1 20.88 12 GLU B C 1
ATOM 2681 O O . GLU B 1 12 ? 16.578 44.531 -12.164 1 20.88 12 GLU B O 1
ATOM 2686 N N . ALA B 1 13 ? 18.719 44.438 -11.75 1 22.97 13 ALA B N 1
ATOM 2687 C CA . ALA B 1 13 ? 18.953 43.469 -12.828 1 22.97 13 ALA B CA 1
ATOM 2688 C C . ALA B 1 13 ? 18.234 42.156 -12.547 1 22.97 13 ALA B C 1
ATOM 2690 O O . ALA B 1 13 ? 18.531 41.469 -11.562 1 22.97 13 ALA B O 1
ATOM 2691 N N . ALA B 1 14 ? 17.031 41.906 -12.953 1 24.64 14 ALA B N 1
ATOM 2692 C CA . ALA B 1 14 ? 16.125 40.781 -12.961 1 24.64 14 ALA B CA 1
ATOM 2693 C C . ALA B 1 14 ? 16.734 39.594 -13.727 1 24.64 14 ALA B C 1
ATOM 2695 O O . ALA B 1 14 ? 16.797 39.625 -14.961 1 24.64 14 ALA B O 1
ATOM 2696 N N . SER B 1 15 ? 17.891 39.031 -13.352 1 23.84 15 SER B N 1
ATOM 2697 C CA . SER B 1 15 ? 18.438 37.969 -14.172 1 23.84 15 SER B CA 1
ATOM 2698 C C . SER B 1 15 ? 17.375 36.906 -14.477 1 23.84 15 SER B C 1
ATOM 2700 O O . SER B 1 15 ? 16.594 36.531 -13.609 1 23.84 15 SER B O 1
ATOM 2702 N N . THR B 1 16 ? 17.031 36.719 -15.773 1 23.7 16 THR B N 1
ATOM 2703 C CA . THR B 1 16 ? 16.188 35.812 -16.516 1 23.7 16 THR B CA 1
ATOM 2704 C C . THR B 1 16 ? 16.562 34.344 -16.219 1 23.7 16 THR B C 1
ATOM 2706 O O . THR B 1 16 ? 17.703 33.938 -16.469 1 23.7 16 THR B O 1
ATOM 2709 N N . VAL B 1 17 ? 16.312 33.875 -15.164 1 23.17 17 VAL B N 1
ATOM 2710 C CA . VAL B 1 17 ? 16.531 32.438 -14.93 1 23.17 17 VAL B CA 1
ATOM 2711 C C . VAL B 1 17 ? 16.047 31.656 -16.125 1 23.17 17 VAL B C 1
ATOM 2713 O O . VAL B 1 17 ? 14.883 31.766 -16.531 1 23.17 17 VAL B O 1
ATOM 2716 N N . HIS B 1 18 ? 16.875 31.344 -17.125 1 23.52 18 HIS B N 1
ATOM 2717 C CA . HIS B 1 18 ? 16.688 30.516 -18.312 1 23.52 18 HIS B CA 1
ATOM 2718 C C . HIS B 1 18 ? 15.922 29.25 -17.984 1 23.52 18 HIS B C 1
ATOM 2720 O O . HIS B 1 18 ? 16.156 28.625 -16.953 1 23.52 18 HIS B O 1
ATOM 2726 N N . ALA B 1 19 ? 14.844 29 -18.609 1 24.16 19 ALA B N 1
ATOM 2727 C CA . ALA B 1 19 ? 13.953 27.859 -18.797 1 24.16 19 ALA B CA 1
ATOM 2728 C C . ALA B 1 19 ? 14.742 26.594 -19.109 1 24.16 19 ALA B C 1
ATOM 2730 O O . ALA B 1 19 ? 15.391 26.5 -20.156 1 24.16 19 ALA B O 1
ATOM 2731 N N . ILE B 1 20 ? 15.508 26.109 -18.359 1 24.28 20 ILE B N 1
ATOM 2732 C CA . ILE B 1 20 ? 16.125 24.859 -18.781 1 24.28 20 ILE B CA 1
ATOM 2733 C C . ILE B 1 20 ? 15.102 24.016 -19.547 1 24.28 20 ILE B C 1
ATOM 2735 O O . ILE B 1 20 ? 14.023 23.719 -19.016 1 24.28 20 ILE B O 1
ATOM 2739 N N . ALA B 1 21 ? 15.125 23.922 -20.844 1 23.84 21 ALA B N 1
ATOM 2740 C CA . ALA B 1 21 ? 14.453 23.125 -21.875 1 23.84 21 ALA B CA 1
ATOM 2741 C C . ALA B 1 21 ? 14.344 21.672 -21.469 1 23.84 21 ALA B C 1
ATOM 2743 O O . ALA B 1 21 ? 15.359 20.984 -21.266 1 23.84 21 ALA B O 1
ATOM 2744 N N . VAL B 1 22 ? 13.43 21.297 -20.734 1 26.36 22 VAL B N 1
ATOM 2745 C CA . VAL B 1 22 ? 13.039 19.906 -20.594 1 26.36 22 VAL B CA 1
ATOM 2746 C C . VAL B 1 22 ? 13.078 19.219 -21.953 1 26.36 22 VAL B C 1
ATOM 2748 O O . VAL B 1 22 ? 12.367 19.609 -22.875 1 26.36 22 VAL B O 1
ATOM 2751 N N . GLY B 1 23 ? 14.195 18.844 -22.375 1 27.17 23 GLY B N 1
ATOM 2752 C CA . GLY B 1 23 ? 14.445 18.156 -23.625 1 27.17 23 GLY B CA 1
ATOM 2753 C C . GLY B 1 23 ? 13.281 17.312 -24.094 1 27.17 23 GLY B C 1
ATOM 2754 O O . GLY B 1 23 ? 12.352 17.047 -23.328 1 27.17 23 GLY B O 1
ATOM 2755 N N . THR B 1 24 ? 13.258 16.969 -25.453 1 26.7 24 THR B N 1
ATOM 2756 C CA . THR B 1 24 ? 12.352 16.266 -26.359 1 26.7 24 THR B CA 1
ATOM 2757 C C . THR B 1 24 ? 11.859 14.969 -25.719 1 26.7 24 THR B C 1
ATOM 2759 O O . THR B 1 24 ? 12.664 14.133 -25.312 1 26.7 24 THR B O 1
ATOM 2762 N N . ILE B 1 25 ? 10.805 15.07 -25.094 1 28.45 25 ILE B N 1
ATOM 2763 C CA . ILE B 1 25 ? 10.031 13.938 -24.594 1 28.45 25 ILE B CA 1
ATOM 2764 C C . ILE B 1 25 ? 9.977 12.836 -25.641 1 28.45 25 ILE B C 1
ATOM 2766 O O . ILE B 1 25 ? 9.547 13.078 -26.781 1 28.45 25 ILE B O 1
ATOM 2770 N N . ASP B 1 26 ? 10.844 11.977 -25.594 1 27.84 26 ASP B N 1
ATOM 2771 C CA . ASP B 1 26 ? 10.984 10.859 -26.516 1 27.84 26 ASP B CA 1
ATOM 2772 C C . ASP B 1 26 ? 9.617 10.281 -26.891 1 27.84 26 ASP B C 1
ATOM 2774 O O . ASP B 1 26 ? 8.695 10.297 -26.078 1 27.84 26 ASP B O 1
ATOM 2778 N N . PRO B 1 27 ? 9.234 10.086 -28.094 1 26.95 27 PRO B N 1
ATOM 2779 C CA . PRO B 1 27 ? 8.016 9.562 -28.719 1 26.95 27 PRO B CA 1
ATOM 2780 C C . PRO B 1 27 ? 7.41 8.398 -27.938 1 26.95 27 PRO B C 1
ATOM 2782 O O . PRO B 1 27 ? 6.219 8.109 -28.078 1 26.95 27 PRO B O 1
ATOM 2785 N N . ALA B 1 28 ? 8.125 7.629 -27.359 1 28.44 28 ALA B N 1
ATOM 2786 C CA . ALA B 1 28 ? 7.598 6.523 -26.562 1 28.44 28 ALA B CA 1
ATOM 2787 C C . ALA B 1 28 ? 6.699 7.039 -25.438 1 28.44 28 ALA B C 1
ATOM 2789 O O . ALA B 1 28 ? 5.957 6.27 -24.828 1 28.44 28 ALA B O 1
ATOM 2790 N N . LYS B 1 29 ? 6.754 8.195 -25.031 1 33.59 29 LYS B N 1
ATOM 2791 C CA . LYS B 1 29 ? 5.941 8.898 -24.047 1 33.59 29 LYS B CA 1
ATOM 2792 C C . LYS B 1 29 ? 4.543 9.18 -24.578 1 33.59 29 LYS B C 1
ATOM 2794 O O . LYS B 1 29 ? 3.611 9.422 -23.812 1 33.59 29 LYS B O 1
ATOM 2799 N N . LYS B 1 30 ? 4.445 9.328 -25.922 1 30.06 30 LYS B N 1
ATOM 2800 C CA . LYS B 1 30 ? 3.156 9.555 -26.562 1 30.06 30 LYS B CA 1
ATOM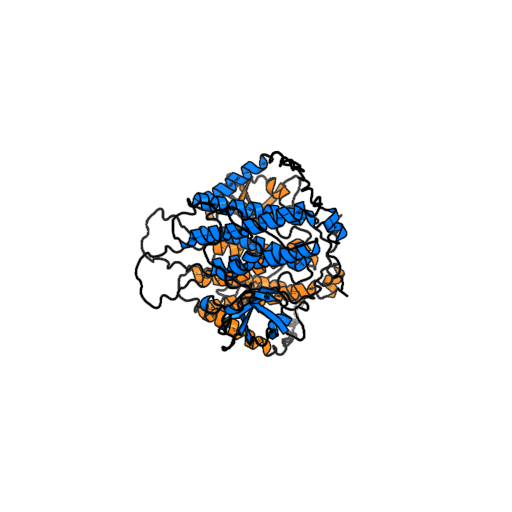 2801 C C . LYS B 1 30 ? 2.27 8.32 -26.469 1 30.06 30 LYS B C 1
ATOM 2803 O O . LYS B 1 30 ? 1.048 8.43 -26.344 1 30.06 30 LYS B O 1
ATOM 2808 N N . MET B 1 31 ? 2.859 7.25 -26.781 1 28.44 31 MET B N 1
ATOM 2809 C CA . MET B 1 31 ? 2.064 6.027 -26.812 1 28.44 31 MET B CA 1
ATOM 2810 C C . MET B 1 31 ? 1.492 5.727 -25.422 1 28.44 31 MET B C 1
ATOM 2812 O O . MET B 1 31 ? 0.435 5.102 -25.312 1 28.44 31 MET B O 1
ATOM 2816 N N . LYS B 1 32 ? 2.209 6.121 -24.422 1 32.78 32 LYS B N 1
ATOM 2817 C CA . LYS B 1 32 ? 1.8 5.988 -23.031 1 32.78 32 LYS B CA 1
ATOM 2818 C C . LYS B 1 32 ? 0.58 6.852 -22.719 1 32.78 32 LYS B C 1
ATOM 2820 O O . LYS B 1 32 ? -0.223 6.52 -21.844 1 32.78 32 LYS B O 1
ATOM 2825 N N . ARG B 1 33 ? 0.312 7.918 -23.453 1 31.36 33 ARG B N 1
ATOM 2826 C CA . ARG B 1 33 ? -0.832 8.805 -23.281 1 31.36 33 ARG B CA 1
ATOM 2827 C C . ARG B 1 33 ? -2.123 8.125 -23.734 1 31.36 33 ARG B C 1
ATOM 2829 O O . ARG B 1 33 ? -3.168 8.289 -23.094 1 31.36 33 ARG B O 1
ATOM 2836 N N . SER B 1 34 ? -2.033 7.523 -24.797 1 32.25 34 SER B N 1
ATOM 2837 C CA . SER B 1 34 ? -3.258 6.957 -25.344 1 32.25 34 SER B CA 1
ATOM 2838 C C . SER B 1 34 ? -3.824 5.871 -24.438 1 32.25 34 SER B C 1
ATOM 2840 O O . SER B 1 34 ? -5.039 5.789 -24.234 1 32.25 34 SER B O 1
ATOM 2842 N N . HIS B 1 35 ? -2.949 5.109 -23.969 1 31.73 35 HIS B N 1
ATOM 2843 C CA . HIS B 1 35 ? -3.445 4.016 -23.141 1 31.73 35 HIS B CA 1
ATOM 2844 C C . HIS B 1 35 ? -4.023 4.535 -21.828 1 31.73 35 HIS B C 1
ATOM 2846 O O . HIS B 1 35 ? -5.082 4.086 -21.391 1 31.73 35 HIS B O 1
ATOM 2852 N N . PHE B 1 36 ? -3.381 5.52 -21.312 1 33.22 36 PHE B N 1
ATOM 2853 C CA . PHE B 1 36 ? -3.941 6.199 -20.156 1 33.22 36 PHE B CA 1
ATOM 2854 C C . PHE B 1 36 ? -5.277 6.848 -20.5 1 33.22 36 PHE B C 1
ATOM 2856 O O . PHE B 1 36 ? -6.246 6.73 -19.734 1 33.22 36 PHE B O 1
ATOM 2863 N N . GLU B 1 37 ? -5.227 7.543 -21.609 1 36.44 37 GLU B N 1
ATOM 2864 C CA . GLU B 1 37 ? -6.477 8.172 -22.016 1 36.44 37 GLU B CA 1
ATOM 2865 C C . GLU B 1 37 ? -7.586 7.137 -22.203 1 36.44 37 GLU B C 1
ATOM 2867 O O . GLU B 1 37 ? -8.734 7.387 -21.844 1 36.44 37 GLU B O 1
ATOM 2872 N N . ASN B 1 38 ? -7.133 6.156 -22.891 1 31.22 38 ASN B N 1
ATOM 2873 C CA . ASN B 1 38 ? -8.141 5.121 -23.094 1 31.22 38 ASN B CA 1
ATOM 2874 C C . ASN B 1 38 ? -8.617 4.543 -21.75 1 31.22 38 ASN B C 1
ATOM 2876 O O . ASN B 1 38 ? -9.797 4.242 -21.594 1 31.22 38 ASN B O 1
ATOM 2880 N N . LEU B 1 39 ? -7.648 4.312 -21.016 1 32.97 39 LEU B N 1
ATOM 2881 C CA . LEU B 1 39 ? -8.031 3.812 -19.703 1 32.97 39 LEU B CA 1
ATOM 2882 C C . LEU B 1 39 ? -8.867 4.844 -18.953 1 32.97 39 LEU B C 1
ATOM 2884 O O . LEU B 1 39 ? -9.852 4.496 -18.297 1 32.97 39 LEU B O 1
ATOM 2888 N N . VAL B 1 40 ? -8.375 6.156 -19.156 1 34.53 40 VAL B N 1
ATOM 2889 C CA . VAL B 1 40 ? -9.156 7.234 -18.562 1 34.53 40 VAL B CA 1
ATOM 2890 C C . VAL B 1 40 ? -10.523 7.312 -19.234 1 34.53 40 VAL B C 1
ATOM 2892 O O . VAL B 1 40 ? -11.539 7.512 -18.562 1 34.53 40 VAL B O 1
ATOM 2895 N N . LYS B 1 41 ? -10.508 7.363 -20.688 1 32.03 41 LYS B N 1
ATOM 2896 C CA . LYS B 1 41 ? -11.766 7.418 -21.422 1 32.03 41 LYS B CA 1
ATOM 2897 C C . LYS B 1 41 ? -12.672 6.242 -21.047 1 32.03 41 LYS B C 1
ATOM 2899 O O . LYS B 1 41 ? -13.898 6.379 -21.016 1 32.03 41 LYS B O 1
ATOM 2904 N N . ARG B 1 42 ? -11.953 5.152 -21.203 1 28.38 42 ARG B N 1
ATOM 2905 C CA . ARG B 1 42 ? -12.742 3.975 -20.859 1 28.38 42 ARG B CA 1
ATOM 2906 C C . ARG B 1 42 ? -13.273 4.07 -19.422 1 28.38 42 ARG B C 1
ATOM 2908 O O . ARG B 1 42 ? -14.227 3.375 -19.062 1 28.38 42 ARG B O 1
ATOM 2915 N N . GLN B 1 43 ? -12.352 4.555 -18.641 1 32.03 43 GLN B N 1
ATOM 2916 C CA . GLN B 1 43 ? -12.805 4.844 -17.297 1 32.03 43 GLN B CA 1
ATOM 2917 C C . GLN B 1 43 ? -13.688 6.09 -17.266 1 32.03 43 GLN B C 1
ATOM 2919 O O . GLN B 1 43 ? -13.188 7.215 -17.234 1 32.03 43 GLN B O 1
ATOM 2924 N N . SER B 1 44 ? -14.531 6.125 -18.219 1 28.2 44 SER B N 1
ATOM 2925 C CA . SER B 1 44 ? -15.523 7.195 -18.312 1 28.2 44 SER B CA 1
ATOM 2926 C C . SER B 1 44 ? -16.031 7.598 -16.938 1 28.2 44 SER B C 1
ATOM 2928 O O . SER B 1 44 ? -16.547 6.762 -16.188 1 28.2 44 SER B O 1
ATOM 2930 N N . PHE B 1 45 ? -15.273 8.43 -16.312 1 30.77 45 PHE B N 1
ATOM 2931 C CA . PHE B 1 45 ? -15.844 9.211 -15.219 1 30.77 45 PHE B CA 1
ATOM 2932 C C . PHE B 1 45 ? -17.234 9.719 -15.586 1 30.77 45 PHE B C 1
ATOM 2934 O O . PHE B 1 45 ? -17.375 10.68 -16.344 1 30.77 45 PHE B O 1
ATOM 2941 N N . THR B 1 46 ? -17.969 8.93 -16.016 1 28.75 46 THR B N 1
ATOM 2942 C CA . THR B 1 46 ? -19.25 9.57 -16.312 1 28.75 46 THR B CA 1
ATOM 2943 C C . THR B 1 46 ? -19.672 10.484 -15.164 1 28.75 46 THR B C 1
ATOM 2945 O O . THR B 1 46 ? -19.094 10.438 -14.07 1 28.75 46 THR B O 1
ATOM 2948 N N . THR B 1 47 ? -21.109 10.383 -14.797 1 29.33 47 THR B N 1
ATOM 2949 C CA . THR B 1 47 ? -21.969 11.477 -14.336 1 29.33 47 THR B CA 1
ATOM 2950 C C . THR B 1 47 ? -21.516 11.977 -12.969 1 29.33 47 THR B C 1
ATOM 2952 O O . THR B 1 47 ? -20.812 11.273 -12.242 1 29.33 47 THR B O 1
ATOM 2955 N N . GLY B 1 48 ? -22.047 13.258 -12.383 1 33.03 48 GLY B N 1
ATOM 2956 C CA . GLY B 1 48 ? -22.25 14.531 -11.711 1 33.03 48 GLY B CA 1
ATOM 2957 C C . GLY B 1 48 ? -22.328 14.406 -10.203 1 33.03 48 GLY B C 1
ATOM 2958 O O . GLY B 1 48 ? -22.906 15.273 -9.539 1 33.03 48 GLY B O 1
ATOM 2959 N N . ASN B 1 49 ? -22.266 13.156 -9.578 1 37.38 49 ASN B N 1
ATOM 2960 C CA . ASN B 1 49 ? -22.641 13.539 -8.219 1 37.38 49 ASN B CA 1
ATOM 2961 C C . ASN B 1 49 ? -21.484 14.266 -7.52 1 37.38 49 ASN B C 1
ATOM 2963 O O . ASN B 1 49 ? -20.328 14.055 -7.852 1 37.38 49 ASN B O 1
ATOM 2967 N N . ALA B 1 50 ? -21.75 15.422 -6.941 1 39.59 50 ALA B N 1
ATOM 2968 C CA . ALA B 1 50 ? -20.953 16.375 -6.172 1 39.59 50 ALA B CA 1
ATOM 2969 C C . ALA B 1 50 ? -19.859 15.648 -5.371 1 39.59 50 ALA B C 1
ATOM 2971 O O . ALA B 1 50 ? -18.734 16.141 -5.258 1 39.59 50 ALA B O 1
ATOM 2972 N N . SER B 1 51 ? -20.125 14.258 -4.965 1 52.69 51 SER B N 1
ATOM 2973 C CA . SER B 1 51 ? -19.219 13.523 -4.078 1 52.69 51 SER B CA 1
ATOM 2974 C C . SER B 1 51 ? -18.016 12.992 -4.84 1 52.69 51 SER B C 1
ATOM 2976 O O . SER B 1 51 ? -16.875 13.094 -4.363 1 52.69 51 SER B O 1
ATOM 2978 N N . ASP B 1 52 ? -18.109 12.742 -6.184 1 61.53 52 ASP B N 1
ATOM 2979 C CA . ASP B 1 52 ? -16.984 12.195 -6.938 1 61.53 52 ASP B CA 1
ATOM 2980 C C . ASP B 1 52 ? -16.016 13.297 -7.363 1 61.53 52 ASP B C 1
ATOM 2982 O O . ASP B 1 52 ? -14.797 13.133 -7.293 1 61.53 52 ASP B O 1
ATOM 2986 N N . SER B 1 53 ? -16.547 14.445 -7.582 1 69.62 53 SER B N 1
ATOM 2987 C CA . SER B 1 53 ? -15.727 15.578 -7.992 1 69.62 53 SER B CA 1
ATOM 2988 C C . SER B 1 53 ? -14.82 16.047 -6.855 1 69.62 53 SER B C 1
ATOM 2990 O O . SER B 1 53 ? -13.656 16.359 -7.078 1 69.62 53 SER B O 1
ATOM 2992 N N . THR B 1 54 ? -15.375 16.016 -5.711 1 72.94 54 THR B N 1
ATOM 2993 C CA . THR B 1 54 ? -14.617 16.484 -4.559 1 72.94 54 THR B CA 1
ATOM 2994 C C . THR B 1 54 ? -13.477 15.531 -4.227 1 72.94 54 THR B C 1
ATOM 2996 O O . THR B 1 54 ? -12.359 15.953 -3.932 1 72.94 54 THR B O 1
ATOM 2999 N N . VAL B 1 55 ? -13.758 14.234 -4.387 1 74 55 VAL B N 1
ATOM 3000 C CA . VAL B 1 55 ? -12.75 13.227 -4.074 1 74 55 VAL B CA 1
ATOM 3001 C C . VAL B 1 55 ? -11.602 13.312 -5.074 1 74 55 VAL B C 1
ATOM 3003 O O . VAL B 1 55 ? -10.43 13.289 -4.688 1 74 55 VAL B O 1
ATOM 3006 N N . LEU B 1 56 ? -11.914 13.492 -6.352 1 81.5 56 LEU B N 1
ATOM 3007 C CA . LEU B 1 56 ? -10.891 13.578 -7.391 1 81.5 56 LEU B CA 1
ATOM 3008 C C . LEU B 1 56 ? -10.07 14.852 -7.238 1 81.5 56 LEU B C 1
ATOM 3010 O O . LEU B 1 56 ? -8.852 14.828 -7.391 1 81.5 56 LEU B O 1
ATOM 3014 N N . SER B 1 57 ? -10.789 15.93 -6.949 1 86.06 57 SER B N 1
ATOM 3015 C CA . SER B 1 57 ? -10.102 17.203 -6.773 1 86.06 57 SER B CA 1
ATOM 3016 C C . SER B 1 57 ? -9.18 17.172 -5.559 1 86.06 57 SER B C 1
ATOM 3018 O O . SER B 1 57 ? -8.047 17.672 -5.617 1 86.06 57 SER B O 1
ATOM 3020 N N . ASN B 1 58 ? -9.68 16.547 -4.496 1 84.81 58 ASN B N 1
ATOM 3021 C CA . ASN B 1 58 ? -8.852 16.438 -3.295 1 84.81 58 ASN B CA 1
ATOM 3022 C C . ASN B 1 58 ? -7.645 15.539 -3.523 1 84.81 58 ASN B C 1
ATOM 3024 O O . ASN B 1 58 ? -6.551 15.82 -3.027 1 84.81 58 ASN B O 1
ATOM 3028 N N . ALA B 1 59 ? -7.922 14.516 -4.234 1 87.69 59 ALA B N 1
ATOM 3029 C CA . ALA B 1 59 ? -6.805 13.633 -4.578 1 87.69 59 ALA B CA 1
ATOM 3030 C C . ALA B 1 59 ? -5.746 14.383 -5.383 1 87.69 59 ALA B C 1
ATOM 3032 O O . ALA B 1 59 ? -4.547 14.227 -5.137 1 87.69 59 ALA B O 1
ATOM 3033 N N . LEU B 1 60 ? -6.164 15.172 -6.32 1 92.94 60 LEU B N 1
ATOM 3034 C CA . LEU B 1 60 ? -5.23 15.93 -7.152 1 92.94 60 LEU B CA 1
ATOM 3035 C C . LEU B 1 60 ? -4.453 16.938 -6.312 1 92.94 60 LEU B C 1
ATOM 3037 O O . LEU B 1 60 ? -3.264 17.156 -6.551 1 92.94 60 LEU B O 1
ATOM 3041 N N . VAL B 1 61 ? -5.082 17.547 -5.328 1 93.62 61 VAL B N 1
ATOM 3042 C CA . VAL B 1 61 ? -4.398 18.469 -4.414 1 93.62 61 VAL B CA 1
ATOM 3043 C C . VAL B 1 61 ? -3.238 17.75 -3.734 1 93.62 61 VAL B C 1
ATOM 3045 O O . VAL B 1 61 ? -2.123 18.266 -3.678 1 93.62 61 VAL B O 1
ATOM 3048 N N . LEU B 1 62 ? -3.492 16.547 -3.279 1 94.19 62 LEU B N 1
ATOM 3049 C CA . LEU B 1 62 ? -2.479 15.75 -2.6 1 94.19 62 LEU B CA 1
ATOM 3050 C C . LEU B 1 62 ? -1.337 15.398 -3.549 1 94.19 62 LEU B C 1
ATOM 3052 O O . LEU B 1 62 ? -0.164 15.492 -3.178 1 94.19 62 LEU B O 1
ATOM 3056 N N . GLN B 1 63 ? -1.703 15.039 -4.723 1 95.81 63 GLN B N 1
ATOM 3057 C CA . GLN B 1 63 ? -0.688 14.625 -5.684 1 95.81 63 GLN B CA 1
ATOM 3058 C C . GLN B 1 63 ? 0.173 15.805 -6.121 1 95.81 63 GLN B C 1
ATOM 3060 O O . GLN B 1 63 ? 1.381 15.664 -6.32 1 95.81 63 GLN B O 1
ATOM 3065 N N . HIS B 1 64 ? -0.456 17 -6.273 1 97.62 64 HIS B N 1
ATOM 3066 C CA . HIS B 1 64 ? 0.32 18.203 -6.551 1 97.62 64 HIS B CA 1
ATOM 3067 C C . HIS B 1 64 ? 1.354 18.453 -5.461 1 97.62 64 HIS B C 1
ATOM 3069 O O . HIS B 1 64 ? 2.506 18.781 -5.754 1 97.62 64 HIS B O 1
ATOM 3075 N N . LEU B 1 65 ? 0.911 18.359 -4.273 1 97.62 65 LEU B N 1
ATOM 3076 C CA . LEU B 1 65 ? 1.813 18.609 -3.152 1 97.62 65 LEU B CA 1
ATOM 3077 C C . LEU B 1 65 ? 3.004 17.656 -3.199 1 97.62 65 LEU B C 1
ATOM 3079 O O . LEU B 1 65 ? 4.156 18.094 -3.104 1 97.62 65 LEU B O 1
ATOM 3083 N N . GLU B 1 66 ? 2.781 16.359 -3.406 1 98.06 66 GLU B N 1
ATOM 3084 C CA . GLU B 1 66 ? 3.855 15.383 -3.43 1 98.06 66 GLU B CA 1
ATOM 3085 C C . GLU B 1 66 ? 4.766 15.578 -4.637 1 98.06 66 GLU B C 1
ATOM 3087 O O . GLU B 1 66 ? 5.988 15.508 -4.52 1 98.06 66 GLU B O 1
ATOM 3092 N N . ALA B 1 67 ? 4.121 15.797 -5.785 1 98.5 67 ALA B N 1
ATOM 3093 C CA . ALA B 1 67 ? 4.926 16.016 -6.984 1 98.5 67 ALA B CA 1
ATOM 3094 C C . ALA B 1 67 ? 5.879 17.188 -6.809 1 98.5 67 ALA B C 1
ATOM 3096 O O . ALA B 1 67 ? 7.055 17.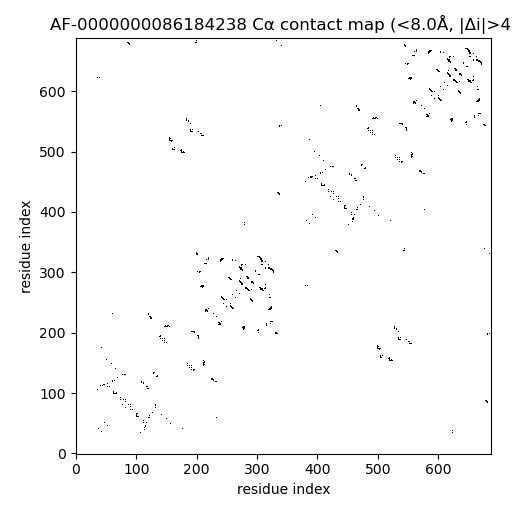109 -7.176 1 98.5 67 ALA B O 1
ATOM 3097 N N . ASN B 1 68 ? 5.414 18.281 -6.223 1 98.56 68 ASN B N 1
ATOM 3098 C CA . ASN B 1 68 ? 6.258 19.453 -5.984 1 98.56 68 ASN B CA 1
ATOM 3099 C C . ASN B 1 68 ? 7.328 19.156 -4.938 1 98.56 68 ASN B C 1
ATOM 3101 O O . ASN B 1 68 ? 8.469 19.609 -5.074 1 98.56 68 ASN B O 1
ATOM 3105 N N . PHE B 1 69 ? 7 18.469 -3.898 1 98.69 69 PHE B N 1
ATOM 3106 C CA . PHE B 1 69 ? 7.934 18.094 -2.84 1 98.69 69 PHE B CA 1
ATOM 3107 C C . PHE B 1 69 ? 9.148 17.375 -3.412 1 98.69 69 PHE B C 1
ATOM 3109 O O . PHE B 1 69 ? 10.289 17.766 -3.139 1 98.69 69 PHE B O 1
ATOM 3116 N N . TYR B 1 70 ? 8.906 16.344 -4.246 1 98.75 70 TYR B N 1
ATOM 3117 C CA . TYR B 1 70 ? 10.008 15.547 -4.777 1 98.75 70 TYR B CA 1
ATOM 3118 C C . TYR B 1 70 ? 10.773 16.328 -5.844 1 98.75 70 TYR B C 1
ATOM 3120 O O . TYR B 1 70 ? 12 16.188 -5.957 1 98.75 70 TYR B O 1
ATOM 3128 N N . THR B 1 71 ? 10.039 17.109 -6.664 1 98.19 71 THR B N 1
ATOM 3129 C CA . THR B 1 71 ? 10.711 17.938 -7.656 1 98.19 71 THR B CA 1
ATOM 3130 C C . THR B 1 71 ? 11.688 18.906 -6.98 1 98.19 71 THR B C 1
ATOM 3132 O O . THR B 1 71 ? 12.852 19 -7.383 1 98.19 71 THR B O 1
ATOM 3135 N N . GLU B 1 72 ? 11.242 19.562 -5.906 1 97.94 72 GLU B N 1
ATOM 3136 C CA . GLU B 1 72 ? 12.078 20.516 -5.184 1 97.94 72 GLU B CA 1
ATOM 3137 C C . GLU B 1 72 ? 13.242 19.812 -4.488 1 97.94 72 GLU B C 1
ATOM 3139 O O . GLU B 1 72 ? 14.375 20.281 -4.52 1 97.94 72 GLU B O 1
ATOM 3144 N N . GLY B 1 73 ? 12.961 18.688 -3.83 1 98.38 73 GLY B N 1
ATOM 3145 C CA . GLY B 1 73 ? 14.008 17.953 -3.146 1 98.38 73 GLY B CA 1
ATOM 3146 C C . GLY B 1 73 ? 15.109 17.484 -4.074 1 98.38 73 GLY B C 1
ATOM 3147 O O . GLY B 1 73 ? 16.297 17.609 -3.758 1 98.38 73 GLY B O 1
ATOM 3148 N N . LEU B 1 74 ? 14.742 17 -5.262 1 98.38 74 LEU B N 1
ATOM 3149 C CA . LEU B 1 74 ? 15.703 16.469 -6.223 1 98.38 74 LEU B CA 1
ATOM 3150 C C . LEU B 1 74 ? 16.469 17.594 -6.902 1 98.38 74 LEU B C 1
ATOM 3152 O O . LEU B 1 74 ? 17.578 17.375 -7.398 1 98.38 74 LEU B O 1
ATOM 3156 N N . ALA B 1 75 ? 15.891 18.797 -6.98 1 98.19 75 ALA B N 1
ATOM 3157 C CA . ALA B 1 75 ? 16.609 19.969 -7.461 1 98.19 75 ALA B CA 1
ATOM 3158 C C . ALA B 1 75 ? 17.641 20.438 -6.434 1 98.19 75 ALA B C 1
ATOM 3160 O O . ALA B 1 75 ? 18.719 20.906 -6.793 1 98.19 75 ALA B O 1
ATOM 3161 N N . LYS B 1 76 ? 17.312 20.328 -5.195 1 98.06 76 LYS B N 1
ATOM 3162 C CA . LYS B 1 76 ? 18.156 20.812 -4.102 1 98.06 76 LYS B CA 1
ATOM 3163 C C . LYS B 1 76 ? 19.312 19.844 -3.824 1 98.06 76 LYS B C 1
ATOM 3165 O O . LYS B 1 76 ? 20.422 20.281 -3.531 1 98.06 76 LYS B O 1
ATOM 3170 N N . PHE B 1 77 ? 19.078 18.516 -3.863 1 98.31 77 PHE B N 1
ATOM 3171 C CA . PHE B 1 77 ? 20.062 17.516 -3.479 1 98.31 77 PHE B CA 1
ATOM 3172 C C . PHE B 1 77 ? 20.469 16.672 -4.684 1 98.31 77 PHE B C 1
ATOM 3174 O O . PHE B 1 77 ? 19.656 15.992 -5.289 1 98.31 77 PHE B O 1
ATOM 3181 N N . ASP B 1 78 ? 21.75 16.734 -5.008 1 97.75 78 ASP B N 1
ATOM 3182 C CA . ASP B 1 78 ? 22.281 15.891 -6.074 1 97.75 78 ASP B CA 1
ATOM 3183 C C . ASP B 1 78 ? 22.766 14.555 -5.527 1 97.75 78 ASP B C 1
ATOM 3185 O O . ASP B 1 78 ? 22.578 14.25 -4.348 1 97.75 78 ASP B O 1
ATOM 3189 N N . GLN B 1 79 ? 23.297 13.719 -6.387 1 97.12 79 GLN B N 1
ATOM 3190 C CA . GLN B 1 79 ? 23.75 12.391 -5.996 1 97.12 79 GLN B CA 1
ATOM 3191 C C . GLN B 1 79 ? 24.766 12.469 -4.859 1 97.12 79 GLN B C 1
ATOM 3193 O O . GLN B 1 79 ? 24.703 11.68 -3.914 1 97.12 79 GLN B O 1
ATOM 3198 N N . ASN B 1 80 ? 25.625 13.406 -4.93 1 97.62 80 ASN B N 1
ATOM 3199 C CA . ASN B 1 80 ? 26.672 13.57 -3.92 1 97.62 80 ASN B CA 1
ATOM 3200 C C . ASN B 1 80 ? 26.078 13.891 -2.553 1 97.62 80 ASN B C 1
ATOM 3202 O O . ASN B 1 80 ? 26.609 13.469 -1.524 1 97.62 80 ASN B O 1
ATOM 3206 N N . SER B 1 81 ? 24.984 14.664 -2.537 1 97.5 81 SER B N 1
ATOM 3207 C CA . SER B 1 81 ? 24.328 15 -1.282 1 97.5 81 SER B CA 1
ATOM 3208 C C . SER B 1 81 ? 23.828 13.75 -0.571 1 97.5 81 SER B C 1
ATOM 3210 O O . SER B 1 81 ? 24.016 13.594 0.635 1 97.5 81 SER B O 1
ATOM 3212 N N . PHE B 1 82 ? 23.219 12.852 -1.304 1 96.62 82 PHE B N 1
ATOM 3213 C CA . PHE B 1 82 ? 22.703 11.617 -0.729 1 96.62 82 PHE B CA 1
ATOM 3214 C C . PHE B 1 82 ? 23.844 10.695 -0.308 1 96.62 82 PHE B C 1
ATOM 3216 O O . PHE B 1 82 ? 23.797 10.086 0.759 1 96.62 82 PHE B O 1
ATOM 3223 N N . ASP B 1 83 ? 24.906 10.641 -1.126 1 95.44 83 ASP B N 1
ATOM 3224 C CA . ASP B 1 83 ? 26.062 9.812 -0.804 1 95.44 83 ASP B CA 1
ATOM 3225 C C . ASP B 1 83 ? 26.734 10.281 0.485 1 95.44 83 ASP B C 1
ATOM 3227 O O . ASP B 1 83 ? 27.094 9.469 1.338 1 95.44 83 ASP B O 1
ATOM 3231 N N . GLN B 1 84 ? 26.875 11.586 0.623 1 95.94 84 GLN B N 1
ATOM 3232 C CA . GLN B 1 84 ? 27.516 12.164 1.799 1 95.94 84 GLN B CA 1
ATOM 3233 C C . GLN B 1 84 ? 26.688 11.906 3.059 1 95.94 84 GLN B C 1
ATOM 3235 O O . GLN B 1 84 ? 27.234 11.781 4.152 1 95.94 84 GLN B O 1
ATOM 3240 N N . ALA B 1 85 ? 25.406 11.766 2.818 1 94.75 85 ALA B N 1
ATOM 3241 C CA . ALA B 1 85 ? 24.516 11.484 3.945 1 94.75 85 ALA B CA 1
ATOM 3242 C C . ALA B 1 85 ? 24.453 9.984 4.23 1 94.75 85 ALA B C 1
ATOM 3244 O O . ALA B 1 85 ? 23.766 9.562 5.164 1 94.75 85 ALA B O 1
ATOM 3245 N N . GLY B 1 86 ? 25.109 9.203 3.42 1 93.81 86 GLY B N 1
ATOM 3246 C CA . GLY B 1 86 ? 25.188 7.77 3.66 1 93.81 86 GLY B CA 1
ATOM 3247 C C . GLY B 1 86 ? 24.156 6.969 2.895 1 93.81 86 GLY B C 1
ATOM 3248 O O . GLY B 1 86 ? 24.016 5.762 3.098 1 93.81 86 GLY B O 1
ATOM 3249 N N . TYR B 1 87 ? 23.391 7.629 2.027 1 94.62 87 TYR B N 1
ATOM 3250 C CA . TYR B 1 87 ? 22.359 6.973 1.234 1 94.62 87 TYR B CA 1
ATOM 3251 C C . TYR B 1 87 ? 22.828 6.742 -0.196 1 94.62 87 TYR B C 1
ATOM 3253 O O . TYR B 1 87 ? 22.281 7.328 -1.137 1 94.62 87 TYR B O 1
ATOM 3261 N N . TYR B 1 88 ? 23.719 5.75 -0.351 1 94.31 88 TYR B N 1
ATOM 3262 C CA . TYR B 1 88 ? 24.219 5.41 -1.682 1 94.31 88 TYR B CA 1
ATOM 3263 C C . TYR B 1 88 ? 23.125 4.746 -2.51 1 94.31 88 TYR B C 1
ATOM 3265 O O . TYR B 1 88 ? 22.344 3.945 -1.99 1 94.31 88 TYR B O 1
ATOM 3273 N N . ASN B 1 89 ? 22.984 5.098 -3.771 1 94.5 89 ASN B N 1
ATOM 3274 C CA . ASN B 1 89 ? 22.094 4.512 -4.766 1 94.5 89 ASN B CA 1
ATOM 3275 C C . ASN B 1 89 ? 20.625 4.848 -4.473 1 94.5 89 ASN B C 1
ATOM 3277 O O . ASN B 1 89 ? 19.719 4.223 -5.023 1 94.5 89 ASN B O 1
ATOM 3281 N N . LEU B 1 90 ? 20.391 5.848 -3.621 1 96.5 90 LEU B N 1
ATOM 3282 C CA . LEU B 1 90 ? 19.016 6.211 -3.268 1 96.5 90 LEU B CA 1
ATOM 3283 C C . LEU B 1 90 ? 18.406 7.105 -4.336 1 96.5 90 LEU B C 1
ATOM 3285 O O . LEU B 1 90 ? 17.2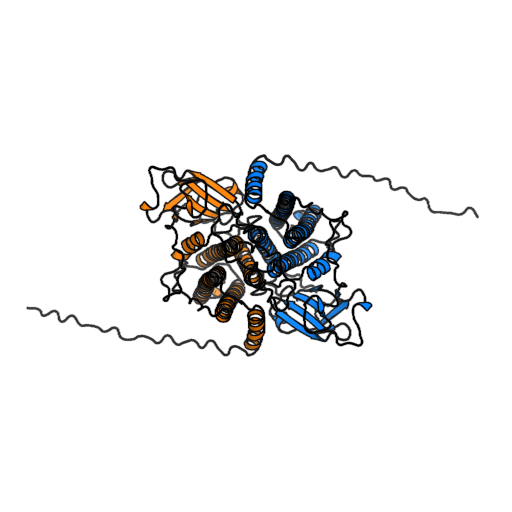19 6.992 -4.637 1 96.5 90 LEU B O 1
ATOM 3289 N N . ARG B 1 91 ? 19.156 8.016 -4.891 1 96.62 91 ARG B N 1
ATOM 3290 C CA . ARG B 1 91 ? 18.609 9.094 -5.711 1 96.62 91 ARG B CA 1
ATOM 3291 C C . ARG B 1 91 ? 17.828 8.531 -6.898 1 96.62 91 ARG B C 1
ATOM 3293 O O . ARG B 1 91 ? 16.75 9.031 -7.23 1 96.62 91 ARG B O 1
ATOM 3300 N N . PRO B 1 92 ? 18.297 7.461 -7.609 1 94.69 92 PRO B N 1
ATOM 3301 C CA . PRO B 1 92 ? 17.5 6.926 -8.719 1 94.69 92 PRO B CA 1
ATOM 3302 C C . PRO B 1 92 ? 16.125 6.461 -8.281 1 94.69 92 PRO B C 1
ATOM 3304 O O . PRO B 1 92 ? 15.156 6.562 -9.047 1 94.69 92 PRO B O 1
ATOM 3307 N N . LEU B 1 93 ? 16.016 5.945 -7.113 1 96.19 93 LEU B N 1
ATOM 3308 C CA . LEU B 1 93 ? 14.711 5.531 -6.609 1 96.19 93 LEU B CA 1
ATOM 3309 C C . LEU B 1 93 ? 13.836 6.738 -6.293 1 96.19 93 LEU B C 1
ATOM 3311 O O . LEU B 1 93 ? 12.625 6.707 -6.508 1 96.19 93 LEU B O 1
ATOM 3315 N N . LEU B 1 94 ? 14.453 7.793 -5.801 1 98.25 94 LEU B N 1
ATOM 3316 C CA . LEU B 1 94 ? 13.703 9.023 -5.566 1 98.25 94 LEU B CA 1
ATOM 3317 C C . LEU B 1 94 ? 13.211 9.617 -6.883 1 98.25 94 LEU B C 1
ATOM 3319 O O . LEU B 1 94 ? 12.117 10.18 -6.945 1 98.25 94 LEU B O 1
ATOM 3323 N N . GLU B 1 95 ? 14.031 9.562 -7.875 1 97.38 95 GLU B N 1
ATOM 3324 C CA . GLU B 1 95 ? 13.609 10.008 -9.203 1 97.38 95 GLU B CA 1
ATOM 3325 C C . GLU B 1 95 ? 12.422 9.188 -9.703 1 97.38 95 GLU B C 1
ATOM 3327 O O . GLU B 1 95 ? 11.516 9.734 -10.344 1 97.38 95 GLU B O 1
ATOM 3332 N N . GLN B 1 96 ? 12.422 7.926 -9.445 1 95.62 96 GLN B N 1
ATOM 3333 C CA . GLN B 1 96 ? 11.273 7.102 -9.797 1 95.62 96 GLN B CA 1
ATOM 3334 C C . GLN B 1 96 ? 10.031 7.531 -9.031 1 95.62 96 GLN B C 1
ATOM 3336 O O . GLN B 1 96 ? 8.938 7.594 -9.594 1 95.62 96 GLN B O 1
ATOM 3341 N N . VAL B 1 97 ? 10.172 7.789 -7.738 1 98.25 97 VAL B N 1
ATOM 3342 C CA . VAL B 1 97 ? 9.047 8.281 -6.949 1 98.25 97 VAL B CA 1
ATOM 3343 C C . VAL B 1 97 ? 8.508 9.57 -7.562 1 98.25 97 VAL B C 1
ATOM 3345 O O . VAL B 1 97 ? 7.297 9.734 -7.711 1 98.25 97 VAL B O 1
ATOM 3348 N N . ALA B 1 98 ? 9.414 10.477 -7.926 1 98.38 98 ALA B N 1
ATOM 3349 C CA . ALA B 1 98 ? 9.016 11.734 -8.547 1 98.38 98 ALA B CA 1
ATOM 3350 C C . ALA B 1 98 ? 8.234 11.492 -9.828 1 98.38 98 ALA B C 1
ATOM 3352 O O . ALA B 1 98 ? 7.23 12.156 -10.094 1 98.38 98 ALA B O 1
ATOM 3353 N N . GLN B 1 99 ? 8.656 10.57 -10.578 1 96.56 99 GLN B N 1
ATOM 3354 C CA . GLN B 1 99 ? 7.961 10.234 -11.812 1 96.56 99 GLN B CA 1
ATOM 3355 C C . GLN B 1 99 ? 6.582 9.641 -11.523 1 96.56 99 GLN B C 1
ATOM 3357 O O . GLN B 1 99 ? 5.609 9.961 -12.211 1 96.56 99 GLN B O 1
ATOM 3362 N N . ASP B 1 100 ? 6.516 8.766 -10.562 1 96.69 100 ASP B N 1
ATOM 3363 C CA . ASP B 1 100 ? 5.223 8.227 -10.156 1 96.69 100 ASP B CA 1
ATOM 3364 C C . ASP B 1 100 ? 4.258 9.344 -9.773 1 96.69 100 ASP B C 1
ATOM 3366 O O . ASP B 1 100 ? 3.107 9.359 -10.211 1 96.69 100 ASP B O 1
ATOM 3370 N N . GLU B 1 101 ? 4.773 10.281 -8.961 1 97.75 101 GLU B N 1
ATOM 3371 C CA . GLU B 1 101 ? 3.914 11.367 -8.5 1 97.75 101 GLU B CA 1
ATOM 3372 C C . GLU B 1 101 ? 3.447 12.234 -9.672 1 97.75 101 GLU B C 1
ATOM 3374 O O . GLU B 1 101 ? 2.307 12.695 -9.688 1 97.75 101 GLU B O 1
ATOM 3379 N N . ALA B 1 102 ? 4.316 12.461 -10.617 1 97.12 102 ALA B N 1
ATOM 3380 C CA . ALA B 1 102 ? 3.926 13.211 -11.812 1 97.12 102 ALA B CA 1
ATOM 3381 C C . ALA B 1 102 ? 2.838 12.469 -12.586 1 97.12 102 ALA B C 1
ATOM 3383 O O . ALA B 1 102 ? 1.894 13.086 -13.078 1 97.12 102 ALA B O 1
ATOM 3384 N N . GLU B 1 103 ? 2.982 11.172 -12.672 1 93.88 103 GLU B N 1
ATOM 3385 C CA . GLU B 1 103 ? 1.968 10.375 -13.352 1 93.88 103 GLU B CA 1
ATOM 3386 C C . GLU B 1 103 ? 0.647 10.391 -12.586 1 93.88 103 GLU B C 1
ATOM 3388 O O . GLU B 1 103 ? -0.426 10.352 -13.188 1 93.88 103 GLU B O 1
ATOM 3393 N N . HIS B 1 104 ? 0.692 10.406 -11.25 1 94.44 104 HIS B N 1
ATOM 3394 C CA . HIS B 1 104 ? -0.52 10.523 -10.453 1 94.44 104 HIS B CA 1
ATOM 3395 C C . HIS B 1 104 ? -1.238 11.844 -10.727 1 94.44 104 HIS B C 1
ATOM 3397 O O . HIS B 1 104 ? -2.461 11.867 -10.883 1 94.44 104 HIS B O 1
ATOM 3403 N N . VAL B 1 105 ? -0.463 12.922 -10.781 1 95.31 105 VAL B N 1
ATOM 3404 C CA . VAL B 1 105 ? -1.037 14.211 -11.133 1 95.31 105 VAL B CA 1
ATOM 3405 C C . VAL B 1 105 ? -1.716 14.125 -12.5 1 95.31 105 VAL B C 1
ATOM 3407 O O . VAL B 1 105 ? -2.855 14.57 -12.664 1 95.31 105 VAL B O 1
ATOM 3410 N N . ASN B 1 106 ? -1.007 13.602 -13.453 1 93.31 106 ASN B N 1
ATOM 3411 C CA . ASN B 1 106 ? -1.562 13.461 -14.797 1 93.31 106 ASN B CA 1
ATOM 3412 C C . ASN B 1 106 ? -2.848 12.641 -14.789 1 93.31 106 ASN B C 1
ATOM 3414 O O . ASN B 1 106 ? -3.807 12.969 -15.492 1 93.31 106 ASN B O 1
ATOM 3418 N N . PHE B 1 107 ? -2.848 11.617 -14.062 1 88.44 107 PHE B N 1
ATOM 3419 C CA . PHE B 1 107 ? -4.02 10.75 -13.969 1 88.44 107 PHE B CA 1
ATOM 3420 C C . PHE B 1 107 ? -5.234 11.539 -13.484 1 88.44 107 PHE B C 1
ATOM 3422 O O . PHE B 1 107 ? -6.273 11.555 -14.141 1 88.44 107 PHE B O 1
ATOM 3429 N N . PHE B 1 108 ? -5.133 12.18 -12.383 1 88.75 108 PHE B N 1
ATOM 3430 C CA . PHE B 1 108 ? -6.273 12.859 -11.781 1 88.75 108 PHE B CA 1
ATOM 3431 C C . PHE B 1 108 ? -6.672 14.078 -12.602 1 88.75 108 PHE B C 1
ATOM 3433 O O . PHE B 1 108 ? -7.855 14.414 -12.688 1 88.75 108 PHE B O 1
ATOM 3440 N N . THR B 1 109 ? -5.641 14.805 -13.195 1 91.94 109 THR B N 1
ATOM 3441 C CA . THR B 1 109 ? -5.949 15.914 -14.086 1 91.94 109 THR B CA 1
ATOM 3442 C C . THR B 1 109 ? -6.785 15.438 -15.273 1 91.94 109 THR B C 1
ATOM 3444 O O . THR B 1 109 ? -7.801 16.047 -15.609 1 91.94 109 THR B O 1
ATOM 3447 N N . THR B 1 110 ? -6.402 14.367 -15.836 1 86.38 110 THR B N 1
ATOM 3448 C CA . THR B 1 110 ? -7.105 13.797 -16.984 1 86.38 110 THR B CA 1
ATOM 3449 C C . THR B 1 110 ? -8.5 13.32 -16.578 1 86.38 110 THR B C 1
ATOM 3451 O O . THR B 1 110 ? -9.461 13.523 -17.312 1 86.38 110 THR B O 1
ATOM 3454 N N . ALA B 1 111 ? -8.602 12.656 -15.422 1 80.69 111 ALA B N 1
ATOM 3455 C CA . ALA B 1 111 ? -9.883 12.172 -14.922 1 80.69 111 ALA B CA 1
ATOM 3456 C C . ALA B 1 111 ? -10.852 13.328 -14.703 1 80.69 111 ALA B C 1
ATOM 3458 O O . ALA B 1 111 ? -12.039 13.227 -15.039 1 80.69 111 ALA B O 1
ATOM 3459 N N . LEU B 1 112 ? -10.391 14.406 -14.148 1 84.38 112 LEU B N 1
ATOM 3460 C CA . LEU B 1 112 ? -11.219 15.578 -13.891 1 84.38 112 LEU B CA 1
ATOM 3461 C C . LEU B 1 112 ? -11.664 16.219 -15.203 1 84.38 112 LEU B C 1
ATOM 3463 O O . LEU B 1 112 ? -12.828 16.609 -15.344 1 84.38 112 LEU B O 1
ATOM 3467 N N . LYS B 1 113 ? -10.766 16.328 -16.156 1 85.06 113 LYS B N 1
ATOM 3468 C CA . LYS B 1 113 ? -11.109 16.844 -17.469 1 85.06 113 LYS B CA 1
ATOM 3469 C C . LYS B 1 113 ? -12.188 16 -18.141 1 85.06 113 LYS B C 1
ATOM 3471 O O . LYS B 1 113 ? -13.141 16.547 -18.719 1 85.06 113 LYS B O 1
ATOM 3476 N N . ALA B 1 114 ? -11.992 14.742 -18.031 1 76.06 114 ALA B N 1
ATOM 3477 C CA . ALA B 1 114 ? -12.969 13.828 -18.625 1 76.06 114 ALA B CA 1
ATOM 3478 C C . ALA B 1 114 ? -14.344 14 -17.969 1 76.06 114 ALA B C 1
ATOM 3480 O O . ALA B 1 114 ? -15.367 13.781 -18.625 1 76.06 114 ALA B O 1
ATOM 3481 N N . ALA B 1 115 ? -14.391 14.414 -16.719 1 74.56 115 ALA B N 1
ATOM 3482 C CA . ALA B 1 115 ? -15.633 14.641 -15.984 1 74.56 115 ALA B CA 1
ATOM 3483 C C . ALA B 1 115 ? -16.109 16.078 -16.156 1 74.56 115 ALA B C 1
ATOM 3485 O O . ALA B 1 115 ? -17.094 16.5 -15.531 1 74.56 115 ALA B O 1
ATOM 3486 N N . ASN B 1 116 ? -15.398 16.859 -16.984 1 82.94 116 ASN B N 1
ATOM 3487 C CA . ASN B 1 116 ? -15.703 18.266 -17.25 1 82.94 116 ASN B CA 1
ATOM 3488 C C . ASN B 1 116 ? -15.633 19.109 -15.984 1 82.94 116 ASN B C 1
ATOM 3490 O O . ASN B 1 116 ? -16.469 19.984 -15.766 1 82.94 116 ASN B O 1
ATOM 3494 N N . ILE B 1 117 ? -14.812 18.656 -15.148 1 84.25 117 ILE B N 1
ATOM 3495 C CA . ILE B 1 117 ? -14.508 19.406 -13.938 1 84.25 117 ILE B CA 1
ATOM 3496 C C . ILE B 1 117 ? -13.141 20.078 -14.078 1 84.25 117 ILE B C 1
ATOM 3498 O O . ILE B 1 117 ? -12.172 19.438 -14.508 1 84.25 117 ILE B O 1
ATOM 3502 N N . SER B 1 118 ? -13.125 21.328 -13.734 1 90.5 118 SER B N 1
ATOM 3503 C CA . SER B 1 118 ? -11.844 22.031 -13.797 1 90.5 118 SER B CA 1
ATOM 3504 C C . SER B 1 118 ? -10.836 21.438 -12.812 1 90.5 118 SER B C 1
ATOM 3506 O O . SER B 1 118 ? -11.125 21.312 -11.617 1 90.5 118 SER B O 1
ATOM 3508 N N . ALA B 1 119 ? -9.719 21.062 -13.336 1 92.75 119 ALA B N 1
ATOM 3509 C CA . ALA B 1 119 ? -8.672 20.5 -12.484 1 92.75 119 ALA B CA 1
ATOM 3510 C C . ALA B 1 119 ? -8.031 21.578 -11.609 1 92.75 119 ALA B C 1
ATOM 3512 O O . ALA B 1 119 ? -7.707 22.672 -12.094 1 92.75 119 ALA B O 1
ATOM 3513 N N . VAL B 1 120 ? -7.891 21.312 -10.312 1 94.75 120 VAL B N 1
ATOM 3514 C CA . VAL B 1 120 ? -7.191 22.234 -9.422 1 94.75 120 VAL B CA 1
ATOM 3515 C C . VAL B 1 120 ? -5.727 22.344 -9.836 1 94.75 120 VAL B C 1
ATOM 3517 O O . VAL B 1 120 ? -5.168 21.406 -10.406 1 94.75 120 VAL B O 1
ATOM 3520 N N . GLN B 1 121 ? -5.121 23.453 -9.547 1 96.94 121 GLN B N 1
ATOM 3521 C CA . GLN B 1 121 ? -3.721 23.703 -9.859 1 96.94 121 GLN B CA 1
ATOM 3522 C C . GLN B 1 121 ? -2.836 23.531 -8.633 1 96.94 121 GLN B C 1
ATOM 3524 O O . GLN B 1 121 ? -3.33 23.5 -7.504 1 96.94 121 GLN B O 1
ATOM 3529 N N . ALA B 1 122 ? -1.548 23.344 -8.938 1 97.75 122 ALA B N 1
ATOM 3530 C CA . ALA B 1 122 ? -0.592 23.266 -7.836 1 97.75 122 ALA B CA 1
ATOM 3531 C C . ALA B 1 122 ? -0.548 24.562 -7.043 1 97.75 122 ALA B C 1
ATOM 3533 O O . ALA B 1 122 ? -0.587 25.656 -7.621 1 97.75 122 ALA B O 1
ATOM 3534 N N . CYS B 1 123 ? -0.447 24.469 -5.727 1 97.56 123 CYS B N 1
ATOM 3535 C CA . CYS B 1 123 ? -0.258 25.625 -4.844 1 97.56 123 CYS B CA 1
ATOM 3536 C C . CYS B 1 123 ? 1.218 25.984 -4.73 1 97.56 123 CYS B C 1
ATOM 3538 O O . CYS B 1 123 ? 2.064 25.375 -5.383 1 97.56 123 CYS B O 1
ATOM 3540 N N . ASN B 1 124 ? 1.457 27.109 -4.051 1 97.62 124 ASN B N 1
ATOM 3541 C CA . ASN B 1 124 ? 2.803 27.406 -3.574 1 97.62 124 ASN B CA 1
ATOM 3542 C C . ASN B 1 124 ? 3.094 26.734 -2.236 1 97.62 124 ASN B C 1
ATOM 3544 O O . ASN B 1 124 ? 2.297 26.828 -1.302 1 97.62 124 ASN B O 1
ATOM 3548 N N . TYR B 1 125 ? 4.203 26 -2.277 1 97.88 125 TYR B N 1
ATOM 3549 C CA . TYR B 1 125 ? 4.477 25.172 -1.111 1 97.88 125 TYR B CA 1
ATOM 3550 C C . TYR B 1 125 ? 5.762 25.609 -0.417 1 97.88 125 TYR B C 1
ATOM 3552 O O . TYR B 1 125 ? 6.633 26.219 -1.039 1 97.88 125 TYR B O 1
ATOM 3560 N N . THR B 1 126 ? 5.84 25.391 0.895 1 96.88 126 THR B N 1
ATOM 3561 C CA . THR B 1 126 ? 7.059 25.469 1.69 1 96.88 126 THR B CA 1
ATOM 3562 C C . THR B 1 126 ? 7.266 24.172 2.475 1 96.88 126 THR B C 1
ATOM 3564 O O . THR B 1 126 ? 6.422 23.781 3.287 1 96.88 126 THR B O 1
ATOM 3567 N N . PHE B 1 127 ? 8.344 23.562 2.203 1 97.56 127 PHE B N 1
ATOM 3568 C CA . PHE B 1 127 ? 8.672 22.297 2.869 1 97.56 127 PHE B CA 1
ATOM 3569 C C . PHE B 1 127 ? 9.828 22.484 3.844 1 97.56 127 PHE B C 1
ATOM 3571 O O . PHE B 1 127 ? 10.922 22.906 3.445 1 97.56 127 PHE B O 1
ATOM 3578 N N . PRO B 1 128 ? 9.633 22.172 5.141 1 95.06 128 PRO B N 1
ATOM 3579 C CA . PRO B 1 128 ? 10.641 22.469 6.152 1 95.06 128 PRO B CA 1
ATOM 3580 C C . PRO B 1 128 ? 11.703 21.375 6.281 1 95.06 128 PRO B C 1
ATOM 3582 O O . PRO B 1 128 ? 11.672 20.594 7.227 1 95.06 128 PRO B O 1
ATOM 3585 N N . TYR B 1 129 ? 12.648 21.359 5.379 1 95.5 129 TYR B N 1
ATOM 3586 C CA . TYR B 1 129 ? 13.844 20.531 5.488 1 95.5 129 TYR B CA 1
ATOM 3587 C C . TYR B 1 129 ? 15.094 21.312 5.102 1 95.5 129 TYR B C 1
ATOM 3589 O O . TYR B 1 129 ? 15.039 22.188 4.238 1 95.5 129 TYR B O 1
ATOM 3597 N N . GLU B 1 130 ? 16.172 20.938 5.754 1 95.81 130 GLU B N 1
ATOM 3598 C CA . GLU B 1 130 ? 17.422 21.672 5.52 1 95.81 130 GLU B CA 1
ATOM 3599 C C . GLU B 1 130 ? 18.453 20.781 4.844 1 95.81 130 GLU B C 1
ATOM 3601 O O . GLU B 1 130 ? 19.359 21.266 4.164 1 95.81 130 GLU B O 1
ATOM 3606 N N . ASP B 1 131 ? 18.344 19.5 5.102 1 96.94 131 ASP B N 1
ATOM 3607 C CA . ASP B 1 131 ? 19.312 18.547 4.598 1 96.94 131 ASP B CA 1
ATOM 3608 C C . ASP B 1 131 ? 18.641 17.25 4.156 1 96.94 131 ASP B C 1
ATOM 3610 O O . ASP B 1 131 ? 17.406 17.141 4.207 1 96.94 131 ASP B O 1
ATOM 3614 N N . VAL B 1 132 ? 19.406 16.297 3.709 1 96.62 132 VAL B N 1
ATOM 3615 C CA . VAL B 1 132 ? 18.906 15.047 3.166 1 96.62 132 VAL B CA 1
ATOM 3616 C C . VAL B 1 132 ? 18.109 14.305 4.234 1 96.62 132 VAL B C 1
ATOM 3618 O O . VAL B 1 132 ? 17.047 13.758 3.953 1 96.62 132 VAL B O 1
ATOM 3621 N N . SER B 1 133 ? 18.641 14.328 5.457 1 94.06 133 SER B N 1
ATOM 3622 C CA . SER B 1 133 ? 17.938 13.641 6.543 1 94.06 133 SER B CA 1
ATOM 3623 C C . SER B 1 133 ? 16.562 14.25 6.781 1 94.06 133 SER B C 1
ATOM 3625 O O . SER B 1 133 ? 15.57 13.523 6.934 1 94.06 133 SER B O 1
ATOM 3627 N N . GLY B 1 134 ? 16.516 15.609 6.824 1 94.88 134 GLY B N 1
ATOM 3628 C CA . GLY B 1 134 ? 15.234 16.281 6.965 1 94.88 134 GLY B CA 1
ATOM 3629 C C . GLY B 1 134 ? 14.297 16.031 5.805 1 94.88 134 GLY B C 1
ATOM 3630 O O . GLY B 1 134 ? 13.086 15.852 6.004 1 94.88 134 GLY B O 1
ATOM 3631 N N . PHE B 1 135 ? 14.852 15.977 4.59 1 97.62 135 PHE B N 1
ATOM 3632 C CA . PHE B 1 135 ? 14.07 15.68 3.395 1 97.62 135 PHE B CA 1
ATOM 3633 C C . PHE B 1 135 ? 13.461 14.289 3.477 1 97.62 135 PHE B C 1
ATOM 3635 O O . PHE B 1 135 ? 12.266 14.117 3.215 1 97.62 135 PHE B O 1
ATOM 3642 N N . LEU B 1 136 ? 14.242 13.289 3.906 1 96.5 136 LEU B N 1
ATOM 3643 C CA . LEU B 1 136 ? 13.773 11.914 3.969 1 96.5 136 LEU B CA 1
ATOM 3644 C C . LEU B 1 136 ? 12.773 11.727 5.105 1 96.5 136 LEU B C 1
ATOM 3646 O O . LEU B 1 136 ? 11.836 10.93 4.992 1 96.5 136 LEU B O 1
ATOM 3650 N N . ARG B 1 137 ? 12.914 12.445 6.172 1 93.44 137 ARG B N 1
ATOM 3651 C CA . ARG B 1 137 ? 11.938 12.414 7.254 1 93.44 137 ARG B CA 1
ATOM 3652 C C . ARG B 1 137 ? 10.594 12.953 6.789 1 93.44 137 ARG B C 1
ATOM 3654 O O . ARG B 1 137 ? 9.547 12.367 7.086 1 93.44 137 ARG B O 1
ATOM 3661 N N . LEU B 1 138 ? 10.641 14.07 6.137 1 96.38 138 LEU B N 1
ATOM 3662 C CA . LEU B 1 138 ? 9.398 14.656 5.656 1 96.38 138 LEU B CA 1
ATOM 3663 C C . LEU B 1 138 ? 8.75 13.773 4.594 1 96.38 138 LEU B C 1
ATOM 3665 O O . LEU B 1 138 ? 7.527 13.648 4.543 1 96.38 138 LEU B O 1
ATOM 3669 N N . ALA B 1 139 ? 9.562 13.109 3.721 1 97.69 139 ALA B N 1
ATOM 3670 C CA . ALA B 1 139 ? 9.039 12.156 2.748 1 97.69 139 ALA B CA 1
ATOM 3671 C C . ALA B 1 139 ? 8.266 11.039 3.439 1 97.69 139 ALA B C 1
ATOM 3673 O O . ALA B 1 139 ? 7.168 10.672 3.008 1 97.69 139 ALA B O 1
ATOM 3674 N N . GLN B 1 140 ? 8.828 10.539 4.5 1 95.56 140 GLN B N 1
ATOM 3675 C CA . GLN B 1 140 ? 8.172 9.5 5.285 1 95.56 140 GLN B CA 1
ATOM 3676 C C . GLN B 1 140 ? 6.824 9.977 5.812 1 95.56 140 GLN B C 1
ATOM 3678 O O . GLN B 1 140 ? 5.816 9.281 5.672 1 95.56 140 GLN B O 1
ATOM 3683 N N . VAL B 1 141 ? 6.805 11.148 6.355 1 95 141 VAL B N 1
ATOM 3684 C CA . VAL B 1 141 ? 5.59 11.703 6.945 1 95 141 VAL B CA 1
ATOM 3685 C C . VAL B 1 141 ? 4.535 11.906 5.863 1 95 141 VAL B C 1
ATOM 3687 O O . VAL B 1 141 ? 3.393 11.461 6.008 1 95 141 VAL B O 1
ATOM 3690 N N . LEU B 1 142 ? 4.934 12.531 4.754 1 97.44 142 LEU B N 1
ATOM 3691 C CA . LEU B 1 142 ? 3.99 12.898 3.703 1 97.44 142 LEU B CA 1
ATOM 3692 C C . LEU B 1 142 ? 3.406 11.656 3.039 1 97.44 142 LEU B C 1
ATOM 3694 O O . LEU B 1 142 ? 2.201 11.586 2.787 1 97.44 142 LEU B O 1
ATOM 3698 N N . GLU B 1 143 ? 4.258 10.664 2.762 1 98.06 143 GLU B N 1
ATOM 3699 C CA . GLU B 1 143 ? 3.762 9.445 2.121 1 98.06 143 GLU B CA 1
ATOM 3700 C C . GLU B 1 143 ? 2.771 8.719 3.021 1 98.06 143 GLU B C 1
ATOM 3702 O O . GLU B 1 143 ? 1.771 8.18 2.543 1 98.06 143 GLU B O 1
ATOM 3707 N N . ASN B 1 144 ? 3.053 8.664 4.301 1 96.81 144 ASN B N 1
ATOM 3708 C CA . ASN B 1 144 ? 2.113 8.039 5.223 1 96.81 144 ASN B CA 1
ATOM 3709 C C . ASN B 1 144 ? 0.812 8.828 5.324 1 96.81 144 ASN B C 1
ATOM 3711 O O . ASN B 1 144 ? -0.27 8.25 5.41 1 96.81 144 ASN B O 1
ATOM 3715 N N . VAL B 1 145 ? 0.874 10.133 5.328 1 96.44 145 VAL B N 1
ATOM 3716 C CA . VAL B 1 145 ? -0.314 10.977 5.402 1 96.44 145 VAL B CA 1
ATOM 3717 C C . VAL B 1 145 ? -1.175 10.766 4.156 1 96.44 145 VAL B C 1
ATOM 3719 O O . VAL B 1 145 ? -2.402 10.688 4.25 1 96.44 145 VAL B O 1
ATOM 3722 N N . VAL B 1 146 ? -0.542 10.672 3.025 1 96.5 146 VAL B N 1
ATOM 3723 C CA . VAL B 1 146 ? -1.292 10.531 1.782 1 96.5 146 VAL B CA 1
ATOM 3724 C C . VAL B 1 146 ? -2.004 9.18 1.759 1 96.5 146 VAL B C 1
ATOM 3726 O O . VAL B 1 146 ? -3.141 9.078 1.29 1 96.5 146 VAL B O 1
ATOM 3729 N N . VAL B 1 147 ? -1.338 8.133 2.24 1 95.56 147 VAL B N 1
ATOM 3730 C CA . VAL B 1 147 ? -2.008 6.848 2.363 1 95.56 147 VAL B CA 1
ATOM 3731 C C . VAL B 1 147 ? -3.24 6.988 3.254 1 95.56 147 VAL B C 1
ATOM 3733 O O . VAL B 1 147 ? -4.332 6.551 2.887 1 95.56 147 VAL B O 1
ATOM 3736 N N . SER B 1 148 ? -3.1 7.645 4.371 1 93.12 148 SER B N 1
ATOM 3737 C CA . SER B 1 148 ? -4.203 7.852 5.301 1 93.12 148 SER B CA 1
ATOM 3738 C C . SER B 1 148 ? -5.312 8.68 4.664 1 93.12 148 SER B C 1
ATOM 3740 O O . SER B 1 148 ? -6.496 8.43 4.902 1 93.12 148 SER B O 1
ATOM 3742 N N . ALA B 1 149 ? -4.93 9.648 3.895 1 91.56 149 ALA B N 1
ATOM 3743 C CA . ALA B 1 149 ? -5.883 10.523 3.217 1 91.56 149 ALA B CA 1
ATOM 3744 C C . ALA B 1 149 ? -6.727 9.742 2.217 1 91.56 149 ALA B C 1
ATOM 3746 O O . ALA B 1 149 ? -7.957 9.844 2.217 1 91.56 149 ALA B O 1
ATOM 3747 N N . PHE B 1 150 ? -6.09 8.945 1.442 1 87.81 150 PHE B N 1
ATOM 3748 C CA . PHE B 1 150 ? -6.809 8.141 0.457 1 87.81 150 PHE B CA 1
ATOM 3749 C C . PHE B 1 150 ? -7.738 7.148 1.141 1 87.81 150 PHE B C 1
ATOM 3751 O O . PHE B 1 150 ? -8.859 6.93 0.688 1 87.81 150 PHE B O 1
ATOM 3758 N N . LEU B 1 151 ? -7.258 6.609 2.164 1 86.25 151 LEU B N 1
ATOM 3759 C CA . LEU B 1 151 ? -8.078 5.652 2.898 1 86.25 151 LEU B CA 1
ATOM 3760 C C . LEU B 1 151 ? -9.305 6.332 3.492 1 86.25 151 LEU B C 1
ATOM 3762 O O . LEU B 1 151 ? -10.398 5.754 3.506 1 86.25 151 LEU B O 1
ATOM 3766 N N . GLY B 1 152 ? -9.125 7.531 4.02 1 82.31 152 GLY B N 1
ATOM 3767 C CA . GLY B 1 152 ? -10.273 8.289 4.508 1 82.31 152 GLY B CA 1
ATOM 3768 C C . GLY B 1 152 ? -11.289 8.586 3.426 1 82.31 152 GLY B C 1
ATOM 3769 O O . GLY B 1 152 ? -12.5 8.547 3.676 1 82.31 152 GLY B O 1
ATOM 3770 N N . ALA B 1 153 ? -10.836 8.844 2.252 1 74.94 153 ALA B N 1
ATOM 3771 C CA . ALA B 1 153 ? -11.695 9.164 1.119 1 74.94 153 ALA B CA 1
ATOM 3772 C C . ALA B 1 153 ? -12.461 7.934 0.646 1 74.94 153 ALA B C 1
ATOM 3774 O O . ALA B 1 153 ? -13.641 8.023 0.28 1 74.94 153 ALA B O 1
ATOM 3775 N N . VAL B 1 154 ? -11.82 6.844 0.639 1 66.56 154 VAL B N 1
ATOM 3776 C CA . VAL B 1 154 ? -12.453 5.617 0.155 1 66.56 154 VAL B CA 1
ATOM 3777 C C . VAL B 1 154 ? -13.406 5.074 1.214 1 66.56 154 VAL B C 1
ATOM 3779 O O . VAL B 1 154 ? -14.414 4.445 0.885 1 66.56 154 VAL B O 1
ATOM 3782 N N . THR B 1 155 ? -13.195 5.348 2.434 1 59.66 155 THR B N 1
ATOM 3783 C CA . THR B 1 155 ? -14.031 4.836 3.512 1 59.66 155 THR B CA 1
ATOM 3784 C C . THR B 1 155 ? -15.242 5.738 3.73 1 59.66 155 THR B C 1
ATOM 3786 O O . THR B 1 155 ? -16.234 5.316 4.324 1 59.66 155 THR B O 1
ATOM 3789 N N . SER B 1 156 ? -15.219 6.98 3.27 1 53.84 156 SER B N 1
ATOM 3790 C CA . SER B 1 156 ? -16.312 7.934 3.449 1 53.84 156 SER B CA 1
ATOM 3791 C C . SER B 1 156 ? -17.312 7.844 2.312 1 53.84 156 SER B C 1
ATOM 3793 O O . SER B 1 156 ? -18.406 8.422 2.389 1 53.84 156 SER B O 1
ATOM 3795 N N . VAL B 1 157 ? -17.078 7.215 1.221 1 45.44 157 VAL B N 1
ATOM 3796 C CA . VAL B 1 157 ? -17.984 7.141 0.086 1 45.44 157 VAL B CA 1
ATOM 3797 C C . VAL B 1 157 ? -19.141 6.184 0.406 1 45.44 157 VAL B C 1
ATOM 3799 O O . VAL B 1 157 ? -18.906 5.035 0.793 1 45.44 157 VAL B O 1
ATOM 3802 N N . PRO B 1 158 ? -20.375 6.824 0.67 1 40.66 158 PRO B N 1
ATOM 3803 C CA . PRO B 1 158 ? -21.547 5.988 0.949 1 40.66 158 PRO B CA 1
ATOM 3804 C C . PRO B 1 158 ? -21.75 4.883 -0.087 1 40.66 158 PRO B C 1
ATOM 3806 O O . PRO B 1 158 ? -21.422 5.066 -1.262 1 40.66 158 PRO B O 1
ATOM 3809 N N . THR B 1 159 ? -21.844 3.621 0.374 1 38 159 THR B N 1
ATOM 3810 C CA . THR B 1 159 ? -22.156 2.488 -0.487 1 38 159 THR B CA 1
ATOM 3811 C C . THR B 1 159 ? -23.5 2.705 -1.197 1 38 159 THR B C 1
ATOM 3813 O O . THR B 1 159 ? -24.422 3.26 -0.618 1 38 159 THR B O 1
ATOM 3816 N N . CYS B 1 160 ? -23.594 2.846 -2.439 1 35.06 160 CYS B N 1
ATOM 3817 C CA . CYS B 1 160 ? -24.781 3.027 -3.268 1 35.06 160 CYS B CA 1
ATOM 3818 C C . CYS B 1 160 ? -25.844 1.981 -2.941 1 35.06 160 CYS B C 1
ATOM 3820 O O . CYS B 1 160 ? -25.547 0.79 -2.854 1 35.06 160 CYS B O 1
ATOM 3822 N N . PRO B 1 161 ? -27 2.377 -2.393 1 30.89 161 PRO B N 1
ATOM 3823 C CA . PRO B 1 161 ? -28.078 1.375 -2.432 1 30.89 161 PRO B CA 1
ATOM 3824 C C . PRO B 1 161 ? -28.297 0.807 -3.83 1 30.89 161 PRO B C 1
ATOM 3826 O O . PRO B 1 161 ? -28.266 1.551 -4.812 1 30.89 161 PRO B O 1
ATOM 3829 N N . ARG B 1 162 ? -28.031 -0.485 -4.086 1 31.25 162 ARG B N 1
ATOM 3830 C CA . ARG B 1 162 ? -28.406 -1.116 -5.348 1 31.25 162 ARG B CA 1
ATOM 3831 C C . ARG B 1 162 ? -29.891 -0.933 -5.645 1 31.25 162 ARG B C 1
ATOM 3833 O O . ARG B 1 162 ? -30.734 -1.298 -4.832 1 31.25 162 ARG B O 1
ATOM 3840 N N . PRO B 1 163 ? -30.375 -0.056 -6.578 1 28.95 163 PRO B N 1
ATOM 3841 C CA . PRO B 1 163 ? -31.797 -0.246 -6.918 1 28.95 163 PRO B CA 1
ATOM 3842 C C . PRO B 1 163 ? -32.094 -1.672 -7.363 1 28.95 163 PRO B C 1
ATOM 3844 O O . PRO B 1 163 ? -31.234 -2.354 -7.922 1 28.95 163 PRO B O 1
ATOM 3847 N N . ARG B 1 164 ? -33.125 -2.395 -6.762 1 26.7 164 ARG B N 1
ATOM 3848 C CA . ARG B 1 164 ? -33.75 -3.646 -7.199 1 26.7 164 ARG B CA 1
ATOM 3849 C C . ARG B 1 164 ? -33.875 -3.68 -8.719 1 26.7 164 ARG B C 1
ATOM 3851 O O . ARG B 1 164 ? -34.312 -4.695 -9.281 1 26.7 164 ARG B O 1
ATOM 3858 N N . SER B 1 165 ? -34.656 -2.695 -9.438 1 25.41 165 SER B N 1
ATOM 3859 C CA . SER B 1 165 ? -35.531 -3.012 -10.547 1 25.41 165 SER B CA 1
ATOM 3860 C C . SER B 1 165 ? -34.75 -3.582 -11.727 1 25.41 165 SER B C 1
ATOM 3862 O O . SER B 1 165 ? -35.094 -4.66 -12.227 1 25.41 165 SER B O 1
ATOM 3864 N N . GLU B 1 166 ? -35.156 -2.99 -13.156 1 25.47 166 GLU B N 1
ATOM 3865 C CA . GLU B 1 166 ? -35.406 -3.354 -14.539 1 25.47 166 GLU B CA 1
ATOM 3866 C C . GLU B 1 166 ? -34.125 -3.713 -15.266 1 25.47 166 GLU B C 1
ATOM 3868 O O . GLU B 1 166 ? -33.062 -3.162 -14.961 1 25.47 166 GLU B O 1
ATOM 3873 N N . ALA B 1 167 ? -34.062 -4.855 -16.156 1 25.25 167 ALA B N 1
ATOM 3874 C CA . ALA B 1 167 ? -33.406 -5.547 -17.266 1 25.25 167 ALA B CA 1
ATOM 3875 C C . ALA B 1 167 ? -32.75 -4.555 -18.234 1 25.25 167 ALA B C 1
ATOM 3877 O O . ALA B 1 167 ? -32.281 -4.941 -19.312 1 25.25 167 ALA B O 1
ATOM 3878 N N . GLY B 1 168 ? -33.281 -3.322 -18.453 1 24.62 168 GLY B N 1
ATOM 3879 C CA . GLY B 1 168 ? -32.938 -2.768 -19.75 1 24.62 168 GLY B CA 1
ATOM 3880 C C . GLY B 1 168 ? -31.438 -2.668 -19.984 1 24.62 168 GLY B C 1
ATOM 3881 O O . GLY B 1 168 ? -30.656 -2.764 -19.031 1 24.62 168 GLY B O 1
ATOM 3882 N N . ALA B 1 169 ? -31.062 -2.043 -21.25 1 22.75 169 ALA B N 1
ATOM 3883 C CA . ALA B 1 169 ? -29.922 -1.989 -22.172 1 22.75 169 ALA B CA 1
ATOM 3884 C C . ALA B 1 169 ? -28.672 -1.482 -21.453 1 22.75 169 ALA B C 1
ATOM 3886 O O . ALA B 1 169 ? -27.625 -2.135 -21.484 1 22.75 169 ALA B O 1
ATOM 3887 N N . GLY B 1 170 ? -28.328 -0.121 -21.75 1 24.98 170 GLY B N 1
ATOM 3888 C CA . GLY B 1 170 ? -27.016 0.505 -21.844 1 24.98 170 GLY B CA 1
ATOM 3889 C C . GLY B 1 170 ? -26.391 0.807 -20.5 1 24.98 170 GLY B C 1
ATOM 3890 O O . GLY B 1 170 ? -26.109 1.966 -20.188 1 24.98 170 GLY B O 1
ATOM 3891 N N . ALA B 1 171 ? -26.953 0.336 -19.422 1 26.67 171 ALA B N 1
ATOM 3892 C CA . ALA B 1 171 ? -26.531 0.848 -18.125 1 26.67 171 ALA B CA 1
ATOM 3893 C C . ALA B 1 171 ? -25.016 0.836 -17.984 1 26.67 171 ALA B C 1
ATOM 3895 O O . ALA B 1 171 ? -24.375 -0.212 -18.141 1 26.67 171 ALA B O 1
ATOM 3896 N N . ILE B 1 172 ? -24.5 1.943 -18.453 1 27.45 172 ILE B N 1
ATOM 3897 C CA . ILE B 1 172 ? -23.094 2.287 -18.297 1 27.45 172 ILE B CA 1
ATOM 3898 C C . ILE B 1 172 ? -22.641 1.967 -16.859 1 27.45 172 ILE B C 1
ATOM 3900 O O . ILE B 1 172 ? -23.203 2.49 -15.898 1 27.45 172 ILE B O 1
ATOM 3904 N N . ASP B 1 173 ? -22.422 0.775 -16.5 1 31.19 173 ASP B N 1
ATOM 3905 C CA . ASP B 1 173 ? -21.75 0.232 -15.32 1 31.19 173 ASP B CA 1
ATOM 3906 C C . ASP B 1 173 ? -20.703 1.208 -14.789 1 31.19 173 ASP B C 1
ATOM 3908 O O . ASP B 1 173 ? -19.656 1.409 -15.406 1 31.19 173 ASP B O 1
ATOM 3912 N N . ASN B 1 174 ? -21.141 2.357 -14.359 1 31.52 174 ASN B N 1
ATOM 3913 C CA . ASN B 1 174 ? -20.438 3.414 -13.648 1 31.52 174 ASN B CA 1
ATOM 3914 C C . ASN B 1 174 ? -19.469 2.842 -12.617 1 31.52 174 ASN B C 1
ATOM 3916 O O . ASN B 1 174 ? -19.422 3.307 -11.477 1 31.52 174 ASN B O 1
ATOM 3920 N N . SER B 1 175 ? -19.266 1.604 -12.547 1 33.5 175 SER B N 1
ATOM 3921 C CA . SER B 1 175 ? -18.453 0.954 -11.516 1 33.5 175 SER B CA 1
ATOM 3922 C C . SER B 1 175 ? -17.031 1.515 -11.5 1 33.5 175 SER B C 1
ATOM 3924 O O . SER B 1 175 ? -16.125 0.916 -10.906 1 33.5 175 SER B O 1
ATOM 3926 N N . LEU B 1 176 ? -16.656 2.469 -12.391 1 34.34 176 LEU B N 1
ATOM 3927 C CA . LEU B 1 176 ? -15.258 2.662 -12.734 1 34.34 176 LEU B CA 1
ATOM 3928 C C . LEU B 1 176 ? -14.469 3.199 -11.547 1 34.34 176 LEU B C 1
ATOM 3930 O O . LEU B 1 176 ? -13.242 3.283 -11.594 1 34.34 176 LEU B O 1
ATOM 3934 N N . TYR B 1 177 ? -15.094 4.141 -10.688 1 40.19 177 TYR B N 1
ATOM 3935 C CA . TYR B 1 177 ? -14.242 5.055 -9.93 1 40.19 177 TYR B CA 1
ATOM 3936 C C . TYR B 1 177 ? -13.312 4.293 -9 1 40.19 177 TYR B C 1
ATOM 3938 O O . TYR B 1 177 ? -12.109 4.547 -8.969 1 40.19 177 TYR B O 1
ATOM 3946 N N . PRO B 1 178 ? -14.008 3.518 -8.102 1 51.47 178 PRO B N 1
ATOM 3947 C CA . PRO B 1 178 ? -13.172 3.186 -6.938 1 51.47 178 PRO B CA 1
ATOM 3948 C C . PRO B 1 178 ? -11.93 2.387 -7.312 1 51.47 178 PRO B C 1
ATOM 3950 O O . PRO B 1 178 ? -10.953 2.375 -6.562 1 51.47 178 PRO B O 1
ATOM 3953 N N . GLY B 1 179 ? -11.703 2.225 -8.805 1 60.88 179 GLY B N 1
ATOM 3954 C CA . GLY B 1 179 ? -10.625 1.278 -9.039 1 60.88 179 GLY B CA 1
ATOM 3955 C C . GLY B 1 179 ? -9.289 1.95 -9.305 1 60.88 179 GLY B C 1
ATOM 3956 O O . GLY B 1 179 ? -8.273 1.574 -8.719 1 60.88 179 GLY B O 1
ATOM 3957 N N . ALA B 1 180 ? -9.336 3.102 -10.078 1 65.81 180 ALA B N 1
ATOM 3958 C CA . ALA B 1 180 ? -8.047 3.645 -10.484 1 65.81 180 ALA B CA 1
ATOM 3959 C C . ALA B 1 180 ? -7.355 4.355 -9.328 1 65.81 180 ALA B C 1
ATOM 3961 O O . ALA B 1 180 ? -6.156 4.172 -9.102 1 65.81 180 ALA B O 1
ATOM 3962 N N . PRO B 1 181 ? -8.148 5.062 -8.508 1 75.88 181 PRO B N 1
ATOM 3963 C CA . PRO B 1 181 ? -7.469 5.688 -7.363 1 75.88 181 PRO B CA 1
ATOM 3964 C C . PRO B 1 181 ? -6.879 4.66 -6.398 1 75.88 181 PRO B C 1
ATOM 3966 O O . PRO B 1 181 ? -5.844 4.918 -5.777 1 75.88 181 PRO B O 1
ATOM 3969 N N . ALA B 1 182 ? -7.512 3.568 -6.414 1 83.5 182 ALA B N 1
ATOM 3970 C CA . ALA B 1 182 ? -6.996 2.523 -5.531 1 83.5 182 ALA B CA 1
ATOM 3971 C C . ALA B 1 182 ? -5.637 2.025 -6.008 1 83.5 182 ALA B C 1
ATOM 3973 O O . ALA B 1 182 ? -4.789 1.642 -5.195 1 83.5 182 ALA B O 1
ATOM 3974 N N . THR B 1 183 ? -5.379 2.049 -7.352 1 88.56 183 THR B N 1
ATOM 3975 C CA . THR B 1 183 ? -4.109 1.583 -7.895 1 88.56 183 THR B CA 1
ATOM 3976 C C . THR B 1 183 ? -2.992 2.58 -7.59 1 88.56 183 THR B C 1
ATOM 3978 O O . THR B 1 183 ? -1.812 2.223 -7.602 1 88.56 183 THR B O 1
ATOM 3981 N N . ILE B 1 184 ? -3.389 3.805 -7.383 1 91.62 184 ILE B N 1
ATOM 3982 C CA . ILE B 1 184 ? -2.443 4.84 -6.973 1 91.62 184 ILE B CA 1
ATOM 3983 C C . ILE B 1 184 ? -2.205 4.75 -5.469 1 91.62 184 ILE B C 1
ATOM 3985 O O . ILE B 1 184 ? -1.069 4.879 -5.004 1 91.62 184 ILE B O 1
ATOM 3989 N N . LEU B 1 185 ? -3.289 4.492 -4.727 1 92.06 185 LEU B N 1
ATOM 3990 C CA . LEU B 1 185 ? -3.209 4.328 -3.277 1 92.06 185 LEU B CA 1
ATOM 3991 C C . LEU B 1 185 ? -2.184 3.262 -2.908 1 92.06 185 LEU B C 1
ATOM 3993 O O . LEU B 1 185 ? -1.363 3.469 -2.01 1 92.06 185 LEU B O 1
ATOM 3997 N N . THR B 1 186 ? -2.176 2.158 -3.598 1 95.5 186 THR B N 1
ATOM 3998 C CA . THR B 1 186 ? -1.252 1.08 -3.266 1 95.5 186 THR B CA 1
ATOM 3999 C C . THR B 1 186 ? 0.184 1.479 -3.59 1 95.5 186 THR B C 1
ATOM 4001 O O . THR B 1 186 ? 1.119 1.074 -2.896 1 95.5 186 THR B O 1
ATOM 4004 N N . VAL B 1 187 ? 0.373 2.25 -4.605 1 96.88 187 VAL B N 1
ATOM 4005 C CA . VAL B 1 187 ? 1.719 2.715 -4.926 1 96.88 187 VAL B CA 1
ATOM 4006 C C . VAL B 1 187 ? 2.205 3.674 -3.842 1 96.88 187 VAL B C 1
ATOM 4008 O O . VAL B 1 187 ? 3.359 3.604 -3.414 1 96.88 187 VAL B O 1
ATOM 4011 N N . ASP B 1 188 ? 1.325 4.531 -3.393 1 97.56 188 ASP B N 1
ATOM 4012 C CA . ASP B 1 188 ? 1.688 5.422 -2.297 1 97.56 188 ASP B CA 1
ATOM 4013 C C . ASP B 1 188 ? 2.018 4.633 -1.032 1 97.56 188 ASP B C 1
ATOM 4015 O O . ASP B 1 188 ? 2.904 5.02 -0.267 1 97.56 188 ASP B O 1
ATOM 4019 N N . ALA B 1 189 ? 1.305 3.578 -0.845 1 98.19 189 ALA B N 1
ATOM 4020 C CA . ALA B 1 189 ? 1.615 2.709 0.287 1 98.19 189 ALA B CA 1
ATOM 4021 C C . ALA B 1 189 ? 2.994 2.076 0.13 1 98.19 189 ALA B C 1
ATOM 4023 O O . ALA B 1 189 ? 3.732 1.931 1.106 1 98.19 189 ALA B O 1
ATOM 4024 N N . ARG B 1 190 ? 3.354 1.7 -1.081 1 98.56 190 ARG B N 1
ATOM 4025 C CA . ARG B 1 190 ? 4.688 1.177 -1.356 1 98.56 190 ARG B CA 1
ATOM 4026 C C . ARG B 1 190 ? 5.758 2.227 -1.077 1 98.56 190 ARG B C 1
ATOM 4028 O O . ARG B 1 190 ? 6.789 1.926 -0.473 1 98.56 190 ARG B O 1
ATOM 4035 N N . HIS B 1 191 ? 5.453 3.486 -1.532 1 98.75 191 HIS B N 1
ATOM 4036 C CA . HIS B 1 191 ? 6.379 4.57 -1.219 1 98.75 191 HIS B CA 1
ATOM 4037 C C . HIS B 1 191 ? 6.59 4.695 0.286 1 98.75 191 HIS B C 1
ATOM 4039 O O . HIS B 1 191 ? 7.727 4.762 0.755 1 98.75 191 HIS B O 1
ATOM 4045 N N . SER B 1 192 ? 5.508 4.703 1 1 98.19 192 SER B N 1
ATOM 4046 C CA . SER B 1 192 ? 5.566 4.898 2.443 1 98.19 192 SER B CA 1
ATOM 4047 C C . SER B 1 192 ? 6.348 3.783 3.125 1 98.19 192 SER B C 1
ATOM 4049 O O . SER B 1 192 ? 7.109 4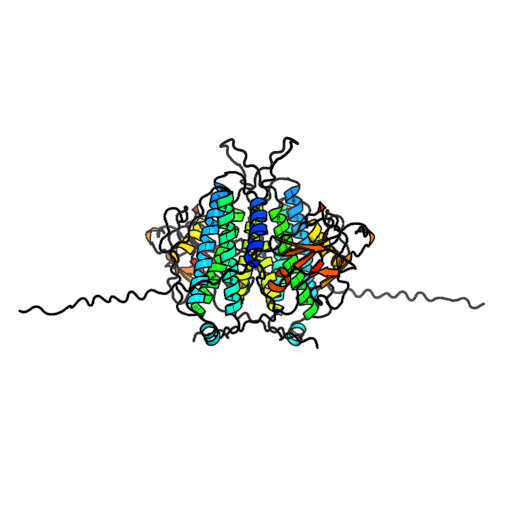.035 4.062 1 98.19 192 SER B O 1
ATOM 4051 N N . ALA B 1 193 ? 6.16 2.527 2.666 1 98 193 ALA B N 1
ATOM 4052 C CA . ALA B 1 193 ? 6.898 1.397 3.223 1 98 193 ALA B CA 1
ATOM 4053 C C . ALA B 1 193 ? 8.398 1.57 3.02 1 98 193 ALA B C 1
ATOM 4055 O O . ALA B 1 193 ? 9.188 1.298 3.928 1 98 193 ALA B O 1
ATOM 4056 N N . PHE B 1 194 ? 8.75 2.008 1.847 1 97.69 194 PHE B N 1
ATOM 4057 C CA . PHE B 1 194 ? 10.148 2.207 1.5 1 97.69 194 PHE B CA 1
ATOM 4058 C C . PHE B 1 194 ? 10.781 3.279 2.383 1 97.69 194 PHE B C 1
ATOM 4060 O O . PHE B 1 194 ? 11.859 3.08 2.936 1 97.69 194 PHE B O 1
ATOM 4067 N N . PHE B 1 195 ? 10.102 4.383 2.6 1 96.62 195 PHE B N 1
ATOM 4068 C CA . PHE B 1 195 ? 10.648 5.48 3.389 1 96.62 195 PHE B CA 1
ATOM 4069 C C . PHE B 1 195 ? 10.68 5.121 4.867 1 96.62 195 PHE B C 1
ATOM 4071 O O . PHE B 1 195 ? 11.586 5.539 5.598 1 96.62 195 PHE B O 1
ATOM 4078 N N . ASN B 1 196 ? 9.617 4.367 5.371 1 94.81 196 ASN B N 1
ATOM 4079 C CA . ASN B 1 196 ? 9.711 3.842 6.73 1 94.81 196 ASN B CA 1
ATOM 4080 C C . ASN B 1 196 ? 10.992 3.033 6.93 1 94.81 196 ASN B C 1
ATOM 4082 O O . ASN B 1 196 ? 11.719 3.24 7.902 1 94.81 196 ASN B O 1
ATOM 4086 N N . PHE B 1 197 ? 11.258 2.213 5.934 1 94.38 197 PHE B N 1
ATOM 4087 C CA . PHE B 1 197 ? 12.422 1.335 6.043 1 94.38 197 PHE B CA 1
ATOM 4088 C C . PHE B 1 197 ? 13.719 2.137 5.973 1 94.38 197 PHE B C 1
ATOM 4090 O O . PHE B 1 197 ? 14.664 1.863 6.715 1 94.38 197 PHE B O 1
ATOM 4097 N N . LEU B 1 198 ? 13.773 3.158 5.09 1 92.81 198 LEU B N 1
ATOM 4098 C CA . LEU B 1 198 ? 14.945 4.02 4.969 1 92.81 198 LEU B CA 1
ATOM 4099 C C . LEU B 1 198 ? 15.242 4.723 6.289 1 92.81 198 LEU B C 1
ATOM 4101 O O . LEU B 1 198 ? 16.406 5.016 6.594 1 92.81 198 LEU B O 1
ATOM 4105 N N . ARG B 1 199 ? 14.195 4.973 6.992 1 91.75 199 ARG B N 1
ATOM 4106 C CA . ARG B 1 199 ? 14.336 5.664 8.273 1 91.75 199 ARG B CA 1
ATOM 4107 C C . ARG B 1 199 ? 14.469 4.672 9.422 1 91.75 199 ARG B C 1
ATOM 4109 O O . ARG B 1 199 ? 14.32 5.047 10.586 1 91.75 199 ARG B O 1
ATOM 4116 N N . ARG B 1 200 ? 14.664 3.402 9.094 1 91.25 200 ARG B N 1
ATOM 4117 C CA . ARG B 1 200 ? 14.93 2.312 10.031 1 91.25 200 ARG B CA 1
ATOM 4118 C C . ARG B 1 200 ? 13.727 2.053 10.922 1 91.25 200 ARG B C 1
ATOM 4120 O O . ARG B 1 200 ? 13.875 1.757 12.109 1 91.25 200 ARG B O 1
ATOM 4127 N N . GLU B 1 201 ? 12.609 2.258 10.375 1 91.5 201 GLU B N 1
ATOM 4128 C CA . GLU B 1 201 ? 11.336 1.889 10.984 1 91.5 201 GLU B CA 1
ATOM 4129 C C . GLU B 1 201 ? 10.672 0.748 10.219 1 91.5 201 GLU B C 1
ATOM 4131 O O . GLU B 1 201 ? 11.016 0.478 9.07 1 91.5 201 GLU B O 1
ATOM 4136 N N . SER B 1 202 ? 9.711 0.066 10.898 1 93.25 202 SER B N 1
ATOM 4137 C CA . SER B 1 202 ? 9 -1.006 10.219 1 93.25 202 SER B CA 1
ATOM 4138 C C . SER B 1 202 ? 8.312 -0.494 8.953 1 93.25 202 SER B C 1
ATOM 4140 O O . SER B 1 202 ? 7.598 0.511 9 1 93.25 202 SER B O 1
ATOM 4142 N N . PRO B 1 203 ? 8.477 -1.189 7.812 1 95.94 203 PRO B N 1
ATOM 4143 C CA . PRO B 1 203 ? 7.758 -0.811 6.598 1 95.94 203 PRO B CA 1
ATOM 4144 C C . PRO B 1 203 ? 6.246 -0.982 6.727 1 95.94 203 PRO B C 1
ATOM 4146 O O . PRO B 1 203 ? 5.484 -0.423 5.93 1 95.94 203 PRO B O 1
ATOM 4149 N N . PHE B 1 204 ? 5.777 -1.79 7.633 1 96.25 204 PHE B N 1
ATOM 4150 C CA . PHE B 1 204 ? 4.375 -2.119 7.848 1 96.25 204 PHE B CA 1
ATOM 4151 C C . PHE B 1 204 ? 4.051 -2.146 9.336 1 96.25 204 PHE B C 1
ATOM 4153 O O . PHE B 1 204 ? 3.811 -3.215 9.906 1 96.25 204 PHE B O 1
ATOM 4160 N N . PRO B 1 205 ? 3.951 -0.97 9.953 1 92.56 205 PRO B N 1
ATOM 4161 C CA . PRO B 1 205 ? 3.904 -0.874 11.414 1 92.56 205 PRO B CA 1
ATOM 4162 C C . PRO B 1 205 ? 2.594 -1.391 12 1 92.56 205 PRO B C 1
ATOM 4164 O O . PRO B 1 205 ? 2.533 -1.735 13.18 1 92.56 205 PRO B O 1
ATOM 4167 N N . PHE B 1 206 ? 1.505 -1.439 11.203 1 91 206 PHE B N 1
ATOM 4168 C CA . PHE B 1 206 ? 0.194 -1.849 11.695 1 91 206 PHE B CA 1
ATOM 4169 C C . PHE B 1 206 ? -0.455 -2.844 10.742 1 91 206 PHE B C 1
ATOM 4171 O O . PHE B 1 206 ? -0.225 -2.791 9.531 1 91 206 PHE B O 1
ATOM 4178 N N . PRO B 1 207 ? -1.293 -3.746 11.281 1 93.25 207 PRO B N 1
ATOM 4179 C CA . PRO B 1 207 ? -1.972 -4.688 10.391 1 93.25 207 PRO B CA 1
ATOM 4180 C C . PRO B 1 207 ? -3.025 -4.012 9.516 1 93.25 207 PRO B C 1
ATOM 4182 O O . PRO B 1 207 ? -3.49 -4.602 8.531 1 93.25 207 PRO B O 1
ATOM 4185 N N . MET B 1 208 ? -3.422 -2.861 9.906 1 90.88 208 MET B N 1
ATOM 4186 C CA . MET B 1 208 ? -4.301 -1.988 9.133 1 90.88 208 MET B CA 1
ATOM 4187 C C . MET B 1 208 ? -3.816 -0.543 9.188 1 90.88 208 MET B C 1
ATOM 4189 O O . MET B 1 208 ? -3.391 -0.063 10.234 1 90.88 208 MET B O 1
ATOM 4193 N N . ASP B 1 209 ? -3.936 0.108 8.047 1 92.62 209 ASP B N 1
ATOM 4194 C CA . ASP B 1 209 ? -3.508 1.503 8.039 1 92.62 209 ASP B CA 1
ATOM 4195 C C . ASP B 1 209 ? -4.59 2.414 8.609 1 92.62 209 ASP B C 1
ATOM 4197 O O . ASP B 1 209 ? -5.734 1.996 8.781 1 92.62 209 ASP B O 1
ATOM 4201 N N . THR B 1 210 ? -4.23 3.615 8.93 1 90.62 210 THR B N 1
ATOM 4202 C CA . THR B 1 210 ? -5.074 4.566 9.641 1 90.62 210 THR B CA 1
ATOM 4203 C C . THR B 1 210 ? -5.754 5.523 8.664 1 90.62 210 THR B C 1
ATOM 4205 O O . THR B 1 210 ? -5.094 6.363 8.047 1 90.62 210 THR B O 1
ATOM 4208 N N . PRO B 1 211 ? -7.074 5.449 8.492 1 88.25 211 PRO B N 1
ATOM 4209 C CA . PRO B 1 211 ? -7.758 6.457 7.676 1 88.25 211 PRO B CA 1
ATOM 4210 C C . PRO B 1 211 ? -7.852 7.812 8.375 1 88.25 211 PRO B C 1
ATOM 4212 O O . PRO B 1 211 ? -8.023 7.875 9.594 1 88.25 211 PRO B O 1
ATOM 4215 N N . LEU B 1 212 ? -7.695 8.883 7.621 1 90 212 LEU B N 1
ATOM 4216 C CA . LEU B 1 212 ? -7.914 10.234 8.109 1 90 212 LEU B CA 1
ATOM 4217 C C . LEU B 1 212 ? -9.047 10.914 7.348 1 90 212 LEU B C 1
ATOM 4219 O O . LEU B 1 212 ? -9.156 10.758 6.129 1 90 212 LEU B O 1
ATOM 4223 N N . SER B 1 213 ? -9.867 11.656 8.109 1 85.56 213 SER B N 1
ATOM 4224 C CA . SER B 1 213 ? -10.891 12.453 7.453 1 85.56 213 SER B CA 1
ATOM 4225 C C . SER B 1 213 ? -10.273 13.539 6.578 1 85.56 213 SER B C 1
ATOM 4227 O O . SER B 1 213 ? -9.109 13.898 6.758 1 85.56 213 SER B O 1
ATOM 4229 N N . GLU B 1 214 ? -11.062 13.984 5.672 1 85.88 214 GLU B N 1
ATOM 4230 C CA . GLU B 1 214 ? -10.617 15.062 4.797 1 85.88 214 GLU B CA 1
ATOM 4231 C C . GLU B 1 214 ? -10.141 16.266 5.602 1 85.88 214 GLU B C 1
ATOM 4233 O O . GLU B 1 214 ? -9.117 16.875 5.281 1 85.88 214 GLU B O 1
ATOM 4238 N N . ARG B 1 215 ? -10.898 16.625 6.578 1 91.44 215 ARG B N 1
ATOM 4239 C CA . ARG B 1 215 ? -10.562 17.797 7.379 1 91.44 215 ARG B CA 1
ATOM 4240 C C . ARG B 1 215 ? -9.25 17.594 8.125 1 91.44 215 ARG B C 1
ATOM 4242 O O . ARG B 1 215 ? -8.445 18.516 8.25 1 91.44 215 ARG B O 1
ATOM 4249 N N . ALA B 1 216 ? -9.047 16.391 8.656 1 92.62 216 ALA B N 1
ATOM 4250 C CA . ALA B 1 216 ? -7.781 16.062 9.305 1 92.62 216 ALA B CA 1
ATOM 4251 C C . ALA B 1 216 ? -6.613 16.188 8.328 1 92.62 216 ALA B C 1
ATOM 4253 O O . ALA B 1 216 ? -5.566 16.75 8.672 1 92.62 216 ALA B O 1
ATOM 4254 N N . VAL B 1 217 ? -6.812 15.727 7.141 1 93.12 217 VAL B N 1
ATOM 4255 C CA . VAL B 1 217 ? -5.766 15.742 6.125 1 93.12 217 VAL B CA 1
ATOM 4256 C C . VAL B 1 217 ? -5.406 17.188 5.773 1 93.12 217 VAL B C 1
ATOM 4258 O O . VAL B 1 217 ? -4.23 17.547 5.734 1 93.12 217 VAL B O 1
ATOM 4261 N N . VAL B 1 218 ? -6.426 17.984 5.531 1 93.12 218 VAL B N 1
ATOM 4262 C CA . VAL B 1 218 ? -6.195 19.375 5.168 1 93.12 218 VAL B CA 1
ATOM 4263 C C . VAL B 1 218 ? -5.477 20.094 6.309 1 93.12 218 VAL B C 1
ATOM 4265 O O . VAL B 1 218 ? -4.641 20.969 6.07 1 93.12 218 VAL B O 1
ATOM 4268 N N . THR B 1 219 ? -5.762 19.719 7.52 1 95.19 219 THR B N 1
ATOM 4269 C CA . THR B 1 219 ? -5.098 20.297 8.68 1 95.19 219 THR B CA 1
ATOM 4270 C C . THR B 1 219 ? -3.604 20 8.656 1 95.19 219 THR B C 1
ATOM 4272 O O . THR B 1 219 ? -2.781 20.891 8.875 1 95.19 219 THR B O 1
ATOM 4275 N N . VAL B 1 220 ? -3.234 18.781 8.367 1 94.81 220 VAL B N 1
ATOM 4276 C CA . VAL B 1 220 ? -1.826 18.406 8.312 1 94.81 220 VAL B CA 1
ATOM 4277 C C . VAL B 1 220 ? -1.138 19.125 7.16 1 94.81 220 VAL B C 1
ATOM 4279 O O . VAL B 1 220 ? -0.029 19.641 7.316 1 94.81 220 VAL B O 1
ATOM 4282 N N . LEU B 1 221 ? -1.774 19.266 6.051 1 93.38 221 LEU B N 1
ATOM 4283 C CA . LEU B 1 221 ? -1.129 19.734 4.832 1 93.38 221 LEU B CA 1
ATOM 4284 C C . LEU B 1 221 ? -1.023 21.25 4.82 1 93.38 221 LEU B C 1
ATOM 4286 O O . LEU B 1 221 ? -0.211 21.828 4.082 1 93.38 221 LEU B O 1
ATOM 4290 N N . LYS B 1 222 ? -1.897 21.859 5.543 1 93.88 222 LYS B N 1
ATOM 4291 C CA . LYS B 1 222 ? -1.92 23.312 5.566 1 93.88 222 LYS B CA 1
ATOM 4292 C C . LYS B 1 222 ? -0.553 23.875 5.941 1 93.88 222 LYS B C 1
ATOM 4294 O O . LYS B 1 222 ? -0.148 24.922 5.434 1 93.88 222 LYS B O 1
ATOM 4299 N N . GLN B 1 223 ? 0.179 23.25 6.742 1 92.25 223 GLN B N 1
ATOM 4300 C CA . GLN B 1 223 ? 1.464 23.75 7.211 1 92.25 223 GLN B CA 1
ATOM 4301 C C . GLN B 1 223 ? 2.484 23.797 6.074 1 92.25 223 GLN B C 1
ATOM 4303 O O . GLN B 1 223 ? 3.502 24.484 6.172 1 92.25 223 GLN B O 1
ATOM 4308 N N . PHE B 1 224 ? 2.225 23.125 4.98 1 95.88 224 PHE B N 1
ATOM 4309 C CA . PHE B 1 224 ? 3.174 23.094 3.873 1 95.88 224 PHE B CA 1
ATOM 4310 C C . PHE B 1 224 ? 2.695 23.969 2.721 1 95.88 224 PHE B C 1
ATOM 4312 O O . PHE B 1 224 ? 3.367 24.078 1.693 1 95.88 224 PHE B O 1
ATOM 4319 N N . THR B 1 225 ? 1.527 24.516 2.844 1 95.5 225 THR B N 1
ATOM 4320 C CA . THR B 1 225 ? 0.904 25.25 1.753 1 95.5 225 THR B CA 1
ATOM 4321 C C . THR B 1 225 ? 0.888 26.75 2.053 1 95.5 225 THR B C 1
ATOM 4323 O O . THR B 1 225 ? 0.299 27.188 3.047 1 95.5 225 THR B O 1
ATOM 4326 N N . GLU B 1 226 ? 1.465 27.562 1.196 1 95.19 226 GLU B N 1
ATOM 4327 C CA . GLU B 1 226 ? 1.543 29.016 1.388 1 95.19 226 GLU B CA 1
ATOM 4328 C C . GLU B 1 226 ? 0.344 29.719 0.761 1 95.19 226 GLU B C 1
ATOM 4330 O O . GLU B 1 226 ? -0.289 30.562 1.397 1 95.19 226 GLU B O 1
ATOM 4335 N N . SER B 1 227 ? 0.112 29.469 -0.451 1 95.94 227 SER B N 1
ATOM 4336 C CA . SER B 1 227 ? -0.993 30.047 -1.208 1 95.94 227 SER B CA 1
ATOM 4337 C C . SER B 1 227 ? -1.385 29.156 -2.381 1 95.94 227 SER B C 1
ATOM 4339 O O . SER B 1 227 ? -0.594 28.328 -2.826 1 95.94 227 SER B O 1
ATOM 4341 N N . CYS B 1 228 ? -2.59 29.359 -2.723 1 96.5 228 CYS B N 1
ATOM 4342 C CA . CYS B 1 228 ? -3.088 28.609 -3.867 1 96.5 228 CYS B CA 1
ATOM 4343 C C . CYS B 1 228 ? -3.713 29.531 -4.902 1 96.5 228 CYS B C 1
ATOM 4345 O O . CYS B 1 228 ? -4.309 30.547 -4.547 1 96.5 228 CYS B O 1
ATOM 4347 N N . PRO B 1 229 ? -3.562 29.172 -6.18 1 96.31 229 PRO B N 1
ATOM 4348 C CA . PRO B 1 229 ? -4.383 29.875 -7.172 1 96.31 229 PRO B CA 1
ATOM 4349 C C . PRO B 1 229 ? -5.875 29.812 -6.855 1 96.31 229 PRO B C 1
ATOM 4351 O O . PRO B 1 229 ? -6.324 28.891 -6.164 1 96.31 229 PRO B O 1
ATOM 4354 N N . SER B 1 230 ? -6.59 30.781 -7.387 1 93.62 230 SER B N 1
ATOM 4355 C CA . SER B 1 230 ? -8.023 30.859 -7.133 1 93.62 230 SER B CA 1
ATOM 4356 C C . SER B 1 230 ? -8.719 29.547 -7.48 1 93.62 230 SER B C 1
ATOM 4358 O O . SER B 1 230 ? -8.492 28.984 -8.555 1 93.62 230 SER B O 1
ATOM 4360 N N . GLY B 1 231 ? -9.438 29.016 -6.535 1 91.12 231 GLY B N 1
ATOM 4361 C CA . GLY B 1 231 ? -10.242 27.828 -6.766 1 91.12 231 GLY B CA 1
ATOM 4362 C C . GLY B 1 231 ? -9.477 26.531 -6.543 1 91.12 231 GLY B C 1
ATOM 4363 O O . GLY B 1 231 ? -10.039 25.453 -6.637 1 91.12 231 GLY B O 1
ATOM 4364 N N . SER B 1 232 ? -8.203 26.609 -6.137 1 94.38 232 SER B N 1
ATOM 4365 C CA . SER B 1 232 ? -7.379 25.406 -6.09 1 94.38 232 SER B CA 1
ATOM 4366 C C . SER B 1 232 ? -7.129 24.969 -4.652 1 94.38 232 SER B C 1
ATOM 4368 O O . SER B 1 232 ? -6.598 23.875 -4.418 1 94.38 232 SER B O 1
ATOM 4370 N N . ALA B 1 233 ? -7.562 25.797 -3.717 1 90.62 233 ALA B N 1
ATOM 4371 C CA . ALA B 1 233 ? -7.438 25.406 -2.314 1 90.62 233 ALA B CA 1
ATOM 4372 C C . ALA B 1 233 ? -8.508 24.391 -1.931 1 90.62 233 ALA B C 1
ATOM 4374 O O . ALA B 1 233 ? -9.586 24.359 -2.521 1 90.62 233 ALA B O 1
ATOM 4375 N N . PRO B 1 234 ? -8.102 23.484 -0.944 1 88.06 234 PRO B N 1
ATOM 4376 C CA . PRO B 1 234 ? -9.156 22.609 -0.441 1 88.06 234 PRO B CA 1
ATOM 4377 C C . PRO B 1 234 ? -10.391 23.391 0.024 1 88.06 234 PRO B C 1
ATOM 4379 O O . PRO B 1 234 ? -10.266 24.469 0.606 1 88.06 234 PRO B O 1
ATOM 4382 N N . LYS B 1 235 ? -11.562 22.828 -0.212 1 83.81 235 LYS B N 1
ATOM 4383 C CA . LYS B 1 235 ? -12.812 23.516 0.089 1 83.81 235 LYS B CA 1
ATOM 4384 C C . LYS B 1 235 ? -13.164 23.391 1.568 1 83.81 235 LYS B C 1
ATOM 4386 O O . LYS B 1 235 ? -13.875 24.234 2.117 1 83.81 235 LYS B O 1
ATOM 4391 N N . ILE B 1 236 ? -12.672 22.344 2.139 1 88.25 236 ILE B N 1
ATOM 4392 C CA . ILE B 1 236 ? -12.969 22.141 3.551 1 88.25 236 ILE B CA 1
ATOM 4393 C C . ILE B 1 236 ? -11.945 22.875 4.41 1 88.25 236 ILE B C 1
ATOM 4395 O O . ILE B 1 236 ? -10.75 22.859 4.109 1 88.25 236 ILE B O 1
ATOM 4399 N N . ALA B 1 237 ? -12.406 23.594 5.469 1 91.38 237 ALA B N 1
ATOM 4400 C CA . ALA B 1 237 ? -11.523 24.328 6.375 1 91.38 237 ALA B CA 1
ATOM 4401 C C . ALA B 1 237 ? -10.781 23.375 7.309 1 91.38 237 ALA B C 1
ATOM 4403 O O . ALA B 1 237 ? -11.367 22.422 7.82 1 91.38 237 ALA B O 1
ATOM 4404 N N . PRO B 1 238 ? -9.531 23.688 7.562 1 94.81 238 PRO B N 1
ATOM 4405 C CA . PRO B 1 238 ? -8.789 22.859 8.516 1 94.81 238 PRO B CA 1
ATOM 4406 C C . PRO B 1 238 ? -9.227 23.078 9.961 1 94.81 238 PRO B C 1
ATOM 4408 O O . PRO B 1 238 ? -9.875 24.094 10.258 1 94.81 238 PRO B O 1
ATOM 4411 N N . PHE B 1 239 ? -8.875 22.094 10.82 1 96.38 239 PHE B N 1
ATOM 4412 C CA . PHE B 1 239 ? -8.914 22.328 12.266 1 96.38 239 PHE B CA 1
ATOM 4413 C C . PHE B 1 239 ? -7.801 23.281 12.688 1 96.38 239 PHE B C 1
ATOM 4415 O O . PHE B 1 239 ? -6.855 23.516 11.93 1 96.38 239 PHE B O 1
ATOM 4422 N N . PRO B 1 240 ? -8.039 23.844 13.914 1 97.19 240 PRO B N 1
ATOM 4423 C CA . PRO B 1 240 ? -6.852 24.484 14.484 1 97.19 240 PRO B CA 1
ATOM 4424 C C . PRO B 1 240 ? -5.645 23.547 14.547 1 97.19 240 PRO B C 1
ATOM 4426 O O . PRO B 1 240 ? -5.789 22.375 14.867 1 97.19 240 PRO B O 1
ATOM 4429 N N . ALA B 1 241 ? -4.523 24.109 14.227 1 96.06 241 ALA B N 1
ATOM 4430 C CA . ALA B 1 241 ? -3.295 23.312 14.188 1 96.06 241 ALA B CA 1
ATOM 4431 C C . ALA B 1 241 ? -2.859 22.906 15.594 1 96.06 241 ALA B C 1
ATOM 4433 O O . ALA B 1 241 ? -3.166 23.609 16.562 1 96.06 241 ALA B O 1
ATOM 4434 N N . LEU B 1 242 ? -2.219 21.766 15.656 1 95.81 242 LEU B N 1
ATOM 4435 C CA . LEU B 1 242 ? -1.633 21.234 16.875 1 95.81 242 LEU B CA 1
ATOM 4436 C C . LEU B 1 242 ? -0.122 21.094 16.734 1 95.81 242 LEU B C 1
ATOM 4438 O O . LEU B 1 242 ? 0.359 20.484 15.773 1 95.81 242 LEU B O 1
ATOM 4442 N N . ASN B 1 243 ? 0.615 21.656 17.734 1 92.12 243 ASN B N 1
ATOM 4443 C CA . ASN B 1 243 ? 2.072 21.594 17.688 1 92.12 243 ASN B CA 1
ATOM 4444 C C . ASN B 1 243 ? 2.639 20.828 18.891 1 92.12 243 ASN B C 1
ATOM 4446 O O . ASN B 1 243 ? 2.08 20.875 19.984 1 92.12 243 ASN B O 1
ATOM 4450 N N . PHE B 1 244 ? 3.691 20.172 18.609 1 90.69 244 PHE B N 1
ATOM 4451 C CA . PHE B 1 244 ? 4.48 19.656 19.719 1 90.69 244 PHE B CA 1
ATOM 4452 C C . PHE B 1 244 ? 5.27 20.766 20.391 1 90.69 244 PHE B C 1
ATOM 4454 O O . PHE B 1 244 ? 5.809 21.656 19.719 1 90.69 244 PHE B O 1
ATOM 4461 N N . THR B 1 245 ? 5.297 20.781 21.688 1 87.19 245 THR B N 1
ATOM 4462 C CA . THR B 1 245 ? 5.848 21.922 22.406 1 87.19 245 THR B CA 1
ATOM 4463 C C . THR B 1 245 ? 7.18 21.562 23.062 1 87.19 245 THR B C 1
ATOM 4465 O O . THR B 1 245 ? 7.82 22.406 23.688 1 87.19 245 THR B O 1
ATOM 4468 N N . SER B 1 246 ? 7.523 20.297 23.016 1 76.56 246 SER B N 1
ATOM 4469 C CA . SER B 1 246 ? 8.805 19.891 23.594 1 76.56 246 SER B CA 1
ATOM 4470 C C . SER B 1 246 ? 9.734 19.344 22.516 1 76.56 246 SER B C 1
ATOM 4472 O O . SER B 1 246 ? 9.281 18.719 21.547 1 76.56 246 SER B O 1
ATOM 4474 N N . SER B 1 247 ? 10.953 19.75 22.734 1 62.47 247 SER B N 1
ATOM 4475 C CA . SER B 1 247 ? 11.984 19.219 21.844 1 62.47 247 SER B CA 1
ATOM 4476 C C . SER B 1 247 ? 12.188 17.719 22.062 1 62.47 247 SER B C 1
ATOM 4478 O O . SER B 1 247 ? 12.648 17.016 21.156 1 62.47 247 SER B O 1
ATOM 4480 N N . GLU B 1 248 ? 12.016 17.453 23.359 1 63.62 248 GLU B N 1
ATOM 4481 C CA . GLU B 1 248 ? 12.062 16.016 23.641 1 63.62 248 GLU B CA 1
ATOM 4482 C C . GLU B 1 248 ? 10.719 15.352 23.359 1 63.62 248 GLU B C 1
ATOM 4484 O O . GLU B 1 248 ? 9.789 15.453 24.172 1 63.62 248 GLU B O 1
ATOM 4489 N N . PHE B 1 249 ? 10.352 15.117 22.188 1 62.34 249 PHE B N 1
ATOM 4490 C CA . PHE B 1 249 ? 9.07 14.656 21.688 1 62.34 249 PHE B CA 1
ATOM 4491 C C . PHE B 1 249 ? 8.406 13.695 22.656 1 62.34 249 PHE B C 1
ATOM 4493 O O . PHE B 1 249 ? 7.227 13.844 22.984 1 62.34 249 PHE B O 1
ATOM 4500 N N . PHE B 1 250 ? 9.133 12.719 23.125 1 67.94 250 PHE B N 1
ATOM 4501 C CA . PHE B 1 250 ? 8.602 11.664 23.984 1 67.94 250 PHE B CA 1
ATOM 4502 C C . PHE B 1 250 ? 9.469 11.484 25.219 1 67.94 250 PHE B C 1
ATOM 4504 O O . PHE B 1 250 ? 10.664 11.203 25.109 1 67.94 250 PHE B O 1
ATOM 4511 N N . SER B 1 251 ? 8.984 11.898 26.344 1 69.25 251 SER B N 1
ATOM 4512 C CA . SER B 1 251 ? 9.672 11.766 27.625 1 69.25 251 SER B CA 1
ATOM 4513 C C . SER B 1 251 ? 8.734 11.234 28.703 1 69.25 251 SER B C 1
ATOM 4515 O O . SER B 1 251 ? 7.605 11.711 28.844 1 69.25 251 SER B O 1
ATOM 4517 N N . ASP B 1 252 ? 9.227 10.141 29.312 1 75.38 252 ASP B N 1
ATOM 4518 C CA . ASP B 1 252 ? 8.508 9.562 30.438 1 75.38 252 ASP B CA 1
ATOM 4519 C C . ASP B 1 252 ? 7.09 9.148 30.047 1 75.38 252 ASP B C 1
ATOM 4521 O O . ASP B 1 252 ? 6.129 9.453 30.75 1 75.38 252 ASP B O 1
ATOM 4525 N N . GLY B 1 253 ? 6.957 8.711 28.859 1 85.38 253 GLY B N 1
ATOM 4526 C CA . GLY B 1 253 ? 5.676 8.172 28.422 1 85.38 253 GLY B CA 1
ATOM 4527 C C . GLY B 1 253 ? 4.703 9.25 27.969 1 85.38 253 GLY B C 1
ATOM 4528 O O . GLY B 1 253 ? 3.516 8.977 27.781 1 85.38 253 GLY B O 1
ATOM 4529 N N . LYS B 1 254 ? 5.242 10.5 27.906 1 90.31 254 LYS B N 1
ATOM 4530 C CA . LYS B 1 254 ? 4.359 11.617 27.578 1 90.31 254 LYS B CA 1
ATOM 4531 C C . LYS B 1 254 ? 4.824 12.344 26.328 1 90.31 254 LYS B C 1
ATOM 4533 O O . LYS B 1 254 ? 6.008 12.305 25.984 1 90.31 254 LYS B O 1
ATOM 4538 N N . VAL B 1 255 ? 3.82 12.883 25.688 1 91.44 255 VAL B N 1
ATOM 4539 C CA . VAL B 1 255 ? 4.109 13.859 24.641 1 91.44 255 VAL B CA 1
ATOM 4540 C C . VAL B 1 255 ? 3.475 15.203 25.016 1 91.44 255 VAL B C 1
ATOM 4542 O O . VAL B 1 255 ? 2.465 15.25 25.719 1 91.44 255 VAL B O 1
ATOM 4545 N N . PHE B 1 256 ? 4.156 16.266 24.594 1 92.88 256 PHE B N 1
ATOM 4546 C CA . PHE B 1 256 ? 3.693 17.609 24.906 1 92.88 256 PHE B CA 1
ATOM 4547 C C . PHE B 1 256 ? 3.195 18.312 23.656 1 92.88 256 PHE B C 1
ATOM 4549 O O . PHE B 1 256 ? 3.93 18.438 22.672 1 92.88 256 PHE B O 1
ATOM 4556 N N . VAL B 1 257 ? 1.896 18.688 23.703 1 94.06 257 VAL B N 1
ATOM 4557 C CA . VAL B 1 257 ? 1.286 19.312 22.531 1 94.06 257 VAL B CA 1
ATOM 4558 C C . VAL B 1 257 ? 0.433 20.5 22.969 1 94.06 257 VAL B C 1
ATOM 4560 O O . VAL B 1 257 ? -0.033 20.547 24.109 1 94.06 257 VAL B O 1
ATOM 4563 N N . ALA B 1 258 ? 0.238 21.438 22.094 1 94.56 258 ALA B N 1
ATOM 4564 C CA . ALA B 1 258 ? -0.654 22.578 22.312 1 94.56 258 ALA B CA 1
ATOM 4565 C C . ALA B 1 258 ? -1.219 23.078 20.984 1 94.56 258 ALA B C 1
ATOM 4567 O O . ALA B 1 258 ? -0.534 23.062 19.953 1 94.56 258 ALA B O 1
ATOM 4568 N N . PRO B 1 259 ? -2.531 23.453 21.062 1 95.94 259 PRO B N 1
ATOM 4569 C CA . PRO B 1 259 ? -3.035 24.109 19.844 1 95.94 259 PRO B CA 1
ATOM 4570 C C . PRO B 1 259 ? -2.318 25.422 19.547 1 95.94 259 PRO B C 1
ATOM 4572 O O . PRO B 1 259 ? -1.929 26.141 20.469 1 95.94 259 PRO B O 1
ATOM 4575 N N . VAL B 1 260 ? -2.178 25.703 18.297 1 92.56 260 VAL B N 1
ATOM 4576 C CA . VAL B 1 260 ? -1.555 26.953 17.875 1 92.56 260 VAL B CA 1
ATOM 4577 C C . VAL B 1 260 ? -2.418 28.141 18.312 1 92.56 260 VAL B C 1
ATOM 4579 O O . VAL B 1 260 ? -1.899 29.156 18.766 1 92.56 260 VAL B O 1
ATOM 4582 N N . GLU B 1 261 ? -3.715 27.922 18.203 1 93.19 261 GLU B N 1
ATOM 4583 C CA . GLU B 1 261 ? -4.68 28.875 18.734 1 93.19 261 GLU B CA 1
ATOM 4584 C C . GLU B 1 261 ? -5.23 28.406 20.078 1 93.19 261 GLU B C 1
ATOM 4586 O O . GLU B 1 261 ? -6.039 27.484 20.125 1 93.19 261 GLU B O 1
ATOM 4591 N N . ALA B 1 262 ? -4.918 29.109 21.062 1 89.88 262 ALA B N 1
ATOM 4592 C CA . ALA B 1 262 ? -5.305 28.719 22.422 1 89.88 262 ALA B CA 1
ATOM 4593 C C . ALA B 1 262 ? -6.824 28.656 22.562 1 89.88 262 ALA B C 1
ATOM 4595 O O . ALA B 1 262 ? -7.352 27.875 23.344 1 89.88 262 ALA B O 1
ATOM 4596 N N . SER B 1 263 ? -7.527 29.469 21.812 1 92.06 263 SER B N 1
ATOM 4597 C CA . SER B 1 263 ? -8.977 29.547 21.906 1 92.06 263 SER B CA 1
ATOM 4598 C C . SER B 1 263 ? -9.648 28.281 21.375 1 92.06 263 SER B C 1
ATOM 4600 O O . SER B 1 263 ? -10.852 28.094 21.562 1 92.06 263 SER B O 1
ATOM 4602 N N . ALA B 1 264 ? -8.844 27.422 20.781 1 93.88 264 ALA B N 1
ATOM 4603 C CA . ALA B 1 264 ? -9.383 26.188 20.203 1 93.88 264 ALA B CA 1
ATOM 4604 C C . ALA B 1 264 ? -9.852 25.234 21.297 1 93.88 264 ALA B C 1
ATOM 4606 O O . ALA B 1 264 ? -10.625 24.312 21.016 1 93.88 264 ALA B O 1
ATOM 4607 N N . VAL B 1 265 ? -9.289 25.438 22.453 1 92.75 265 VAL B N 1
ATOM 4608 C CA . VAL B 1 265 ? -9.633 24.531 23.547 1 92.75 265 VAL B CA 1
ATOM 4609 C C . VAL B 1 265 ? -10.227 25.328 24.719 1 92.75 265 VAL B C 1
ATOM 4611 O O . VAL B 1 265 ? -9.789 26.453 24.984 1 92.75 265 VAL B O 1
ATOM 4614 N N . ASN B 1 266 ? -11.273 24.734 25.266 1 89.69 266 ASN B N 1
ATOM 4615 C CA . ASN B 1 266 ? -11.797 25.234 26.531 1 89.69 266 ASN B CA 1
ATOM 4616 C C . ASN B 1 266 ? -11.094 24.609 27.719 1 89.69 266 ASN B C 1
ATOM 4618 O O . ASN B 1 266 ? -11.32 23.438 28.031 1 89.69 266 ASN B O 1
ATOM 4622 N N . LEU B 1 267 ? -10.344 25.406 28.453 1 84.81 267 LEU B N 1
ATOM 4623 C CA . LEU B 1 267 ? -9.5 24.906 29.531 1 84.81 267 LEU B CA 1
ATOM 4624 C C . LEU B 1 267 ? -10.344 24.547 30.766 1 84.81 267 LEU B C 1
ATOM 4626 O O . LEU B 1 267 ? -9.859 23.875 31.672 1 84.81 267 LEU B O 1
ATOM 4630 N N . ASN B 1 268 ? -11.578 24.891 30.75 1 89.56 268 ASN B N 1
ATOM 4631 C CA . ASN B 1 268 ? -12.461 24.562 31.875 1 89.56 268 ASN B CA 1
ATOM 4632 C C . ASN B 1 268 ? -13.188 23.25 31.641 1 89.56 268 ASN B C 1
ATOM 4634 O O . ASN B 1 268 ? -13.93 22.781 32.5 1 89.56 268 ASN B O 1
ATOM 4638 N N . ALA B 1 269 ? -12.977 22.672 30.5 1 93.5 269 ALA B N 1
ATOM 4639 C CA . ALA B 1 269 ? -13.594 21.391 30.172 1 93.5 269 ALA B CA 1
ATOM 4640 C C . ALA B 1 269 ? -12.531 20.297 30.047 1 93.5 269 ALA B C 1
ATOM 4642 O O . ALA B 1 269 ? -11.344 20.578 29.875 1 93.5 269 ALA B O 1
ATOM 4643 N N . THR B 1 270 ? -12.992 19.125 30.266 1 96.69 270 THR B N 1
ATOM 4644 C CA . THR B 1 270 ? -12.078 18.016 30.016 1 96.69 270 THR B CA 1
ATOM 4645 C C . THR B 1 270 ? -11.75 17.906 28.531 1 96.69 270 THR B C 1
ATOM 4647 O O . THR B 1 270 ? -12.641 17.875 27.688 1 96.69 270 THR B O 1
ATOM 4650 N N . VAL B 1 271 ? -10.5 17.953 28.25 1 97.69 271 VAL B N 1
ATOM 4651 C CA . VAL B 1 271 ? -9.992 17.766 26.906 1 97.69 271 VAL B CA 1
ATOM 4652 C C . VAL B 1 271 ? -9.203 16.469 26.812 1 97.69 271 VAL B C 1
ATOM 4654 O O . VAL B 1 271 ? -8.477 16.109 27.75 1 97.69 271 VAL B O 1
ATOM 4657 N N . TYR B 1 272 ? -9.367 15.781 25.734 1 97.5 272 TYR B N 1
ATOM 4658 C CA . TYR B 1 272 ? -8.695 14.5 25.562 1 97.5 272 TYR B CA 1
ATOM 4659 C C . TYR B 1 272 ? -7.633 14.586 24.469 1 97.5 272 TYR B C 1
ATOM 4661 O O . TYR B 1 272 ? -7.773 15.359 23.516 1 97.5 272 TYR B O 1
ATOM 4669 N N . CYS B 1 273 ? -6.566 13.805 24.672 1 97.25 273 CYS B N 1
ATOM 4670 C CA . CYS B 1 273 ? -5.672 13.438 23.578 1 97.25 273 CYS B CA 1
ATOM 4671 C C . CYS B 1 273 ? -6.152 12.164 22.891 1 97.25 273 CYS B C 1
ATOM 4673 O O . CYS B 1 273 ? -6.23 11.102 23.516 1 97.25 273 CYS B O 1
ATOM 4675 N N . GLY B 1 274 ? -6.535 12.312 21.656 1 95.94 274 GLY B N 1
ATOM 4676 C CA . GLY B 1 274 ? -6.859 11.156 20.828 1 95.94 274 GLY B CA 1
ATOM 4677 C C . GLY B 1 274 ? -5.711 10.711 19.953 1 95.94 274 GLY B C 1
ATOM 4678 O O . GLY B 1 274 ? -5.137 11.508 19.219 1 95.94 274 GLY B O 1
ATOM 4679 N N . PHE B 1 275 ? -5.316 9.438 20.094 1 93.12 275 PHE B N 1
ATOM 4680 C CA . PHE B 1 275 ? -4.254 8.836 19.281 1 93.12 275 PHE B CA 1
ATOM 4681 C C . PHE B 1 275 ? -4.824 7.855 18.266 1 93.12 275 PHE B C 1
ATOM 4683 O O . PHE B 1 275 ? -5.32 6.789 18.641 1 93.12 275 PHE B O 1
ATOM 4690 N N . ALA B 1 276 ? -4.715 8.289 16.984 1 90.88 276 ALA B N 1
ATOM 4691 C CA . ALA B 1 276 ? -5.219 7.41 15.938 1 90.88 276 ALA B CA 1
ATOM 4692 C C . ALA B 1 276 ? -4.09 6.59 15.32 1 90.88 276 ALA B C 1
ATOM 4694 O O . ALA B 1 276 ? -3.068 7.141 14.906 1 90.88 276 ALA B O 1
ATOM 4695 N N . LEU B 1 277 ? -4.168 5.355 15.297 1 87.06 277 LEU B N 1
ATOM 4696 C CA . LEU B 1 277 ? -3.271 4.387 14.672 1 87.06 277 LEU B CA 1
ATOM 4697 C C . LEU B 1 277 ? -4.031 3.131 14.266 1 87.06 277 LEU B C 1
ATOM 4699 O O . LEU B 1 277 ? -4.906 2.662 14.992 1 87.06 277 LEU B O 1
ATOM 4703 N N . GLY B 1 278 ? -3.693 2.672 13.078 1 80.81 278 GLY B N 1
ATOM 4704 C CA . GLY B 1 278 ? -4.52 1.589 12.57 1 80.81 278 GLY B CA 1
ATOM 4705 C C . GLY B 1 278 ? -5.984 1.964 12.445 1 80.81 278 GLY B C 1
ATOM 4706 O O . GLY B 1 278 ? -6.312 3.061 11.984 1 80.81 278 GLY B O 1
ATOM 4707 N N . LEU B 1 279 ? -6.887 1.065 12.742 1 78.62 279 LEU B N 1
ATOM 4708 C CA . LEU B 1 279 ? -8.32 1.346 12.664 1 78.62 279 LEU B CA 1
ATOM 4709 C C . LEU B 1 279 ? -8.852 1.83 14.008 1 78.62 279 LEU B C 1
ATOM 4711 O O . LEU B 1 279 ? -10.039 2.127 14.133 1 78.62 279 LEU B O 1
ATOM 4715 N N . GLY B 1 280 ? -7.934 1.977 14.945 1 75.25 280 GLY B N 1
ATOM 4716 C CA . GLY B 1 280 ? -8.391 2.346 16.281 1 75.25 280 GLY B CA 1
ATOM 4717 C C . GLY B 1 280 ? -7.859 3.688 16.734 1 75.25 280 GLY B C 1
ATOM 4718 O O . GLY B 1 280 ? -7.191 4.395 15.977 1 75.25 280 GLY B O 1
ATOM 4719 N N . ALA B 1 281 ? -8.398 4.07 17.906 1 86.56 281 ALA B N 1
ATOM 4720 C CA . ALA B 1 281 ? -7.91 5.254 18.609 1 86.56 281 ALA B CA 1
ATOM 4721 C C . ALA B 1 281 ? -7.832 5.004 20.109 1 86.56 281 ALA B C 1
ATOM 4723 O O . ALA B 1 281 ? -8.641 4.258 20.656 1 86.56 281 ALA B O 1
ATOM 4724 N N . ASN B 1 282 ? -6.816 5.492 20.688 1 89.81 282 ASN B N 1
ATOM 4725 C CA . ASN B 1 282 ? -6.652 5.516 22.141 1 89.81 282 ASN B CA 1
ATOM 4726 C C . ASN B 1 282 ? -6.723 6.934 22.688 1 89.81 282 ASN B C 1
ATOM 4728 O O . ASN B 1 282 ? -6.562 7.902 21.938 1 89.81 282 ASN B O 1
ATOM 4732 N N . PHE B 1 283 ? -7.035 6.98 24 1 93.56 283 PHE B N 1
ATOM 4733 C CA . PHE B 1 283 ? -7.254 8.32 24.547 1 93.56 283 PHE B CA 1
ATOM 4734 C C . PHE B 1 283 ? -6.598 8.469 25.906 1 93.56 283 PHE B C 1
ATOM 4736 O O . PHE B 1 283 ? -6.477 7.488 26.656 1 93.56 283 PHE B O 1
ATOM 4743 N N . SER B 1 284 ? -6.156 9.555 26.203 1 96.81 284 SER B N 1
ATOM 4744 C CA . SER B 1 284 ? -5.758 10.031 27.516 1 96.81 284 SER B CA 1
ATOM 4745 C C . SER B 1 284 ? -6.242 11.453 27.766 1 96.81 284 SER B C 1
ATOM 4747 O O . SER B 1 284 ? -6.766 12.102 26.859 1 96.81 284 SER B O 1
ATOM 4749 N N . VAL B 1 285 ? -6.133 11.914 28.953 1 97.19 285 VAL B N 1
ATOM 4750 C CA . VAL B 1 285 ? -6.562 13.273 29.281 1 97.19 285 VAL B CA 1
ATOM 4751 C C . VAL B 1 285 ? -5.434 14.258 28.984 1 97.19 285 VAL B C 1
ATOM 4753 O O . VAL B 1 285 ? -4.27 13.984 29.297 1 97.19 285 VAL B O 1
ATOM 4756 N N . TRP B 1 286 ? -5.762 15.336 28.281 1 96.88 286 TRP B N 1
ATOM 4757 C CA . TRP B 1 286 ? -4.824 16.438 28.078 1 96.88 286 TRP B CA 1
ATOM 4758 C C . TRP B 1 286 ? -4.773 17.344 29.312 1 96.88 286 TRP B C 1
ATOM 4760 O O . TRP B 1 286 ? -5.781 17.922 29.703 1 96.88 286 TRP B O 1
ATOM 4770 N N . SER B 1 287 ? -3.633 17.359 29.906 1 93.62 287 SER B N 1
ATOM 4771 C CA . SER B 1 287 ? -3.463 18.141 31.125 1 93.62 287 SER B CA 1
ATOM 4772 C C . SER B 1 287 ? -2.102 18.828 31.156 1 93.62 287 SER B C 1
ATOM 4774 O O . SER B 1 287 ? -1.071 18.188 30.953 1 93.62 287 SER B O 1
ATOM 4776 N N . ASN B 1 288 ? -2.113 20.203 31.359 1 90.31 288 ASN B N 1
ATOM 4777 C CA . ASN B 1 288 ? -0.892 21 31.438 1 90.31 288 ASN B CA 1
ATOM 4778 C C . ASN B 1 288 ? -0.035 20.812 30.188 1 90.31 288 ASN B C 1
ATOM 4780 O O . ASN B 1 288 ? 1.178 20.625 30.281 1 90.31 288 ASN B O 1
ATOM 4784 N N . GLY B 1 289 ? -0.673 20.656 29.094 1 92.12 289 GLY B N 1
ATOM 4785 C CA . GLY B 1 289 ? 0.017 20.609 27.812 1 92.12 289 GLY B CA 1
ATOM 4786 C C . GLY B 1 289 ? 0.589 19.234 27.5 1 92.12 289 GLY B C 1
ATOM 4787 O O . GLY B 1 289 ? 1.371 19.094 26.547 1 92.12 289 GLY B O 1
ATOM 4788 N N . SER B 1 290 ? 0.229 18.266 28.266 1 93.62 290 SER B N 1
ATOM 4789 C CA . SER B 1 290 ? 0.823 16.938 28.062 1 93.62 290 SER B CA 1
ATOM 4790 C C . SER B 1 290 ? -0.248 15.883 27.859 1 93.62 290 SER B C 1
ATOM 4792 O O . SER B 1 290 ? -1.394 16.047 28.281 1 93.62 290 SER B O 1
ATOM 4794 N N . CYS B 1 291 ? 0.086 14.828 27.172 1 94.94 291 CYS B N 1
ATOM 4795 C CA . CYS B 1 291 ? -0.713 13.633 26.922 1 94.94 291 CYS B CA 1
ATOM 4796 C C . CYS B 1 291 ? 0.049 12.375 27.328 1 94.94 291 CYS B C 1
ATOM 4798 O O . CYS B 1 291 ? 1.193 12.18 26.906 1 94.94 291 CYS B O 1
ATOM 4800 N N . ASP B 1 292 ? -0.541 11.508 28.109 1 94.69 292 ASP B N 1
ATOM 4801 C CA . ASP B 1 292 ? 0.023 10.18 28.312 1 94.69 292 ASP B CA 1
ATOM 4802 C C . ASP B 1 292 ? -0.106 9.328 27.062 1 94.69 292 ASP B C 1
ATOM 4804 O O . ASP B 1 292 ? -1.203 9.172 26.516 1 94.69 292 ASP B O 1
ATOM 4808 N N . VAL B 1 293 ? 1.017 8.805 26.656 1 92.31 293 VAL B N 1
ATOM 4809 C CA . VAL B 1 293 ? 0.997 7.984 25.453 1 92.31 293 VAL B CA 1
ATOM 4810 C C . VAL B 1 293 ? 0.534 6.57 25.797 1 92.31 293 VAL B C 1
ATOM 4812 O O . VAL B 1 293 ? 1.12 5.914 26.656 1 92.31 293 VAL B O 1
ATOM 4815 N N . PRO B 1 294 ? -0.465 6.133 25.125 1 89.69 294 PRO B N 1
ATOM 4816 C CA . PRO B 1 294 ? -0.928 4.77 25.391 1 89.69 294 PRO B CA 1
ATOM 4817 C C . PRO B 1 294 ? 0.141 3.719 25.094 1 89.69 294 PRO B C 1
ATOM 4819 O O . PRO B 1 294 ? 0.926 3.875 24.156 1 89.69 294 PRO B O 1
ATOM 4822 N N . THR B 1 295 ? 0.09 2.613 25.812 1 84.81 295 THR B N 1
ATOM 4823 C CA . THR B 1 295 ? 1.075 1.541 25.719 1 84.81 295 THR B CA 1
ATOM 4824 C C . THR B 1 295 ? 1.104 0.947 24.312 1 84.81 295 THR B C 1
ATOM 4826 O O . THR B 1 295 ? 2.166 0.568 23.812 1 84.81 295 THR B O 1
ATOM 4829 N N . GLN B 1 296 ? 0.005 0.875 23.656 1 79.81 296 GLN B N 1
ATOM 4830 C CA . GLN B 1 296 ? -0.082 0.307 22.312 1 79.81 296 GLN B CA 1
ATOM 4831 C C . GLN B 1 296 ? 0.796 1.078 21.328 1 79.81 296 GLN B C 1
ATOM 4833 O O . GLN B 1 296 ? 1.409 0.485 20.453 1 79.81 296 GLN B O 1
ATOM 4838 N N . ILE B 1 297 ? 0.825 2.311 21.516 1 81.88 297 ILE B N 1
ATOM 4839 C CA . ILE B 1 297 ? 1.597 3.174 20.625 1 81.88 297 ILE B CA 1
ATOM 4840 C C . ILE B 1 297 ? 3.09 2.975 20.891 1 81.88 297 ILE B C 1
ATOM 4842 O O . ILE B 1 297 ? 3.896 3.01 19.953 1 81.88 297 ILE B O 1
ATOM 4846 N N . ILE B 1 298 ? 3.404 2.736 22.094 1 77.12 298 ILE B N 1
ATOM 4847 C CA . ILE B 1 298 ? 4.793 2.527 22.484 1 77.12 298 ILE B CA 1
ATOM 4848 C C . ILE B 1 298 ? 5.293 1.198 21.922 1 77.12 298 ILE B C 1
ATOM 4850 O O . ILE B 1 298 ? 6.457 1.08 21.531 1 77.12 298 ILE B O 1
ATOM 4854 N N . ILE B 1 299 ? 4.367 0.306 21.75 1 75.69 299 ILE B N 1
ATOM 4855 C CA . ILE B 1 299 ? 4.723 -1.031 21.297 1 75.69 299 ILE B CA 1
ATOM 4856 C C . ILE B 1 299 ? 4.742 -1.067 19.766 1 75.69 299 ILE B C 1
ATOM 4858 O O . ILE B 1 299 ? 5.699 -1.554 19.172 1 75.69 299 ILE B O 1
ATOM 4862 N N . ASP B 1 300 ? 3.719 -0.657 19.125 1 72.88 300 ASP B N 1
ATOM 4863 C CA . ASP B 1 300 ? 3.551 -0.807 17.688 1 72.88 300 ASP B CA 1
ATOM 4864 C C . ASP B 1 300 ? 4.5 0.115 16.922 1 72.88 300 ASP B C 1
ATOM 4866 O O . ASP B 1 300 ? 4.977 -0.236 15.844 1 72.88 300 ASP B O 1
ATOM 4870 N N . LYS B 1 301 ? 4.855 1.007 17.406 1 75.44 301 LYS B N 1
ATOM 4871 C CA . LYS B 1 301 ? 5.77 1.982 16.828 1 75.44 301 LYS B CA 1
ATOM 4872 C C . LYS B 1 301 ? 5.383 2.307 15.383 1 75.44 301 LYS B C 1
ATOM 4874 O O . LYS B 1 301 ? 4.723 1.504 14.711 1 75.44 301 LYS B O 1
ATOM 4879 N N . GLY B 1 302 ? 5 3.367 14.945 1 86.69 302 GLY B N 1
ATOM 4880 C CA . GLY B 1 302 ? 4.629 3.893 13.641 1 86.69 302 GLY B CA 1
ATOM 4881 C C . GLY B 1 302 ? 4.051 5.293 13.711 1 86.69 302 GLY B C 1
ATOM 4882 O O . GLY B 1 302 ? 3.822 5.828 14.797 1 86.69 302 GLY B O 1
ATOM 4883 N N . GLN B 1 303 ? 3.932 5.691 12.547 1 90 303 GLN B N 1
ATOM 4884 C CA . GLN B 1 303 ? 3.369 7.039 12.5 1 90 303 GLN B CA 1
ATOM 4885 C C . GLN B 1 303 ? 1.959 7.066 13.086 1 90 303 GLN B C 1
ATOM 4887 O O . GLN B 1 303 ? 1.097 6.285 12.672 1 90 303 GLN B O 1
ATOM 4892 N N . THR B 1 304 ? 1.824 7.879 14.055 1 91.69 304 THR B N 1
ATOM 4893 C CA . THR B 1 304 ? 0.58 8.062 14.797 1 91.69 304 THR B CA 1
ATOM 4894 C C . THR B 1 304 ? 0.077 9.492 14.664 1 91.69 304 THR B C 1
ATOM 4896 O O . THR B 1 304 ? 0.873 10.43 14.531 1 91.69 304 THR B O 1
ATOM 4899 N N . TYR B 1 305 ? -1.223 9.664 14.672 1 94 305 TYR B N 1
ATOM 4900 C CA . TYR B 1 305 ? -1.848 10.977 14.594 1 94 305 TYR B CA 1
ATOM 4901 C C . TYR B 1 305 ? -2.463 11.367 15.93 1 94 305 TYR B C 1
ATOM 4903 O O . TYR B 1 305 ? -3.275 10.625 16.484 1 94 305 TYR B O 1
ATOM 4911 N N . ILE B 1 306 ? -2.061 12.492 16.438 1 95.25 306 ILE B N 1
ATOM 4912 C CA . ILE B 1 306 ? -2.57 12.938 17.734 1 95.25 306 ILE B CA 1
ATOM 4913 C C . ILE B 1 306 ? -3.518 14.117 17.531 1 95.25 306 ILE B C 1
ATOM 4915 O O . ILE B 1 306 ? -3.227 15.031 16.75 1 95.25 306 ILE B O 1
ATOM 4919 N N . PHE B 1 307 ? -4.664 14.094 18.203 1 96.94 307 PHE B N 1
ATOM 4920 C CA . PHE B 1 307 ? -5.703 15.117 18.219 1 96.94 307 PHE B CA 1
ATOM 4921 C C . PHE B 1 307 ? -5.961 15.609 19.641 1 96.94 307 PHE B C 1
ATOM 4923 O O . PHE B 1 307 ? -5.75 14.875 20.609 1 96.94 307 PHE B O 1
ATOM 4930 N N . LEU B 1 308 ? -6.371 16.797 19.75 1 97.94 308 LEU B N 1
ATOM 4931 C CA . LEU B 1 308 ? -7.145 17.203 20.922 1 97.94 308 LEU B CA 1
ATOM 4932 C C . LEU B 1 308 ? -8.641 17.141 20.641 1 97.94 308 LEU B C 1
ATOM 4934 O O . LEU B 1 308 ? -9.102 17.641 19.609 1 97.94 308 LEU B O 1
ATOM 4938 N N . THR B 1 309 ? -9.398 16.516 21.547 1 96.75 309 THR B N 1
ATOM 4939 C CA . THR B 1 309 ? -10.812 16.281 21.297 1 96.75 309 THR B CA 1
ATOM 4940 C C . THR B 1 309 ? -11.648 16.594 22.531 1 96.75 309 THR B C 1
ATOM 4942 O O . THR B 1 309 ? -11.133 16.547 23.656 1 96.75 309 THR B O 1
ATOM 4945 N N . LYS B 1 310 ? -12.875 16.953 22.406 1 97.31 310 LYS B N 1
ATOM 4946 C CA . LYS B 1 310 ? -13.758 17.297 23.516 1 97.31 310 LYS B CA 1
ATOM 4947 C C . LYS B 1 310 ? -14.375 16.062 24.141 1 97.31 310 LYS B C 1
ATOM 4949 O O . LYS B 1 310 ? -15.023 16.141 25.188 1 97.31 310 LYS B O 1
ATOM 4954 N N . GLU B 1 311 ? -14.258 14.906 23.516 1 95.19 311 GLU B N 1
ATOM 4955 C CA . GLU B 1 311 ? -14.672 13.586 23.984 1 95.19 311 GLU B CA 1
ATOM 4956 C C . GLU B 1 311 ? -13.758 12.5 23.438 1 95.19 311 GLU B C 1
ATOM 4958 O O . GLU B 1 311 ? -12.828 12.781 22.672 1 95.19 311 GLU B O 1
ATOM 4963 N N . GLN B 1 312 ? -13.938 11.289 23.891 1 93.38 312 GLN B N 1
ATOM 4964 C CA . GLN B 1 312 ? -13.086 10.188 23.469 1 93.38 312 GLN B CA 1
ATOM 4965 C C . GLN B 1 312 ? -13.469 9.695 22.062 1 93.38 312 GLN B C 1
ATOM 4967 O O . GLN B 1 312 ? -13.922 8.562 21.906 1 93.38 312 GLN B O 1
ATOM 4972 N N . SER B 1 313 ? -13.25 10.586 21.109 1 91 313 SER B N 1
ATOM 4973 C CA . SER B 1 313 ? -13.516 10.344 19.688 1 91 313 SER B CA 1
ATOM 4974 C C . SER B 1 313 ? -12.641 11.234 18.812 1 91 313 SER B C 1
ATOM 4976 O O . SER B 1 313 ? -12.375 12.391 19.141 1 91 313 SER B O 1
ATOM 4978 N N . VAL B 1 314 ? -12.211 10.633 17.703 1 91.81 314 VAL B N 1
ATOM 4979 C CA . VAL B 1 314 ? -11.438 11.43 16.766 1 91.81 314 VAL B CA 1
ATOM 4980 C C . VAL B 1 314 ? -12.297 11.797 15.555 1 91.81 314 VAL B C 1
ATOM 4982 O O . VAL B 1 314 ? -11.773 12.188 14.508 1 91.81 314 VAL B O 1
ATOM 4985 N N . ALA B 1 315 ? -13.578 11.586 15.656 1 86.88 315 ALA B N 1
ATOM 4986 C CA . ALA B 1 315 ? -14.5 12.07 14.633 1 86.88 315 ALA B CA 1
ATOM 4987 C C . ALA B 1 315 ? -14.445 13.586 14.508 1 86.88 315 ALA B C 1
ATOM 4989 O O . ALA B 1 315 ? -14.188 14.289 15.492 1 86.88 315 ALA B O 1
ATOM 4990 N N . ASP B 1 316 ? -14.75 14.109 13.359 1 89.19 316 ASP B N 1
ATOM 4991 C CA . ASP B 1 316 ? -14.578 15.531 13.07 1 89.19 316 ASP B CA 1
ATOM 4992 C C . ASP B 1 316 ? -15.336 16.391 14.086 1 89.19 316 ASP B C 1
ATOM 4994 O O . ASP B 1 316 ? -14.844 17.438 14.5 1 89.19 316 ASP B O 1
ATOM 4998 N N . GLU B 1 317 ? -16.516 15.938 14.469 1 90.44 317 GLU B N 1
ATOM 4999 C CA . GLU B 1 317 ? -17.344 16.734 15.367 1 90.44 317 GLU B CA 1
ATOM 5000 C C . GLU B 1 317 ? -16.734 16.828 16.75 1 90.44 317 GLU B C 1
ATOM 5002 O O . GLU B 1 317 ? -17.094 17.703 17.547 1 90.44 317 GLU B O 1
ATOM 5007 N N . SER B 1 318 ? -15.766 15.93 17.062 1 93.75 318 SER B N 1
ATOM 5008 C CA . SER B 1 318 ? -15.172 15.875 18.391 1 93.75 318 SER B CA 1
ATOM 5009 C C . SER B 1 318 ? -13.828 16.594 18.422 1 93.75 318 SER B C 1
ATOM 5011 O O . SER B 1 318 ? -13.289 16.859 19.5 1 93.75 318 SER B O 1
ATOM 5013 N N . VAL B 1 319 ? -13.227 16.922 17.297 1 96.31 319 VAL B N 1
ATOM 5014 C CA . VAL B 1 319 ? -11.852 17.422 17.219 1 96.31 319 VAL B CA 1
ATOM 5015 C C . VAL B 1 319 ? -11.812 18.906 17.562 1 96.31 319 VAL B C 1
ATOM 5017 O O . VAL B 1 319 ? -12.617 19.688 17.047 1 96.31 319 VAL B O 1
ATOM 5020 N N . LEU B 1 320 ? -10.914 19.234 18.406 1 97.88 320 LEU B N 1
ATOM 5021 C CA . LEU B 1 320 ? -10.68 20.625 18.781 1 97.88 320 LEU B CA 1
ATOM 5022 C C . LEU B 1 320 ? -9.445 21.172 18.078 1 97.88 320 LEU B C 1
ATOM 5024 O O . LEU B 1 320 ? -9.406 22.344 17.719 1 97.88 320 LEU B O 1
ATOM 5028 N N . ALA B 1 321 ? -8.453 20.328 17.938 1 98.06 321 ALA B N 1
ATOM 5029 C CA . ALA B 1 321 ? -7.219 20.703 17.266 1 98.06 321 ALA B CA 1
ATOM 5030 C C . ALA B 1 321 ? -6.477 19.469 16.75 1 98.06 321 ALA B C 1
ATOM 5032 O O . ALA B 1 321 ? -6.598 18.391 17.328 1 98.06 321 ALA B O 1
ATOM 5033 N N . GLY B 1 322 ? -5.633 19.703 15.695 1 97.44 322 GLY B N 1
ATOM 5034 C CA . GLY B 1 322 ? -4.863 18.625 15.102 1 97.44 322 GLY B CA 1
ATOM 5035 C C . GLY B 1 322 ? -5.516 18.031 13.859 1 97.44 322 GLY B C 1
ATOM 5036 O O . GLY B 1 322 ? -6.477 18.594 13.336 1 97.44 322 GLY B O 1
ATOM 5037 N N . PRO B 1 323 ? -4.941 16.969 13.375 1 96.94 323 PRO B N 1
ATOM 5038 C CA . PRO B 1 323 ? -3.924 16.156 14.031 1 96.94 323 PRO B CA 1
ATOM 5039 C C . PRO B 1 323 ? -2.508 16.672 13.812 1 96.94 323 PRO B C 1
ATOM 5041 O O . PRO B 1 323 ? -2.268 17.438 12.875 1 96.94 323 PRO B O 1
ATOM 5044 N N . ALA B 1 324 ? -1.603 16.359 14.688 1 94.5 324 ALA B N 1
ATOM 5045 C CA . ALA B 1 324 ? -0.156 16.359 14.484 1 94.5 324 ALA B CA 1
ATOM 5046 C C . ALA B 1 324 ? 0.377 14.938 14.336 1 94.5 324 ALA B C 1
ATOM 5048 O O . ALA B 1 324 ? -0.202 13.984 14.867 1 94.5 324 ALA B O 1
ATOM 5049 N N . THR B 1 325 ? 1.413 14.812 13.523 1 91.81 325 THR B N 1
ATOM 5050 C CA . THR B 1 325 ? 2.002 13.5 13.297 1 91.81 325 THR B CA 1
ATOM 5051 C C . THR B 1 325 ? 3.209 13.273 14.203 1 91.81 325 THR B C 1
ATOM 5053 O O . THR B 1 325 ? 3.982 14.203 14.445 1 91.81 325 THR B O 1
ATOM 5056 N N . PHE B 1 326 ? 3.281 12.055 14.727 1 83.69 326 PHE B N 1
ATOM 5057 C CA . PHE B 1 326 ? 4.535 11.766 15.406 1 83.69 326 PHE B CA 1
ATOM 5058 C C . PHE B 1 326 ? 4.855 10.281 15.344 1 83.69 326 PHE B C 1
ATOM 5060 O O . PHE B 1 326 ? 3.98 9.461 15.047 1 83.69 326 PHE B O 1
ATOM 5067 N N . SER B 1 327 ? 6.02 9.922 15.297 1 79.56 327 SER B N 1
ATOM 5068 C CA . SER B 1 327 ? 6.531 8.555 15.406 1 79.56 327 SER B CA 1
ATOM 5069 C C . SER B 1 327 ? 7.531 8.438 16.562 1 79.56 327 SER B C 1
ATOM 5071 O O . SER B 1 327 ? 8.336 9.344 16.781 1 79.56 327 SER B O 1
ATOM 5073 N N . LEU B 1 328 ? 7.246 7.426 17.344 1 72.5 328 LEU B N 1
ATOM 5074 C CA . LEU B 1 328 ? 8.164 7.23 18.453 1 72.5 328 LEU B CA 1
ATOM 5075 C C . LEU B 1 328 ? 9.469 6.605 17.984 1 72.5 328 LEU B C 1
ATOM 5077 O O . LEU B 1 328 ? 9.484 5.828 17.016 1 72.5 328 LEU B O 1
ATOM 5081 N N . SER B 1 329 ? 10.602 7.402 17.859 1 58.69 329 SER B N 1
ATOM 5082 C CA . SER B 1 329 ? 11.938 7.273 17.281 1 58.69 329 SER B CA 1
ATOM 5083 C C . SER B 1 329 ? 12.344 5.812 17.141 1 58.69 329 SER B C 1
ATOM 5085 O O . SER B 1 329 ? 12.773 5.387 16.062 1 58.69 329 SER B O 1
ATOM 5087 N N . SER B 1 330 ? 12.977 4.961 17.906 1 60.62 330 SER B N 1
ATOM 5088 C CA . SER B 1 330 ? 14.172 4.125 17.859 1 60.62 330 SER B CA 1
ATOM 5089 C C . SER B 1 330 ? 13.828 2.682 17.516 1 60.62 330 SER B C 1
ATOM 5091 O O . SER B 1 330 ? 13.758 1.825 18.406 1 60.62 330 SER B O 1
ATOM 5093 N N . GLN B 1 331 ? 13.266 2.498 16.234 1 67.94 331 GLN B N 1
ATOM 5094 C CA . GLN B 1 331 ? 13.102 1.062 16.047 1 67.94 331 GLN B CA 1
ATOM 5095 C C . GLN B 1 331 ? 14.383 0.431 15.5 1 67.94 331 GLN B C 1
ATOM 5097 O O . GLN B 1 331 ? 14.602 -0.77 15.664 1 67.94 331 GLN B O 1
ATOM 5102 N N . ASN B 1 332 ? 15.32 1.139 15.031 1 76.81 332 ASN B N 1
ATOM 5103 C CA . ASN B 1 332 ? 16.562 0.695 14.422 1 76.81 332 ASN B CA 1
ATOM 5104 C C . ASN B 1 332 ? 16.375 -0.565 13.586 1 76.81 332 ASN B C 1
ATOM 5106 O O . ASN B 1 332 ? 17.125 -1.531 13.719 1 76.81 332 ASN B O 1
ATOM 5110 N N . VAL B 1 333 ? 15.273 -0.549 12.828 1 82.75 333 VAL B N 1
ATOM 5111 C CA . VAL B 1 333 ? 15 -1.655 11.914 1 82.75 333 VAL B CA 1
ATOM 5112 C C . VAL B 1 333 ? 16.031 -1.663 10.781 1 82.75 333 VAL B C 1
ATOM 5114 O O . VAL B 1 333 ? 16.234 -0.643 10.125 1 82.75 333 VAL B O 1
ATOM 5117 N N . THR B 1 334 ? 16.75 -2.777 10.609 1 85 334 THR B N 1
ATOM 5118 C CA . THR B 1 334 ? 17.719 -2.988 9.531 1 85 334 THR B CA 1
ATOM 5119 C C . THR B 1 334 ? 17.641 -4.414 9 1 85 334 THR B C 1
ATOM 5121 O O . THR B 1 334 ? 17.312 -5.344 9.75 1 85 334 THR B O 1
ATOM 5124 N N . VAL B 1 335 ? 17.766 -4.523 7.727 1 83.31 335 VAL B N 1
ATOM 5125 C CA . VAL B 1 335 ? 17.891 -5.844 7.113 1 83.31 335 VAL B CA 1
ATOM 5126 C C . VAL B 1 335 ? 19.094 -5.855 6.164 1 83.31 335 VAL B C 1
ATOM 5128 O O . VAL B 1 335 ? 19.281 -4.934 5.367 1 83.31 335 VAL B O 1
ATOM 5131 N N . SER B 1 336 ? 19.953 -6.879 6.367 1 84.94 336 SER B N 1
ATOM 5132 C CA . SER B 1 336 ? 20.984 -7.078 5.355 1 84.94 336 SER B CA 1
ATOM 5133 C C . SER B 1 336 ? 20.422 -7.75 4.113 1 84.94 336 SER B C 1
ATOM 5135 O O . SER B 1 336 ? 19.578 -8.641 4.211 1 84.94 336 SER B O 1
ATOM 5137 N N . ILE B 1 337 ? 20.75 -7.301 2.986 1 81.69 337 ILE B N 1
ATOM 5138 C CA . ILE B 1 337 ? 20.375 -7.898 1.71 1 81.69 337 ILE B CA 1
ATOM 5139 C C . ILE B 1 337 ? 21.625 -8.391 0.983 1 81.69 337 ILE B C 1
ATOM 5141 O O . ILE B 1 337 ? 22.5 -7.602 0.629 1 81.69 337 ILE B O 1
ATOM 5145 N N . PRO B 1 338 ? 21.656 -9.727 0.835 1 77.75 338 PRO B N 1
ATOM 5146 C CA . PRO B 1 338 ? 22.875 -10.258 0.226 1 77.75 338 PRO B CA 1
ATOM 5147 C C . PRO B 1 338 ? 23.047 -9.82 -1.229 1 77.75 338 PRO B C 1
ATOM 5149 O O . PRO B 1 338 ? 22.062 -9.5 -1.898 1 77.75 338 PRO B O 1
ATOM 5152 N N . ASN B 1 339 ? 24.359 -9.703 -1.666 1 71.62 339 ASN B N 1
ATOM 5153 C CA . ASN B 1 339 ? 24.641 -9.383 -3.059 1 71.62 339 ASN B CA 1
ATOM 5154 C C . ASN B 1 339 ? 24.125 -10.453 -4.004 1 71.62 339 ASN B C 1
ATOM 5156 O O . ASN B 1 339 ? 24 -11.617 -3.621 1 71.62 339 ASN B O 1
ATOM 5160 N N . ALA B 1 340 ? 23.391 -10.055 -5.004 1 59.34 340 ALA B N 1
ATOM 5161 C CA . ALA B 1 340 ? 22.875 -11.008 -5.984 1 59.34 340 ALA B CA 1
ATOM 5162 C C . ALA B 1 340 ? 23.938 -12.039 -6.352 1 59.34 340 ALA B C 1
ATOM 5164 O O . ALA B 1 340 ? 25.109 -11.688 -6.566 1 59.34 340 ALA B O 1
ATOM 5165 N N . THR B 1 341 ? 23.906 -13.195 -5.742 1 45.28 341 THR B N 1
ATOM 5166 C CA . THR B 1 341 ? 24.812 -14.188 -6.305 1 45.28 341 THR B CA 1
ATOM 5167 C C . THR B 1 341 ? 24.688 -14.242 -7.824 1 45.28 341 THR B C 1
ATOM 5169 O O . THR B 1 341 ? 23.578 -14.375 -8.344 1 45.28 341 THR B O 1
ATOM 5172 N N . LEU B 1 342 ? 25.531 -13.586 -8.477 1 33.72 342 LEU B N 1
ATOM 5173 C CA . LEU B 1 342 ? 25.625 -13.859 -9.906 1 33.72 342 LEU B CA 1
ATOM 5174 C C . LEU B 1 342 ? 25.375 -15.336 -10.195 1 33.72 342 LEU B C 1
ATOM 5176 O O . LEU B 1 342 ? 26.047 -16.203 -9.625 1 33.72 342 LEU B O 1
ATOM 5180 N N . TYR B 1 343 ? 24.266 -15.836 -10.148 1 28.44 343 TYR B N 1
ATOM 5181 C CA . TYR B 1 343 ? 24.234 -17.156 -10.75 1 28.44 343 TYR B CA 1
ATOM 5182 C C . TYR B 1 343 ? 25.188 -17.25 -11.938 1 28.44 343 TYR B C 1
ATOM 5184 O O . TYR B 1 343 ? 25.094 -16.453 -12.875 1 28.44 343 TYR B O 1
ATOM 5192 N N . THR B 1 344 ? 26.422 -17.375 -11.695 1 25.33 344 THR B N 1
ATOM 5193 C CA . THR B 1 344 ? 27.172 -18.094 -12.719 1 25.33 344 THR B CA 1
ATOM 5194 C C . THR B 1 344 ? 26.547 -19.469 -12.961 1 25.33 344 THR B C 1
ATOM 5196 O O . THR B 1 344 ? 26.125 -20.141 -12.023 1 25.33 344 THR B O 1
#

InterPro domains:
  IPR009078 Ferritin-like superfamily [SSF47240] (51-206)

Solvent-accessible surface area (backbone atoms only — not comparable to full-atom values): 37715 Å² total; per-residue (Å²): 133,80,79,80,80,85,75,78,77,75,80,67,83,69,78,75,77,74,75,76,74,77,66,81,74,58,68,78,59,54,63,57,47,51,53,48,44,45,50,43,57,70,34,44,51,61,89,78,59,72,69,58,57,52,53,46,46,51,49,34,50,54,27,34,52,51,26,50,52,41,51,52,48,54,71,72,42,53,68,65,52,36,42,75,68,35,30,40,68,37,58,68,56,50,53,48,50,32,50,27,29,46,50,48,31,51,50,38,42,50,46,28,50,67,53,73,36,85,60,62,55,67,56,43,72,51,75,95,50,89,47,66,68,42,45,51,52,50,49,26,53,51,30,46,48,51,38,15,34,52,40,21,55,48,30,63,47,64,52,35,60,71,81,80,82,83,85,75,85,79,73,73,74,54,13,43,63,66,23,60,61,48,22,38,42,31,32,35,20,10,51,20,14,52,34,25,38,66,69,17,30,66,40,60,46,43,59,27,47,38,60,29,51,69,42,39,43,42,24,51,49,47,79,35,51,75,48,51,53,90,86,32,56,79,87,66,71,52,44,46,46,36,38,73,75,42,91,64,53,72,51,94,59,24,34,35,43,44,49,74,48,65,84,51,53,64,86,90,48,76,37,23,28,30,38,39,42,29,89,47,70,47,71,30,62,48,54,96,46,28,27,60,56,57,68,66,59,72,68,49,35,47,78,28,35,38,29,34,11,66,46,99,42,80,49,76,92,30,49,38,19,17,38,32,79,48,54,74,76,85,61,73,42,58,64,48,65,57,74,79,72,70,79,121,137,83,78,79,77,78,78,77,79,76,86,68,87,72,77,76,76,76,76,77,74,78,66,82,75,58,68,75,60,56,61,55,46,51,54,48,42,44,50,42,56,70,36,47,47,62,87,81,58,72,70,59,55,50,52,47,46,50,49,32,50,53,28,35,52,51,25,49,52,42,50,52,50,57,71,73,43,53,68,65,51,35,41,76,66,36,29,40,68,39,59,68,55,52,52,49,50,33,50,27,28,46,48,48,31,51,48,39,41,51,45,28,48,68,52,74,37,86,59,59,56,68,56,44,71,49,77,96,51,88,48,68,69,42,46,50,51,50,49,27,53,51,30,46,48,50,36,15,34,49,40,22,55,47,30,64,46,63,51,34,61,71,81,83,80,83,86,74,87,78,72,73,75,55,12,46,61,66,21,59,61,47,22,37,43,31,32,36,21,9,51,21,12,52,36,25,38,66,69,17,29,64,41,60,45,45,60,28,47,36,61,30,50,69,41,39,41,44,25,53,48,47,78,35,50,75,48,52,53,90,84,29,55,77,87,64,72,52,44,44,46,36,38,73,75,40,91,66,54,72,52,95,59,26,34,34,44,44,51,76,49,65,84,52,53,65,87,90,47,75,36,23,28,31,38,39,42,29,85,45,70,48,72,31,61,47,53,96,47,30,28,59,56,56,68,65,60,71,66,49,36,45,78,30,35,38,28,35,11,67,44,99,42,81,48,77,92,29,50,37,19,16,37,31,80,49,56,72,76,87,60,74,43,60,65,48,66,57,74,78,71,71,78,121

Sequence (688 aa):
MKLALAAAFALEAASTVHAIAVGTIDPAKKMKRSHFENLVKRQSFTTGNASDSTVLSNALVLQHLEANFYTEGLAKFDQNSFDQAGYYNLRPLLEQVAQDEAEHVNFFTTALKAANISAVQACNYTFPYEDVSGFLRLAQVLENVVVSAFLGAVTSVPTCPRPRSEAGAGAIDNSLYPGAPATILTVDARHSAFFNFLRRESPFPFPMDTPLSERAVVTVLKQFTESCPSGSAPKIAPFPALNFTSSEFFSDGKVFVAPVEASAVNLNATVYCGFALGLGANFSVWSNGSCDVPTQIIIDKGQTYIFLTKEQSVADESVLAGPATFSLSSQNVTVSIPNATLYTMKLALAAAFALEAASTVHAIAVGTIDPAKKMKRSHFENLVKRQSFTTGNASDSTVLSNALVLQHLEANFYTEGLAKFDQNSFDQAGYYNLRPLLEQVAQDEAEHVNFFTTALKAANISAVQACNYTFPYEDVSGFLRLAQVLENVVVSAFLGAVTSVPTCPRPRSEAGAGAIDNSLYPGAPATILTVDARHSAFFNFLRRESPFPFPMDTPLSERAVVTVLKQFTESCPSGSAPKIAPFPALNFTSSEFFSDGKVFVAPVEASAVNLNATVYCGFALGLGANFSVWSNGSCDVPTQIIIDKGQTYIFLTKEQSVADESVLAGPATFSLSSQNVTVSIPNATLYT